Protein AF-A0A6I9YYR3-F1 (afdb_monomer_lite)

Structure (mmCIF, N/CA/C/O backbone):
data_AF-A0A6I9YYR3-F1
#
_entry.id   AF-A0A6I9YYR3-F1
#
loop_
_atom_site.group_PDB
_atom_site.id
_atom_site.type_symbol
_atom_site.label_atom_id
_atom_site.label_alt_id
_atom_site.label_comp_id
_atom_site.label_asym_id
_atom_site.label_entity_id
_atom_site.label_seq_id
_atom_site.pdbx_PDB_ins_code
_atom_site.Cartn_x
_atom_site.Cartn_y
_atom_site.Cartn_z
_atom_site.occupancy
_atom_site.B_iso_or_equiv
_atom_site.auth_seq_id
_atom_site.auth_comp_id
_atom_site.auth_asym_id
_atom_site.auth_atom_id
_atom_site.pdbx_PDB_model_num
ATOM 1 N N . THR A 1 1 ? -17.590 20.943 30.370 1.00 84.00 1 THR A N 1
ATOM 2 C CA . THR A 1 1 ? -16.438 21.307 31.222 1.00 84.00 1 THR A CA 1
ATOM 3 C C . THR A 1 1 ? -15.291 20.328 31.063 1.00 84.00 1 THR A C 1
ATOM 5 O O . THR A 1 1 ? -14.278 20.745 30.531 1.00 84.00 1 THR A O 1
ATOM 8 N N . LEU A 1 2 ? -15.435 19.035 31.402 1.00 90.25 2 LEU A N 1
ATOM 9 C CA . LEU A 1 2 ? -14.334 18.059 31.274 1.00 90.25 2 LEU A CA 1
ATOM 10 C C . LEU A 1 2 ? -13.783 17.920 29.841 1.00 90.25 2 LEU A C 1
ATOM 12 O O . LEU A 1 2 ? -12.579 18.014 29.645 1.00 90.25 2 LEU A O 1
ATOM 16 N N . ALA A 1 3 ? -14.653 17.769 28.836 1.00 91.56 3 ALA A N 1
ATOM 17 C CA . ALA A 1 3 ? -14.227 17.671 27.435 1.00 91.56 3 ALA A CA 1
ATOM 18 C C . ALA A 1 3 ? -13.436 18.902 26.958 1.00 91.56 3 ALA A C 1
ATOM 20 O O . ALA A 1 3 ? -12.522 18.775 26.153 1.00 91.56 3 ALA A O 1
ATOM 21 N N . SER A 1 4 ? -13.775 20.092 27.465 1.00 91.00 4 SER A N 1
ATOM 22 C CA . SER A 1 4 ? -13.059 21.333 27.155 1.00 91.00 4 SER A CA 1
ATOM 23 C C . SER A 1 4 ? -11.645 21.310 27.730 1.00 91.00 4 SER A C 1
ATOM 25 O O . SER A 1 4 ? -10.715 21.612 26.997 1.00 91.00 4 SER A O 1
ATOM 27 N N . ILE A 1 5 ? -11.492 20.871 28.985 1.00 91.00 5 ILE A N 1
ATOM 28 C CA . ILE A 1 5 ? -10.188 20.732 29.653 1.00 91.00 5 ILE A CA 1
ATOM 29 C C . ILE A 1 5 ? -9.305 19.727 28.902 1.00 91.00 5 ILE A C 1
ATOM 31 O O . ILE A 1 5 ? -8.146 20.011 28.632 1.00 91.00 5 ILE A O 1
ATOM 35 N N . ILE A 1 6 ? -9.862 18.575 28.507 1.00 91.25 6 ILE A N 1
ATOM 36 C CA . ILE A 1 6 ? -9.135 17.564 27.718 1.00 91.25 6 ILE A CA 1
ATOM 37 C C . ILE A 1 6 ? -8.633 18.163 26.399 1.00 91.25 6 ILE A C 1
ATOM 39 O O . ILE A 1 6 ? -7.458 18.031 26.074 1.00 91.25 6 ILE A O 1
ATOM 43 N N . LYS A 1 7 ? -9.504 18.869 25.668 1.00 89.44 7 LYS A N 1
ATOM 44 C CA . LYS A 1 7 ? -9.135 19.512 24.400 1.00 89.44 7 LYS A CA 1
ATOM 45 C C . LYS A 1 7 ? -8.113 20.632 24.556 1.00 89.44 7 LYS A C 1
ATOM 47 O O . LYS A 1 7 ? -7.362 20.885 23.624 1.00 89.44 7 LYS A O 1
ATOM 52 N N . GLU A 1 8 ? -8.127 21.342 25.676 1.00 86.38 8 GLU A N 1
ATOM 53 C CA . GLU A 1 8 ? -7.166 22.406 25.968 1.00 86.38 8 GLU A CA 1
ATOM 54 C C . GLU A 1 8 ? -5.767 21.817 26.179 1.00 86.38 8 GLU A C 1
ATOM 56 O O . GLU A 1 8 ? -4.830 22.223 25.497 1.00 86.38 8 GLU A O 1
ATOM 61 N N . VAL A 1 9 ? -5.662 20.744 26.973 1.00 84.19 9 VAL A N 1
ATOM 62 C CA . VAL A 1 9 ? -4.410 19.981 27.136 1.00 84.19 9 VAL A CA 1
ATOM 63 C C . VAL A 1 9 ? -3.924 19.388 25.807 1.00 84.19 9 VAL A C 1
ATOM 65 O O . VAL A 1 9 ? -2.731 19.406 25.519 1.00 84.19 9 VAL A O 1
ATOM 68 N N . ASP A 1 10 ? -4.839 18.894 24.969 1.00 82.50 10 ASP A N 1
ATOM 69 C CA . ASP A 1 10 ? -4.511 18.356 23.642 1.00 82.50 10 ASP A CA 1
ATOM 70 C C . ASP A 1 10 ? -4.013 19.431 22.648 1.00 82.50 10 ASP A C 1
ATOM 72 O O . ASP A 1 10 ? -3.248 19.105 21.737 1.00 82.50 10 ASP A O 1
ATOM 76 N N . LYS A 1 11 ? -4.442 20.695 22.800 1.00 75.44 11 LYS A N 1
ATOM 77 C CA . LYS A 1 11 ? -4.095 21.816 21.905 1.00 75.44 11 LYS A CA 1
ATOM 78 C C . LYS A 1 11 ? -2.745 22.440 22.208 1.00 75.44 11 LYS A C 1
ATOM 80 O O . LYS A 1 11 ? -2.024 22.783 21.276 1.00 75.44 11 LYS A O 1
ATOM 85 N N . ASP A 1 12 ? -2.441 22.655 23.483 1.00 60.47 12 ASP A N 1
ATOM 86 C CA . ASP A 1 12 ? -1.218 23.361 23.857 1.00 60.47 12 ASP A CA 1
ATOM 87 C C . ASP A 1 12 ? 0.030 22.492 23.686 1.00 60.47 12 ASP A C 1
ATOM 89 O O . ASP A 1 12 ? 1.134 23.028 23.571 1.00 60.47 12 ASP A O 1
ATOM 93 N N . GLY A 1 13 ? -0.141 21.165 23.615 1.00 56.53 13 GLY A N 1
ATOM 94 C CA . GLY A 1 13 ? 0.949 20.234 23.863 1.00 56.53 13 GLY A CA 1
ATOM 95 C C . GLY A 1 13 ? 1.438 20.397 25.303 1.00 56.53 13 GLY A C 1
ATOM 96 O O . GLY A 1 13 ? 1.207 21.411 25.956 1.00 56.53 13 GLY A O 1
ATOM 97 N N . LEU A 1 14 ? 2.123 19.400 25.846 1.00 56.12 14 LEU A N 1
ATOM 98 C CA . LEU A 1 14 ? 2.880 19.633 27.072 1.00 56.12 14 LEU A CA 1
ATOM 99 C C . LEU A 1 14 ? 3.991 20.624 26.709 1.00 56.12 14 LEU A C 1
ATOM 101 O O . LEU A 1 14 ? 4.997 20.209 26.131 1.00 56.12 14 LEU A O 1
ATOM 105 N N . LYS A 1 15 ? 3.834 21.924 26.986 1.00 51.91 15 LYS A N 1
ATOM 106 C CA . LYS A 1 15 ? 4.881 22.932 26.763 1.00 51.91 15 LYS A CA 1
ATOM 107 C C . LYS A 1 15 ? 5.927 22.822 27.868 1.00 51.91 15 LYS A C 1
ATOM 109 O O . LYS A 1 15 ? 6.321 23.817 28.454 1.00 51.91 15 LYS A O 1
ATOM 114 N N . GLY A 1 16 ? 6.394 21.603 28.141 1.00 54.94 16 GLY A N 1
ATOM 115 C CA . GLY A 1 16 ? 7.597 21.273 28.903 1.00 54.94 16 GLY A CA 1
ATOM 116 C C . GLY A 1 16 ? 7.748 21.909 30.286 1.00 54.94 16 GLY A C 1
ATOM 117 O O . GLY A 1 16 ? 8.843 21.844 30.844 1.00 54.94 16 GLY A O 1
ATOM 118 N N . THR A 1 17 ? 6.720 22.550 30.852 1.00 64.94 17 THR A N 1
ATOM 119 C CA . THR A 1 17 ? 6.769 22.994 32.241 1.00 64.94 17 THR A CA 1
ATOM 120 C C . THR A 1 17 ? 6.361 21.821 33.123 1.00 64.94 17 THR A C 1
ATOM 122 O O . THR A 1 17 ? 5.405 21.102 32.836 1.00 64.94 17 THR A O 1
ATOM 125 N N . SER A 1 18 ? 7.096 21.616 34.216 1.00 72.25 18 SER A N 1
ATOM 126 C CA . SER A 1 18 ? 6.835 20.511 35.149 1.00 72.25 18 SER A CA 1
ATOM 127 C C . SER A 1 18 ? 5.393 20.507 35.681 1.00 72.25 18 SER A C 1
ATOM 129 O O . SER A 1 18 ? 4.865 19.442 35.986 1.00 72.25 18 SER A O 1
ATOM 131 N N . GLU A 1 19 ? 4.758 21.678 35.794 1.00 76.06 19 GLU A N 1
ATOM 132 C CA . GLU A 1 19 ? 3.381 21.830 36.285 1.00 76.06 19 GLU A CA 1
ATOM 133 C C . GLU A 1 19 ? 2.336 21.364 35.254 1.00 76.06 19 GLU A C 1
ATOM 135 O O . GLU A 1 19 ? 1.339 20.740 35.617 1.00 76.06 19 GLU A O 1
ATOM 140 N N . GLU A 1 20 ? 2.565 21.614 33.961 1.00 75.56 20 GLU A N 1
ATOM 141 C CA . GLU A 1 20 ? 1.683 21.148 32.882 1.00 75.56 20 GLU A CA 1
ATOM 142 C C . GLU A 1 20 ? 1.735 19.624 32.723 1.00 75.56 20 GLU A C 1
ATOM 144 O O . GLU A 1 20 ? 0.702 18.983 32.514 1.00 75.56 20 GLU A O 1
ATOM 149 N N . GLU A 1 21 ? 2.922 19.029 32.872 1.00 74.94 21 GLU A N 1
ATOM 150 C CA . GLU A 1 21 ? 3.103 17.573 32.868 1.00 74.94 21 GLU A CA 1
ATOM 151 C C . GLU A 1 21 ? 2.396 16.911 34.057 1.00 74.94 21 GLU A C 1
ATOM 153 O O . GLU A 1 21 ? 1.706 15.896 33.890 1.00 74.94 21 GLU A O 1
ATOM 158 N N . GLU A 1 22 ? 2.501 17.515 35.245 1.00 81.06 22 GLU A N 1
ATOM 159 C CA . GLU A 1 22 ? 1.799 17.054 36.442 1.00 81.06 22 GLU A CA 1
ATOM 160 C C . GLU A 1 22 ? 0.276 17.145 36.267 1.00 81.06 22 GLU A C 1
ATOM 162 O O . GLU A 1 22 ? -0.446 16.180 36.545 1.00 81.06 22 GLU A O 1
ATOM 167 N N . PHE A 1 23 ? -0.222 18.260 35.721 1.00 85.31 23 PHE A N 1
ATOM 168 C CA . PHE A 1 23 ? -1.643 18.436 35.435 1.00 85.31 23 PHE A CA 1
ATOM 169 C C . PHE A 1 23 ? -2.163 17.424 34.409 1.00 85.31 23 PHE A C 1
ATOM 171 O O . PHE A 1 23 ? -3.203 16.800 34.634 1.00 85.31 23 PHE A O 1
ATOM 178 N N . ALA A 1 24 ? -1.452 17.214 33.299 1.00 82.44 24 ALA A N 1
ATOM 179 C CA . ALA A 1 24 ? -1.876 16.279 32.260 1.00 82.44 24 ALA A CA 1
ATOM 180 C C . ALA A 1 24 ? -1.954 14.838 32.772 1.00 82.44 24 ALA A C 1
ATOM 182 O O . ALA A 1 24 ? -2.852 14.082 32.393 1.00 82.44 24 ALA A O 1
ATOM 183 N N . ALA A 1 25 ? -1.049 14.443 33.663 1.00 82.88 25 ALA A N 1
ATOM 184 C CA . ALA A 1 25 ? -1.109 13.128 34.274 1.00 82.88 25 ALA A CA 1
ATOM 185 C C . ALA A 1 25 ? -2.162 13.025 35.383 1.00 82.88 25 ALA A C 1
ATOM 187 O O . ALA A 1 25 ? -2.834 11.996 35.477 1.00 82.88 25 ALA A O 1
ATOM 188 N N . ALA A 1 26 ? -2.393 14.076 36.173 1.00 88.00 26 ALA A N 1
ATOM 189 C CA . ALA A 1 26 ? -3.533 14.122 37.086 1.00 88.00 26 ALA A CA 1
ATOM 190 C C . ALA A 1 26 ? -4.859 13.984 36.316 1.00 88.00 26 ALA A C 1
ATOM 192 O O . ALA A 1 26 ? -5.722 13.187 36.693 1.00 88.00 26 ALA A O 1
ATOM 193 N N . LEU A 1 27 ? -4.990 14.684 35.184 1.00 88.81 27 LEU A N 1
ATOM 194 C CA . LEU A 1 27 ? -6.126 14.569 34.274 1.00 88.81 27 LEU A CA 1
ATOM 195 C C . LEU A 1 27 ? -6.242 13.156 33.689 1.00 88.81 27 LEU A C 1
ATOM 197 O O . LEU A 1 27 ? -7.336 12.594 33.662 1.00 88.81 27 LEU A O 1
ATOM 201 N N . TYR A 1 28 ? -5.128 12.545 33.283 1.00 87.62 28 TYR A N 1
ATOM 202 C CA . TYR A 1 28 ? -5.083 11.155 32.828 1.00 87.62 28 TYR A CA 1
ATOM 203 C C . TYR A 1 28 ? -5.609 10.182 33.897 1.00 87.62 28 TYR A C 1
ATOM 205 O O . TYR A 1 28 ? -6.452 9.330 33.601 1.00 87.62 28 TYR A O 1
ATOM 213 N N . HIS A 1 29 ? -5.153 10.309 35.148 1.00 88.50 29 HIS A N 1
ATOM 214 C CA . HIS A 1 29 ? -5.594 9.466 36.265 1.00 88.50 29 HIS A CA 1
ATOM 215 C C . HIS A 1 29 ? -7.064 9.693 36.619 1.00 88.50 29 HIS A C 1
ATOM 217 O O . HIS A 1 29 ? -7.791 8.728 36.881 1.00 88.50 29 HIS A O 1
ATOM 223 N N . PHE A 1 30 ? -7.516 10.948 36.584 1.00 90.88 30 PHE A N 1
ATOM 224 C CA . PHE A 1 30 ? -8.917 11.298 36.770 1.00 90.88 30 PHE A CA 1
ATOM 225 C C . PHE A 1 30 ? -9.789 10.653 35.688 1.00 90.88 30 PHE A C 1
ATOM 227 O O . PHE A 1 30 ? -10.733 9.938 36.014 1.00 90.88 30 PHE A O 1
ATOM 234 N N . ASN A 1 31 ? -9.433 10.829 34.413 1.00 89.69 31 ASN A N 1
ATOM 235 C CA . ASN A 1 31 ? -10.142 10.235 33.281 1.00 89.69 31 ASN A CA 1
ATOM 236 C C . ASN A 1 31 ? -10.151 8.707 33.360 1.00 89.69 31 ASN A C 1
ATOM 238 O O . ASN A 1 31 ? -11.190 8.090 33.147 1.00 89.69 31 ASN A O 1
ATOM 242 N N . HIS A 1 32 ? -9.022 8.086 33.710 1.00 88.62 32 HIS A N 1
ATOM 243 C CA . HIS A 1 32 ? -8.957 6.644 33.918 1.00 88.62 32 HIS A CA 1
ATOM 244 C C . HIS A 1 32 ? -9.944 6.188 34.993 1.00 88.62 32 HIS A C 1
ATOM 246 O O . HIS A 1 32 ? -10.792 5.356 34.697 1.00 88.62 32 HIS A O 1
ATOM 252 N N . SER A 1 33 ? -9.872 6.768 36.192 1.00 89.00 33 SER A N 1
ATOM 253 C CA . SER A 1 33 ? -10.732 6.396 37.323 1.00 89.00 33 SER A CA 1
ATOM 254 C C . SER A 1 33 ? -12.209 6.622 37.013 1.00 89.00 33 SER A C 1
ATOM 256 O O . SER A 1 33 ? -13.064 5.824 37.384 1.00 89.00 33 SER A O 1
ATOM 258 N N . LEU A 1 34 ? -12.512 7.708 36.306 1.00 88.50 34 LEU A N 1
ATOM 259 C CA . LEU A 1 34 ? -13.860 8.053 35.901 1.00 88.50 34 LEU A CA 1
ATOM 260 C C . LEU A 1 34 ? -14.433 7.019 34.916 1.00 88.50 34 LEU A C 1
ATOM 262 O O . LEU A 1 34 ? -15.548 6.548 35.125 1.00 88.50 34 LEU A O 1
ATOM 266 N N . VAL A 1 35 ? -13.678 6.654 33.875 1.00 86.00 35 VAL A N 1
ATOM 267 C CA . VAL A 1 35 ? -14.132 5.735 32.815 1.00 86.00 35 VAL A CA 1
ATOM 268 C C . VAL A 1 35 ? -14.181 4.280 33.288 1.00 86.00 35 VAL A C 1
ATOM 270 O O . VAL A 1 35 ? -15.065 3.535 32.873 1.00 86.00 35 VAL A O 1
ATOM 273 N N . THR A 1 36 ? -13.258 3.859 34.157 1.00 84.00 36 THR A N 1
ATOM 274 C CA . THR A 1 36 ? -13.250 2.491 34.704 1.00 84.00 36 THR A CA 1
ATOM 275 C C . THR A 1 36 ? -14.227 2.295 35.859 1.00 84.00 36 THR A C 1
ATOM 277 O O . THR A 1 36 ? -14.510 1.155 36.222 1.00 84.00 36 THR A O 1
ATOM 280 N N . SER A 1 37 ? -14.774 3.374 36.428 1.00 82.62 37 SER A N 1
ATOM 281 C CA . SER A 1 37 ? -15.832 3.279 37.433 1.00 82.62 37 SER A CA 1
ATOM 282 C C . SER A 1 37 ? -17.185 2.924 36.806 1.00 82.62 37 SER A C 1
ATOM 284 O O . SER A 1 37 ? -17.579 3.483 35.783 1.00 82.62 37 SER A O 1
ATOM 286 N N . ASP A 1 38 ? -17.976 2.081 37.475 1.00 72.06 38 ASP A N 1
ATOM 287 C CA . ASP A 1 38 ? -19.368 1.788 37.079 1.00 72.06 38 ASP A CA 1
ATOM 288 C C . ASP A 1 38 ? -20.339 2.966 37.328 1.00 72.06 38 ASP A C 1
ATOM 290 O O . ASP A 1 38 ? -21.557 2.827 37.226 1.00 72.06 38 ASP A O 1
ATOM 294 N N . LEU A 1 39 ? -19.817 4.149 37.666 1.00 64.62 39 LEU A N 1
ATOM 295 C CA . LEU A 1 39 ? -20.607 5.321 38.041 1.00 64.62 39 LEU A CA 1
ATOM 296 C C . LEU A 1 39 ? -21.156 6.089 36.827 1.00 64.62 39 LEU A C 1
ATOM 298 O O . LEU A 1 39 ? -22.083 6.889 36.971 1.00 64.62 39 LEU A O 1
ATOM 302 N N . GLN A 1 40 ? -20.599 5.885 35.629 1.00 75.00 40 GLN A N 1
ATOM 303 C CA . GLN A 1 40 ? -20.992 6.647 34.444 1.00 75.00 40 GLN A CA 1
ATOM 304 C C . GLN A 1 40 ? -22.175 6.029 33.697 1.00 75.00 40 GLN A C 1
ATOM 306 O O . GLN A 1 40 ? -22.048 4.981 33.063 1.00 75.00 40 GLN A O 1
ATOM 311 N N . SER A 1 41 ? -23.303 6.747 33.665 1.00 86.50 41 SER A N 1
ATOM 312 C CA . SER A 1 41 ? -24.428 6.390 32.790 1.00 86.50 41 SER A CA 1
ATOM 313 C C . SER A 1 41 ? -24.025 6.420 31.301 1.00 86.50 41 SER A C 1
ATOM 315 O O . SER A 1 41 ? -23.252 7.302 30.913 1.00 86.50 41 SER A O 1
ATOM 317 N N . PRO A 1 42 ? -24.587 5.545 30.441 1.00 87.12 42 PRO A N 1
ATOM 318 C CA . PRO A 1 42 ? -24.311 5.540 28.996 1.00 87.12 42 PRO A CA 1
ATOM 319 C C . PRO A 1 42 ? -24.510 6.907 28.324 1.00 87.12 42 PRO A C 1
ATOM 321 O O . PRO A 1 42 ? -23.747 7.295 27.441 1.00 87.12 42 PRO A O 1
ATOM 324 N N . THR A 1 43 ? -25.486 7.687 28.796 1.00 89.88 43 THR A N 1
ATOM 325 C CA . THR A 1 43 ? -25.748 9.052 28.323 1.00 89.88 43 THR A CA 1
ATOM 326 C C . THR A 1 43 ? -24.553 9.978 28.542 1.00 89.88 43 THR A C 1
ATOM 328 O O . THR A 1 43 ? -24.179 10.722 27.640 1.00 89.88 43 THR A O 1
ATOM 331 N N . LEU A 1 44 ? -23.923 9.931 29.721 1.00 89.88 44 LEU A N 1
ATOM 332 C CA . LEU A 1 44 ? -22.754 10.761 30.023 1.00 89.88 44 LEU A CA 1
ATOM 333 C C . LEU A 1 44 ? -21.525 10.331 29.215 1.00 89.88 44 LEU A C 1
ATOM 335 O O . LEU A 1 44 ? -20.769 11.196 28.776 1.00 89.88 44 LEU A O 1
ATOM 339 N N . GLN A 1 45 ? -21.360 9.024 28.979 1.00 90.75 45 GLN A N 1
ATOM 340 C CA . GLN A 1 45 ? -20.291 8.492 28.126 1.00 90.75 45 GLN A CA 1
ATOM 341 C C . GLN A 1 45 ? -20.421 9.043 26.700 1.00 90.75 45 GLN A C 1
ATOM 343 O O . GLN A 1 45 ? -19.470 9.615 26.167 1.00 90.75 45 GLN A O 1
ATOM 348 N N . ASN A 1 46 ? -21.622 8.960 26.114 1.00 91.50 46 ASN A N 1
ATOM 349 C CA . ASN A 1 46 ? -21.879 9.486 24.776 1.00 91.50 46 ASN A CA 1
ATOM 350 C C . ASN A 1 46 ? -21.674 11.009 24.707 1.00 91.50 46 ASN A C 1
ATOM 352 O O . ASN A 1 46 ? -20.987 11.486 23.809 1.00 91.50 46 ASN A O 1
ATOM 356 N N . ILE A 1 47 ? -22.187 11.778 25.678 1.00 93.25 47 ILE A N 1
ATOM 357 C CA . ILE A 1 47 ? -21.994 13.239 25.713 1.00 93.25 47 ILE A CA 1
ATOM 358 C C . ILE A 1 47 ? -20.504 13.596 25.749 1.00 93.25 47 ILE A C 1
ATOM 360 O O . ILE A 1 47 ? -20.077 14.487 25.014 1.00 93.25 47 ILE A O 1
ATOM 364 N N . LEU A 1 48 ? -19.705 12.911 26.575 1.00 93.81 48 LEU A N 1
ATOM 365 C CA . LEU A 1 48 ? -18.264 13.147 26.649 1.00 93.81 48 LEU A CA 1
ATOM 366 C C . LEU A 1 48 ? -17.593 12.859 25.301 1.00 93.81 48 LEU A C 1
ATOM 368 O O . LEU A 1 48 ? -16.915 13.734 24.768 1.00 93.81 48 LEU A O 1
ATOM 372 N N . LEU A 1 49 ? -17.826 11.681 24.717 1.00 94.88 49 LEU A N 1
ATOM 373 C CA . LEU A 1 49 ? -17.231 11.296 23.433 1.00 94.88 49 LEU A CA 1
ATOM 374 C C . LEU A 1 49 ? -17.677 12.212 22.282 1.00 94.88 49 LEU A C 1
ATOM 376 O O . LEU A 1 49 ? -16.873 12.564 21.420 1.00 94.88 49 LEU A O 1
ATOM 380 N N . GLN A 1 50 ? -18.937 12.654 22.284 1.00 94.62 50 GLN A N 1
ATOM 381 C CA . GLN A 1 50 ? -19.470 13.582 21.288 1.00 94.62 50 GLN A CA 1
ATOM 382 C C . GLN A 1 50 ? -18.805 14.952 21.418 1.00 94.62 50 GLN A C 1
ATOM 384 O O . GLN A 1 50 ? -18.387 15.531 20.418 1.00 94.62 50 GLN A O 1
ATOM 389 N N . GLN A 1 51 ? -18.644 15.450 22.646 1.00 94.62 51 GLN A N 1
ATOM 390 C CA . GLN A 1 51 ? -17.926 16.696 22.894 1.00 94.62 51 GLN A CA 1
ATOM 391 C C . GLN A 1 51 ? -16.447 16.588 22.529 1.00 94.62 51 GLN A C 1
ATOM 393 O O . GLN A 1 51 ? -15.890 17.586 22.084 1.00 94.62 51 GLN A O 1
ATOM 398 N N . LEU A 1 52 ? -15.822 15.414 22.664 1.00 94.31 52 LEU A N 1
ATOM 399 C CA . LEU A 1 52 ? -14.455 15.149 22.206 1.00 94.31 52 LEU A CA 1
ATOM 400 C C . LEU A 1 52 ? -14.344 15.005 20.676 1.00 94.31 52 LEU A C 1
ATOM 402 O O . LEU A 1 52 ? -13.259 15.187 20.141 1.00 94.31 52 LEU A O 1
ATOM 406 N N . GLY A 1 53 ? -15.454 14.788 19.962 1.00 94.19 53 GLY A N 1
ATOM 407 C CA . GLY A 1 53 ? -15.468 14.599 18.504 1.00 94.19 53 GLY A CA 1
ATOM 408 C C . GLY A 1 53 ? -15.177 13.162 18.059 1.00 94.19 53 GLY A C 1
ATOM 409 O O . GLY A 1 53 ? -14.959 12.922 16.879 1.00 94.19 53 GLY A O 1
ATOM 410 N N . VAL A 1 54 ? -15.204 12.208 18.990 1.00 95.69 54 VAL A N 1
ATOM 411 C CA . VAL A 1 54 ? -14.834 10.798 18.778 1.00 95.69 54 VAL A CA 1
ATOM 412 C C . VAL A 1 54 ? -15.957 9.849 19.200 1.00 95.69 54 VAL A C 1
ATOM 414 O O . VAL A 1 54 ? -15.705 8.745 19.668 1.00 95.69 54 VAL A O 1
ATOM 417 N N . SER A 1 55 ? -17.218 10.285 19.095 1.00 95.12 55 SER A N 1
ATOM 418 C CA . SER A 1 55 ? -18.367 9.446 19.453 1.00 95.12 55 SER A CA 1
ATOM 419 C C . SER A 1 55 ? -18.630 8.367 18.400 1.00 95.12 55 SER A C 1
ATOM 421 O O . SER A 1 55 ? -18.927 8.704 17.244 1.00 95.12 55 SER A O 1
ATOM 423 N N . PRO A 1 56 ? -18.609 7.078 18.794 1.00 93.81 56 PRO A N 1
ATOM 424 C CA . PRO A 1 56 ? -19.040 5.967 17.947 1.00 93.81 56 PRO A CA 1
ATOM 425 C C . PRO A 1 56 ? -20.542 5.982 17.644 1.00 93.81 56 PRO A C 1
ATOM 427 O O . PRO A 1 56 ? -20.981 5.278 16.745 1.00 93.81 56 PRO A O 1
ATOM 430 N N . PHE A 1 57 ? -21.326 6.790 18.364 1.00 91.44 57 PHE A N 1
ATOM 431 C CA . PHE A 1 57 ? -22.775 6.921 18.185 1.00 91.44 57 PHE A CA 1
ATOM 432 C C . PHE A 1 57 ? -23.162 8.007 17.172 1.00 91.44 57 PHE A C 1
ATOM 434 O O . PHE A 1 57 ? -24.330 8.122 16.808 1.00 91.44 57 PHE A O 1
ATOM 441 N N . SER A 1 58 ? -22.206 8.839 16.753 1.00 90.56 58 SER A N 1
ATOM 442 C CA . SER A 1 58 ? -22.449 9.910 15.786 1.00 90.56 58 SER A CA 1
ATOM 443 C C . SER A 1 58 ? -22.464 9.399 14.345 1.00 90.56 58 SER A C 1
ATOM 445 O O . SER A 1 58 ? -21.777 8.436 14.002 1.00 90.56 58 SER A O 1
ATOM 447 N N . GLU A 1 59 ? -23.178 10.119 13.483 1.00 89.81 59 GLU A N 1
ATOM 448 C CA . GLU A 1 59 ? -23.072 9.993 12.028 1.00 89.81 59 GLU A CA 1
ATOM 449 C C . GLU A 1 59 ? -21.938 10.875 11.469 1.00 89.81 59 GLU A C 1
ATOM 451 O O . GLU A 1 59 ? -21.451 11.790 12.138 1.00 89.81 59 GLU A O 1
ATOM 456 N N . GLY A 1 60 ? -21.532 10.618 10.221 1.00 92.19 60 GLY A N 1
ATOM 457 C CA . GLY A 1 60 ? -20.536 11.416 9.494 1.00 92.19 60 GLY A CA 1
ATOM 458 C C . GLY A 1 60 ? -19.123 10.815 9.477 1.00 92.19 60 GLY A C 1
ATOM 459 O O . GLY A 1 60 ? -18.929 9.677 9.914 1.00 92.19 60 GLY A O 1
ATOM 460 N N . PRO A 1 61 ? -18.121 11.550 8.958 1.00 93.81 61 PRO A N 1
ATOM 461 C CA . PRO A 1 61 ? -16.748 11.054 8.856 1.00 93.81 61 PRO A CA 1
ATOM 462 C C . PRO A 1 61 ? -16.146 10.768 10.239 1.00 93.81 61 PRO A C 1
ATOM 464 O O . PRO A 1 61 ? -16.554 11.352 11.247 1.00 93.81 61 PRO A O 1
ATOM 467 N N . TRP A 1 62 ? -15.198 9.837 10.297 1.00 96.75 62 TRP A N 1
ATOM 468 C CA . TRP A 1 62 ? -14.413 9.537 11.494 1.00 96.75 62 TRP A CA 1
ATOM 469 C C . TRP A 1 62 ? -13.110 10.346 11.466 1.00 96.75 62 TRP A C 1
ATOM 471 O O . TRP A 1 62 ? -12.455 10.365 10.424 1.00 96.75 62 TRP A O 1
ATOM 481 N N . PRO A 1 63 ? -12.703 11.012 12.561 1.00 95.38 63 PRO A N 1
ATOM 482 C CA . PRO A 1 63 ? -11.457 11.775 12.575 1.00 95.38 63 PRO A CA 1
ATOM 483 C C . PRO A 1 63 ? -10.251 10.854 12.351 1.00 95.38 63 PRO A C 1
ATOM 485 O O . PRO A 1 63 ? -10.138 9.809 12.991 1.00 95.38 63 PRO A O 1
ATOM 488 N N . LEU A 1 64 ? -9.346 11.227 11.441 1.00 94.31 64 LEU A N 1
ATOM 489 C CA . LEU A 1 64 ? -8.124 10.450 11.196 1.00 94.31 64 LEU A CA 1
ATOM 490 C C . LEU A 1 64 ? -7.087 10.690 12.292 1.00 94.31 64 LEU A C 1
ATOM 492 O O . LEU A 1 64 ? -6.486 9.733 12.780 1.00 94.31 64 LEU A O 1
ATOM 496 N N . TYR A 1 65 ? -6.936 11.939 12.722 1.00 93.38 65 TYR A N 1
ATOM 497 C CA . TYR A 1 65 ? -6.077 12.298 13.837 1.00 93.38 65 TYR A CA 1
ATOM 498 C C . TYR A 1 65 ? -6.897 12.439 15.114 1.00 93.38 65 TYR A C 1
ATOM 500 O O . TYR A 1 65 ? -7.908 13.141 15.158 1.00 93.38 65 TYR A O 1
ATOM 508 N N . ILE A 1 66 ? -6.463 11.756 16.170 1.00 93.69 66 ILE A N 1
ATOM 509 C CA . ILE A 1 66 ? -7.048 11.906 17.499 1.00 93.69 66 ILE A CA 1
ATOM 510 C C . ILE A 1 66 ? -5.917 12.205 18.471 1.00 93.69 66 ILE A C 1
ATOM 512 O O . ILE A 1 66 ? -4.999 11.400 18.643 1.00 93.69 66 ILE A O 1
ATOM 516 N N . HIS A 1 67 ? -6.009 13.363 19.122 1.00 88.69 67 HIS A N 1
ATOM 517 C CA . HIS A 1 67 ? -5.013 13.802 20.088 1.00 88.69 67 HIS A CA 1
ATOM 518 C C . HIS A 1 67 ? -4.883 12.832 21.280 1.00 88.69 67 HIS A C 1
ATOM 520 O O . HIS A 1 67 ? -5.865 12.172 21.640 1.00 88.69 67 HIS A O 1
ATOM 526 N N . PRO A 1 68 ? -3.703 12.754 21.925 1.00 86.50 68 PRO A N 1
ATOM 527 C CA . PRO A 1 68 ? -3.399 11.719 22.911 1.00 86.50 68 PRO A CA 1
ATOM 528 C C . PRO A 1 68 ? -4.387 11.608 24.077 1.00 86.50 68 PRO A C 1
ATOM 530 O O . PRO A 1 68 ? -4.777 10.491 24.422 1.00 86.50 68 PRO A O 1
ATOM 533 N N . GLN A 1 69 ? -4.837 12.715 24.685 1.00 86.62 69 GLN A N 1
ATOM 534 C CA . GLN A 1 69 ? -5.753 12.636 25.833 1.00 86.62 69 GLN A CA 1
ATOM 535 C C . GLN A 1 69 ? -7.155 12.213 25.393 1.00 86.62 69 GLN A C 1
ATOM 537 O O . GLN A 1 69 ? -7.764 11.337 26.013 1.00 86.62 69 GLN A O 1
ATOM 542 N N . SER A 1 70 ? -7.650 12.770 24.287 1.00 92.56 70 SER A N 1
ATOM 543 C CA . SER A 1 70 ? -8.917 12.349 23.680 1.00 92.56 70 SER A CA 1
ATOM 544 C C . SER A 1 70 ? -8.901 10.867 23.274 1.00 92.56 70 SER A C 1
ATOM 546 O O . SER A 1 70 ? -9.849 10.132 23.564 1.00 92.56 70 SER A O 1
ATOM 548 N N . LEU A 1 71 ? -7.806 10.399 22.671 1.00 93.25 71 LEU A N 1
ATOM 549 C CA . LEU A 1 71 ? -7.616 9.007 22.261 1.00 93.25 71 LEU A CA 1
ATOM 550 C C . LEU A 1 71 ? -7.491 8.064 23.464 1.00 93.25 71 LEU A C 1
ATOM 552 O O . LEU A 1 71 ? -8.031 6.962 23.443 1.00 93.25 71 LEU A O 1
ATOM 556 N N . SER A 1 72 ? -6.833 8.508 24.534 1.00 90.81 72 SER A N 1
ATOM 557 C CA . SER A 1 72 ? -6.731 7.802 25.813 1.00 90.81 72 SER A CA 1
ATOM 558 C C . SER A 1 72 ? -8.106 7.599 26.470 1.00 90.81 72 SER A C 1
ATOM 560 O O . SER A 1 72 ? -8.403 6.520 26.991 1.00 90.81 72 SER A O 1
ATOM 562 N N . VAL A 1 73 ? -8.996 8.594 26.408 1.00 92.75 73 VAL A N 1
ATOM 563 C CA . VAL A 1 73 ? -10.387 8.446 26.872 1.00 92.75 73 VAL A CA 1
ATOM 564 C C . VAL A 1 73 ? -11.156 7.463 25.988 1.00 92.75 73 VAL A C 1
ATOM 566 O O . VAL A 1 73 ? -11.791 6.545 26.511 1.00 92.75 73 VAL A O 1
ATOM 569 N N . LEU A 1 74 ? -11.071 7.617 24.662 1.00 95.25 74 LEU A N 1
ATOM 570 C CA . LEU A 1 74 ? -11.728 6.726 23.704 1.00 95.25 74 LEU A CA 1
ATOM 571 C C . LEU A 1 74 ? -11.290 5.265 23.887 1.00 95.25 74 LEU A C 1
ATOM 573 O O . LEU A 1 74 ? -12.142 4.380 23.960 1.00 95.25 74 LEU A O 1
ATOM 577 N N . SER A 1 75 ? -9.983 5.011 23.995 1.00 94.88 75 SER A N 1
ATOM 578 C CA . SER A 1 75 ? -9.422 3.659 24.089 1.00 94.88 75 SER A CA 1
ATOM 579 C C . SER A 1 75 ? -10.003 2.880 25.262 1.00 94.88 75 SER A C 1
ATOM 581 O O . SER A 1 75 ? -10.385 1.724 25.105 1.00 94.88 75 SER A O 1
ATOM 583 N N . ARG A 1 76 ? -10.162 3.527 26.420 1.00 92.00 76 ARG A N 1
ATOM 584 C CA . ARG A 1 76 ? -10.755 2.909 27.613 1.00 92.00 76 ARG A CA 1
ATOM 585 C C . ARG A 1 76 ? -12.203 2.506 27.386 1.00 92.00 76 ARG A C 1
ATOM 587 O O . ARG A 1 76 ? -12.564 1.393 27.748 1.00 92.00 76 ARG A O 1
ATOM 594 N N . PHE A 1 77 ? -13.018 3.374 26.785 1.00 93.88 77 PHE A N 1
ATOM 595 C CA . PHE A 1 77 ? -14.412 3.038 26.495 1.00 93.88 77 PHE A CA 1
ATOM 596 C C . PHE A 1 77 ? -14.515 1.850 25.543 1.00 93.88 77 PHE A C 1
ATOM 598 O O . PHE A 1 77 ? -15.185 0.876 25.879 1.00 93.88 77 PHE A O 1
ATOM 605 N N . LEU A 1 78 ? -13.798 1.891 24.414 1.00 94.50 78 LEU A N 1
ATOM 606 C CA . LEU A 1 78 ? -13.819 0.803 23.434 1.00 94.50 78 LEU A CA 1
ATOM 607 C C . LEU A 1 78 ? -13.363 -0.522 24.061 1.00 94.50 78 LEU A C 1
ATOM 609 O O . LEU A 1 78 ? -14.041 -1.535 23.913 1.00 94.50 78 LEU A O 1
ATOM 613 N N . LEU A 1 79 ? -12.268 -0.514 24.830 1.00 93.38 79 LEU A N 1
ATOM 614 C CA . LEU A 1 79 ? -11.748 -1.713 25.495 1.00 93.38 79 LEU A CA 1
ATOM 615 C C . LEU A 1 79 ? -12.696 -2.251 26.579 1.00 93.38 79 LEU A C 1
ATOM 617 O O . LEU A 1 79 ? -12.856 -3.465 26.695 1.00 93.38 79 LEU A O 1
ATOM 621 N N . ILE A 1 80 ? -13.351 -1.383 27.359 1.00 92.06 80 ILE A N 1
ATOM 622 C CA . ILE A 1 80 ? -14.332 -1.801 28.373 1.00 92.06 80 ILE A CA 1
ATOM 623 C C . ILE A 1 80 ? -15.573 -2.397 27.713 1.00 92.06 80 ILE A C 1
ATOM 625 O O . ILE A 1 80 ? -16.038 -3.449 28.151 1.00 92.06 80 ILE A O 1
ATOM 629 N N . TRP A 1 81 ? -16.124 -1.750 26.682 1.00 92.69 81 TRP A N 1
ATOM 630 C CA . TRP A 1 81 ? -17.283 -2.278 25.958 1.00 92.69 81 TRP A CA 1
ATOM 631 C C . TRP A 1 81 ? -16.965 -3.639 25.354 1.00 92.69 81 TRP A C 1
ATOM 633 O O . TRP A 1 81 ? -17.736 -4.583 25.513 1.00 92.69 81 TRP A O 1
ATOM 643 N N . GLN A 1 82 ? -15.777 -3.768 24.773 1.00 91.81 82 GLN A N 1
ATOM 644 C CA . GLN A 1 82 ? -15.305 -5.014 24.206 1.00 91.81 82 GLN A CA 1
ATOM 645 C C . GLN A 1 82 ? -15.111 -6.118 25.248 1.00 91.81 82 GLN A C 1
ATOM 647 O O . GLN A 1 82 ? -15.520 -7.256 25.034 1.00 91.81 82 GLN A O 1
ATOM 652 N N . HIS A 1 83 ? -14.530 -5.794 26.403 1.00 91.19 83 HIS A N 1
ATOM 653 C CA . HIS A 1 83 ? -14.394 -6.738 27.510 1.00 91.19 83 HIS A CA 1
ATOM 654 C C . HIS A 1 83 ? -15.764 -7.179 28.056 1.00 91.19 83 HIS A C 1
ATOM 656 O O . HIS A 1 83 ? -15.987 -8.352 28.353 1.00 91.19 83 HIS A O 1
ATOM 662 N N . LYS A 1 84 ? -16.725 -6.253 28.145 1.00 90.50 84 LYS A N 1
ATOM 663 C CA . LYS A 1 84 ? -18.105 -6.563 28.544 1.00 90.50 84 LYS A CA 1
ATOM 664 C C . LYS A 1 84 ? -18.827 -7.435 27.512 1.00 90.50 84 LYS A C 1
ATOM 666 O O . LYS A 1 84 ? -19.632 -8.268 27.914 1.00 90.50 84 LYS A O 1
ATOM 671 N N . ALA A 1 85 ? -18.548 -7.282 26.221 1.00 90.69 85 ALA A N 1
ATOM 672 C CA . ALA A 1 85 ? -19.122 -8.121 25.169 1.00 90.69 85 ALA A CA 1
ATOM 673 C C . ALA A 1 85 ? -18.463 -9.507 25.086 1.00 90.69 85 ALA A C 1
ATOM 675 O O . ALA A 1 85 ? -19.156 -10.503 24.914 1.00 90.69 85 ALA A O 1
ATOM 676 N N . SER A 1 86 ? -17.147 -9.613 25.300 1.00 86.62 86 SER A N 1
ATOM 677 C CA . SER A 1 86 ? -16.433 -10.902 25.254 1.00 86.62 86 SER A CA 1
ATOM 678 C C . SER A 1 86 ? -16.812 -11.864 26.385 1.00 86.62 86 SER A C 1
ATOM 680 O O . SER A 1 86 ? -16.610 -13.071 26.269 1.00 86.62 86 SER A O 1
ATOM 682 N N . THR A 1 87 ? -17.388 -11.341 27.471 1.00 87.50 87 THR A N 1
ATOM 683 C CA . THR A 1 87 ? -17.999 -12.140 28.549 1.00 87.50 87 THR A CA 1
ATOM 684 C C . THR A 1 87 ? -19.429 -12.598 28.229 1.00 87.50 87 THR A C 1
ATOM 686 O O . THR A 1 87 ? -20.004 -13.386 28.979 1.00 87.50 87 THR A O 1
ATOM 689 N N . GLN A 1 88 ? -20.002 -12.133 27.116 1.00 84.44 88 GLN A N 1
ATOM 690 C CA . GLN A 1 88 ? -21.314 -12.516 26.595 1.00 84.44 88 GLN A CA 1
ATOM 691 C C . GLN A 1 88 ? -21.163 -13.451 25.380 1.00 84.44 88 GLN A C 1
ATOM 693 O O . GLN A 1 88 ? -20.065 -13.858 25.013 1.00 84.44 88 GLN A O 1
ATOM 698 N N . THR A 1 89 ? -22.279 -13.844 24.760 1.00 80.56 89 THR A N 1
ATOM 699 C CA . THR A 1 89 ? -22.285 -14.761 23.603 1.00 80.56 89 THR A CA 1
ATOM 700 C C . THR A 1 89 ? -21.810 -14.138 22.290 1.00 80.56 89 THR A C 1
ATOM 702 O O . THR A 1 89 ? -21.408 -14.887 21.403 1.00 80.56 89 THR A O 1
ATOM 705 N N . ASP A 1 90 ? -21.875 -12.812 22.145 1.00 87.56 90 ASP A N 1
ATOM 706 C CA . ASP A 1 90 ? -21.470 -12.102 20.927 1.00 87.56 90 ASP A CA 1
ATOM 707 C C . ASP A 1 90 ? -20.381 -11.068 21.260 1.00 87.56 90 ASP A C 1
ATOM 709 O O . ASP A 1 90 ? -20.676 -10.085 21.944 1.00 87.56 90 ASP A O 1
ATOM 713 N N . PRO A 1 91 ? -19.124 -11.283 20.829 1.00 90.69 91 PRO A N 1
ATOM 714 C CA . PRO A 1 91 ? -18.045 -10.338 21.077 1.00 90.69 91 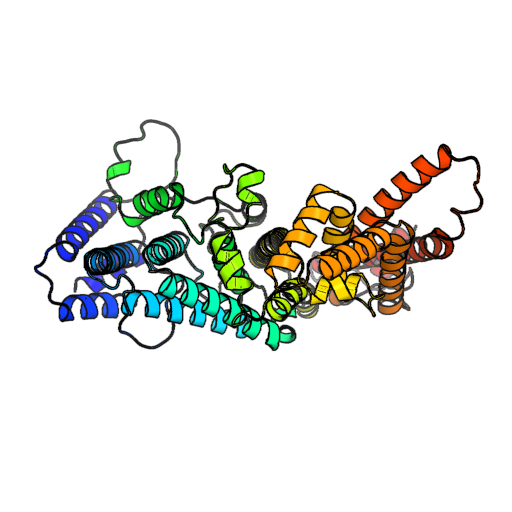PRO A CA 1
ATOM 715 C C . PRO A 1 91 ? -18.079 -9.140 20.112 1.00 90.69 91 PRO A C 1
ATOM 717 O O . PRO A 1 91 ? -17.305 -8.206 20.296 1.00 90.69 91 PRO A O 1
ATOM 720 N N . ASP A 1 92 ? -18.930 -9.126 19.083 1.00 95.12 92 ASP A N 1
ATOM 721 C CA . ASP A 1 92 ? -18.954 -8.043 18.099 1.00 95.12 92 ASP A CA 1
ATOM 722 C C . ASP A 1 92 ? -19.742 -6.831 18.619 1.00 95.12 92 ASP A C 1
ATOM 724 O O . ASP A 1 92 ? -20.959 -6.738 18.471 1.00 95.12 92 ASP A O 1
ATOM 728 N N . VAL A 1 93 ? -19.036 -5.863 19.214 1.00 95.62 93 VAL A N 1
ATOM 729 C CA . VAL A 1 93 ? -19.632 -4.598 19.675 1.00 95.62 93 VAL A CA 1
ATOM 730 C C . VAL A 1 93 ? -20.027 -3.728 18.466 1.00 95.62 93 VAL A C 1
ATOM 732 O O . VAL A 1 93 ? -19.135 -3.315 17.713 1.00 95.62 93 VAL A O 1
ATOM 735 N N . PRO A 1 94 ? -21.321 -3.389 18.274 1.00 94.38 94 PRO A N 1
ATOM 736 C CA . PRO A 1 94 ? -21.785 -2.609 17.122 1.00 94.38 94 PRO A CA 1
ATOM 737 C C . PRO A 1 94 ? -21.099 -1.248 16.987 1.00 94.38 94 PRO A C 1
ATOM 739 O O . PRO A 1 94 ? -20.756 -0.827 15.887 1.00 94.38 94 PRO A O 1
ATOM 742 N N . GLU A 1 95 ? -20.843 -0.572 18.105 1.00 94.88 95 GLU A N 1
ATOM 743 C CA . GLU A 1 95 ? -20.166 0.721 18.147 1.00 94.88 95 GLU A CA 1
ATOM 744 C C . GLU A 1 95 ? -18.725 0.620 17.635 1.00 94.88 95 GLU A C 1
ATOM 746 O O . GLU A 1 95 ? -18.282 1.476 16.871 1.00 94.88 95 GLU A O 1
ATOM 751 N N . CYS A 1 96 ? -18.001 -0.440 18.005 1.00 97.06 96 CYS A N 1
ATOM 752 C CA . CYS A 1 96 ? -16.638 -0.692 17.537 1.00 97.06 96 CYS A CA 1
ATOM 753 C C . CYS A 1 96 ? -16.609 -1.004 16.033 1.00 97.06 96 CYS A C 1
ATOM 755 O O . CYS A 1 96 ? -15.717 -0.529 15.328 1.00 97.06 96 CYS A O 1
ATOM 757 N N . LEU A 1 97 ? -17.584 -1.768 15.529 1.00 97.25 97 LEU A N 1
ATOM 758 C CA . LEU A 1 97 ? -17.739 -2.006 14.091 1.00 97.25 97 LEU A CA 1
ATOM 759 C C . LEU A 1 97 ? -18.058 -0.705 13.341 1.00 97.25 97 LEU A C 1
ATOM 761 O O . LEU A 1 97 ? -17.432 -0.429 12.321 1.00 97.25 97 LEU A O 1
ATOM 765 N N . ASN A 1 98 ? -18.940 0.141 13.881 1.00 96.81 98 ASN A N 1
ATOM 766 C CA . ASN A 1 98 ? -19.266 1.440 13.289 1.00 96.81 98 ASN A CA 1
ATOM 767 C C . ASN A 1 98 ? -18.048 2.380 13.231 1.00 96.81 98 ASN A C 1
ATOM 769 O O . ASN A 1 98 ? -17.865 3.096 12.246 1.00 96.81 98 ASN A O 1
ATOM 773 N N . VAL A 1 99 ? -17.180 2.369 14.254 1.00 98.06 99 VAL A N 1
ATOM 774 C CA . VAL A 1 99 ? -15.902 3.104 14.209 1.00 98.06 99 VAL A CA 1
ATOM 775 C C . VAL A 1 99 ? -15.064 2.653 13.014 1.00 98.06 99 VAL A C 1
ATOM 777 O O . VAL A 1 99 ? -14.600 3.492 12.244 1.00 98.06 99 VAL A O 1
ATOM 780 N N . TRP A 1 100 ? -14.906 1.342 12.823 1.00 98.44 100 TRP A N 1
ATOM 781 C CA . TRP A 1 100 ? -14.171 0.788 11.687 1.00 98.44 100 TRP A CA 1
ATOM 782 C C . TRP A 1 100 ? -14.799 1.150 10.336 1.00 98.44 100 TRP A C 1
ATOM 784 O O . TRP A 1 100 ? -14.084 1.552 9.417 1.00 98.44 100 TRP A O 1
ATOM 794 N N . GLU A 1 101 ? -16.125 1.053 10.221 1.00 98.00 101 GLU A N 1
ATOM 795 C CA . GLU A 1 101 ? -16.864 1.414 9.009 1.00 98.00 101 GLU A CA 1
ATOM 796 C C . GLU A 1 101 ? -16.639 2.877 8.625 1.00 98.00 101 GLU A C 1
ATOM 798 O O . GLU A 1 101 ? -16.237 3.177 7.496 1.00 98.00 101 GLU A O 1
ATOM 803 N N . ARG A 1 102 ? -16.814 3.794 9.581 1.00 98.06 102 ARG A N 1
ATOM 804 C CA . ARG A 1 102 ? -16.621 5.232 9.362 1.00 98.06 102 ARG A CA 1
ATOM 805 C C . ARG A 1 102 ? -15.155 5.590 9.113 1.00 98.06 102 ARG A C 1
ATOM 807 O O . ARG A 1 102 ? -14.881 6.462 8.286 1.00 98.06 102 ARG A O 1
ATOM 814 N N . PHE A 1 103 ? -14.213 4.921 9.778 1.00 98.44 103 PHE A N 1
ATOM 815 C CA . PHE A 1 103 ? -12.776 5.097 9.558 1.00 98.44 103 PHE A CA 1
ATOM 816 C C . PHE A 1 103 ? -12.379 4.748 8.119 1.00 98.44 103 PHE A C 1
ATOM 818 O O . PHE A 1 103 ? -11.818 5.590 7.412 1.00 98.44 103 PHE A O 1
ATOM 825 N N . VAL A 1 104 ? -12.736 3.551 7.641 1.00 98.50 104 VAL A N 1
ATOM 826 C CA . VAL A 1 104 ? -12.420 3.129 6.267 1.00 98.50 104 VAL A CA 1
ATOM 827 C C . VAL A 1 104 ? -13.163 3.992 5.241 1.00 98.50 104 VAL A C 1
ATOM 829 O O . VAL A 1 104 ? -12.573 4.380 4.232 1.00 98.50 104 VAL A O 1
ATOM 832 N N . ALA A 1 105 ? -14.418 4.371 5.510 1.00 97.88 105 ALA A N 1
ATOM 833 C CA . ALA A 1 105 ? -15.170 5.286 4.650 1.00 97.88 105 ALA A CA 1
ATOM 834 C C . ALA A 1 105 ? -14.510 6.672 4.538 1.00 97.88 105 ALA A C 1
ATOM 836 O O . ALA A 1 105 ? -14.498 7.259 3.456 1.00 97.88 105 ALA A O 1
ATOM 837 N N . THR A 1 106 ? -13.909 7.172 5.621 1.00 97.12 106 THR A N 1
ATOM 838 C CA . THR A 1 106 ? -13.184 8.452 5.613 1.00 97.12 106 THR A CA 1
ATOM 839 C C . THR A 1 106 ? -11.899 8.353 4.793 1.00 97.12 106 THR A C 1
ATOM 841 O O . THR A 1 106 ? -11.648 9.213 3.949 1.00 97.12 106 THR A O 1
ATOM 844 N N . LEU A 1 107 ? -11.122 7.272 4.956 1.00 96.88 107 LEU A N 1
ATOM 845 C CA . LEU A 1 107 ? -9.950 7.012 4.108 1.00 96.88 107 LEU A CA 1
ATOM 846 C C . LEU A 1 107 ? -10.336 6.942 2.627 1.00 96.88 107 LEU A C 1
ATOM 848 O O . LEU A 1 107 ? -9.686 7.571 1.794 1.00 96.88 107 LEU A O 1
ATOM 852 N N . LYS A 1 108 ? -11.424 6.230 2.306 1.00 96.25 108 LYS A N 1
ATOM 853 C CA . LYS A 1 108 ? -11.967 6.133 0.947 1.00 96.25 108 LYS A CA 1
ATOM 854 C C . LYS A 1 108 ? -12.302 7.506 0.378 1.00 96.25 108 LYS A C 1
ATOM 856 O O . LYS A 1 108 ? -11.852 7.841 -0.713 1.00 96.25 108 LYS A O 1
ATOM 861 N N . GLN A 1 109 ? -13.108 8.286 1.099 1.00 95.00 109 GLN A N 1
ATOM 862 C CA . GLN A 1 109 ? -13.568 9.592 0.640 1.00 95.00 109 GLN A CA 1
ATOM 863 C C . GLN A 1 109 ? -12.385 10.522 0.366 1.00 95.00 109 GLN A C 1
ATOM 865 O O . GLN A 1 109 ? -12.315 11.123 -0.704 1.00 95.00 109 GLN A O 1
ATOM 870 N N . ASN A 1 110 ? -11.435 10.592 1.295 1.00 93.62 110 ASN A N 1
ATOM 871 C CA . ASN A 1 110 ? -10.293 11.484 1.165 1.00 93.62 110 ASN A CA 1
ATOM 872 C C . ASN A 1 110 ? -9.325 11.029 0.058 1.00 93.62 110 ASN A C 1
ATOM 874 O O . ASN A 1 110 ? -8.798 11.868 -0.673 1.00 93.62 110 ASN A O 1
ATOM 878 N N . ALA A 1 111 ? -9.127 9.716 -0.119 1.00 92.75 111 ALA A N 1
ATOM 879 C CA . ALA A 1 111 ? -8.340 9.178 -1.230 1.00 92.75 111 ALA A CA 1
ATOM 880 C C . ALA A 1 111 ? -8.982 9.499 -2.592 1.00 92.75 111 ALA A C 1
ATOM 882 O O . ALA A 1 111 ? -8.295 9.931 -3.516 1.00 92.75 111 ALA A O 1
ATOM 883 N N . LEU A 1 112 ? -10.307 9.363 -2.714 1.00 92.38 112 LEU A N 1
ATOM 884 C CA . LEU A 1 112 ? -11.037 9.694 -3.945 1.00 92.38 112 LEU A CA 1
ATOM 885 C C . LEU A 1 112 ? -11.020 11.194 -4.268 1.00 92.38 112 LEU A C 1
ATOM 887 O O . LEU A 1 112 ? -11.016 11.559 -5.441 1.00 92.38 112 LEU A O 1
ATOM 891 N N . GLN A 1 113 ? -11.002 12.051 -3.245 1.00 90.81 113 GLN A N 1
ATOM 892 C CA . GLN A 1 113 ? -10.885 13.503 -3.400 1.00 90.81 113 GLN A CA 1
ATOM 893 C C . GLN A 1 113 ? -9.463 13.965 -3.747 1.00 90.81 113 GLN A C 1
ATOM 895 O O . GLN A 1 113 ? -9.297 15.094 -4.202 1.00 90.81 113 GLN A O 1
ATOM 900 N N . GLY A 1 114 ? -8.450 13.115 -3.552 1.00 84.88 114 GLY A N 1
ATOM 901 C CA . GLY A 1 114 ? -7.067 13.452 -3.878 1.00 84.88 114 GLY A CA 1
ATOM 902 C C . GLY A 1 114 ? -6.457 14.513 -2.964 1.00 84.88 114 GLY A C 1
ATOM 903 O O . GLY A 1 114 ? -5.651 15.314 -3.434 1.00 84.88 114 GLY A O 1
ATOM 904 N N . ILE A 1 115 ? -6.862 14.542 -1.688 1.00 84.19 115 ILE A N 1
ATOM 905 C CA . ILE A 1 115 ? -6.392 15.537 -0.714 1.00 84.19 115 ILE A CA 1
ATOM 906 C C . ILE A 1 115 ? -4.862 15.486 -0.613 1.00 84.19 115 ILE A C 1
ATOM 908 O O . ILE A 1 115 ? -4.283 14.410 -0.438 1.00 84.19 115 ILE A O 1
ATOM 912 N N . LEU A 1 116 ? -4.206 16.646 -0.723 1.00 81.12 116 LEU A N 1
ATOM 913 C CA . LEU A 1 116 ? -2.753 16.729 -0.621 1.00 81.12 116 LEU A CA 1
ATOM 914 C C . LEU A 1 116 ? -2.294 16.498 0.829 1.00 81.12 116 LEU A C 1
ATOM 916 O O . LEU A 1 116 ? -2.966 16.926 1.773 1.00 81.12 116 LEU A O 1
ATOM 920 N N . PRO A 1 117 ? -1.131 15.854 1.038 1.00 79.19 117 PRO A N 1
ATOM 921 C CA . PRO A 1 117 ? -0.516 15.785 2.356 1.00 79.19 117 PRO A CA 1
ATOM 922 C C . PRO A 1 117 ? -0.317 17.192 2.940 1.00 79.19 117 PRO A C 1
ATOM 924 O O . PRO A 1 117 ? 0.308 18.037 2.304 1.00 79.19 117 PRO A O 1
ATOM 927 N N . GLY A 1 118 ? -0.843 17.432 4.143 1.00 76.06 118 GLY A N 1
ATOM 928 C CA . GLY A 1 118 ? -0.793 18.733 4.825 1.00 76.06 118 GLY A CA 1
ATOM 929 C C . GLY A 1 118 ? -2.096 19.542 4.771 1.00 76.06 118 GLY A C 1
ATOM 930 O O . GLY A 1 118 ? -2.321 20.352 5.665 1.00 76.06 118 GLY A O 1
ATOM 931 N N . ASP A 1 119 ? -2.987 19.277 3.807 1.00 80.25 119 ASP A N 1
ATOM 932 C CA . ASP A 1 119 ? -4.302 19.945 3.719 1.00 80.25 119 ASP A CA 1
ATOM 933 C C . ASP A 1 119 ? -5.344 19.336 4.678 1.00 80.25 119 ASP A C 1
ATOM 935 O O . ASP A 1 119 ? -6.372 19.945 4.976 1.00 80.25 119 ASP A O 1
ATOM 939 N N . THR A 1 120 ? -5.086 18.122 5.166 1.00 81.19 120 THR A N 1
ATOM 940 C CA . THR A 1 120 ? -5.893 17.424 6.171 1.00 81.19 120 THR A CA 1
ATOM 941 C C . THR A 1 120 ? -4.990 16.786 7.213 1.00 81.19 120 THR A C 1
ATOM 943 O O . THR A 1 120 ? -3.840 16.442 6.931 1.00 81.19 120 THR A O 1
ATOM 946 N N . GLU A 1 121 ? -5.540 16.564 8.403 1.00 85.81 121 GLU A N 1
ATOM 947 C CA . GLU A 1 121 ? -4.880 15.761 9.424 1.00 85.81 121 GLU A CA 1
ATOM 948 C C . GLU A 1 121 ? -4.684 14.315 8.935 1.00 85.81 121 GLU A C 1
ATOM 950 O O . GLU A 1 121 ? -5.582 13.715 8.332 1.00 85.81 121 GLU A O 1
ATOM 955 N N . ASP A 1 122 ? -3.499 13.762 9.195 1.00 91.38 122 ASP A N 1
ATOM 956 C CA . ASP A 1 122 ? -3.137 12.380 8.874 1.00 91.38 122 ASP A CA 1
ATOM 957 C C . ASP A 1 122 ? -3.389 11.435 10.062 1.00 91.38 122 ASP A C 1
ATOM 959 O O . ASP A 1 122 ? -3.476 11.848 11.216 1.00 91.38 122 ASP A O 1
ATOM 963 N N . LEU A 1 123 ? -3.494 10.137 9.777 1.00 94.50 123 LEU A N 1
ATOM 964 C CA . LEU A 1 123 ? -3.716 9.098 10.775 1.00 94.50 123 LEU A CA 1
ATOM 965 C C . LEU A 1 123 ? -2.505 8.919 11.701 1.00 94.50 123 LEU A C 1
ATOM 967 O O . LEU A 1 123 ? -1.470 8.388 11.282 1.00 94.50 123 LEU A O 1
ATOM 971 N N . ASN A 1 124 ? -2.658 9.266 12.981 1.00 92.69 124 ASN A N 1
ATOM 972 C CA . ASN A 1 124 ? -1.627 9.017 13.984 1.00 92.69 124 ASN A CA 1
ATOM 973 C C . ASN A 1 124 ? -1.500 7.523 14.335 1.00 92.69 124 ASN A C 1
ATOM 975 O O . ASN A 1 124 ? -2.457 6.748 14.254 1.00 92.69 124 ASN A O 1
ATOM 979 N N . VAL A 1 125 ? -0.286 7.107 14.703 1.00 93.88 125 VAL A N 1
ATOM 980 C CA . VAL A 1 125 ? 0.074 5.686 14.833 1.00 93.88 125 VAL A CA 1
ATOM 981 C C . VAL A 1 125 ? -0.660 5.001 15.983 1.00 93.88 125 VAL A C 1
ATOM 983 O O . VAL A 1 125 ? -1.117 3.868 15.843 1.00 93.88 125 VAL A O 1
ATOM 986 N N . GLU A 1 126 ? -0.839 5.708 17.094 1.00 94.19 126 GLU A N 1
ATOM 987 C CA . GLU A 1 126 ? -1.499 5.222 18.302 1.00 94.19 126 GLU A CA 1
ATOM 988 C C . GLU A 1 126 ? -2.981 4.944 18.035 1.00 94.19 126 GLU A C 1
ATOM 990 O O . GLU A 1 126 ? -3.539 3.961 18.527 1.00 94.19 126 GLU A O 1
ATOM 995 N N . HIS A 1 127 ? -3.614 5.784 17.210 1.00 96.25 127 HIS A N 1
ATOM 996 C CA . HIS A 1 127 ? -5.001 5.597 16.802 1.00 96.25 127 HIS A CA 1
ATOM 997 C C . HIS A 1 127 ? -5.151 4.312 15.986 1.00 96.25 127 HIS A C 1
ATOM 999 O O . HIS A 1 127 ? -6.006 3.483 16.297 1.00 96.25 127 HIS A O 1
ATOM 1005 N N . LEU A 1 128 ? -4.281 4.086 15.000 1.00 97.50 128 LEU A N 1
ATOM 1006 C CA . LEU A 1 128 ? -4.341 2.860 14.212 1.00 97.50 128 LEU A CA 1
ATOM 1007 C C . LEU A 1 128 ? -4.023 1.606 15.043 1.00 97.50 128 LEU A C 1
ATOM 1009 O O . LEU A 1 128 ? -4.696 0.588 14.894 1.00 97.50 128 LEU A O 1
ATOM 1013 N N . GLN A 1 129 ? -3.048 1.677 15.952 1.00 96.69 129 GLN A N 1
ATOM 1014 C CA . GLN A 1 129 ? -2.733 0.584 16.878 1.00 96.69 129 GLN A CA 1
ATOM 1015 C C . GLN A 1 129 ? -3.941 0.207 17.750 1.00 96.69 129 GLN A C 1
ATOM 1017 O O . GLN A 1 129 ? -4.232 -0.980 17.913 1.00 96.69 129 GLN A O 1
ATOM 1022 N N . LEU A 1 130 ? -4.684 1.196 18.262 1.00 97.62 130 LEU A N 1
ATOM 1023 C CA . LEU A 1 130 ? -5.926 0.955 18.999 1.00 97.62 130 LEU A CA 1
ATOM 1024 C C . LEU A 1 130 ? -6.961 0.236 18.134 1.00 97.62 130 LEU A C 1
ATOM 1026 O O . LEU A 1 130 ? -7.513 -0.773 18.570 1.00 97.62 130 LEU A O 1
ATOM 1030 N N . LEU A 1 131 ? -7.220 0.735 16.921 1.00 98.25 131 LEU A N 1
ATOM 1031 C CA . LEU A 1 131 ? -8.196 0.116 16.025 1.00 98.25 131 LEU A CA 1
ATOM 1032 C C . LEU A 1 131 ? -7.833 -1.345 15.762 1.00 98.25 131 LEU A C 1
ATOM 1034 O O . LEU A 1 131 ? -8.691 -2.215 15.894 1.00 98.25 131 LEU A O 1
ATOM 1038 N N . LEU A 1 132 ? -6.563 -1.639 15.478 1.00 98.06 132 LEU A N 1
ATOM 1039 C CA . LEU A 1 132 ? -6.091 -3.005 15.252 1.00 98.06 132 LEU A CA 1
ATOM 1040 C C . LEU A 1 132 ? -6.221 -3.904 16.482 1.00 98.06 132 LEU A C 1
ATOM 1042 O O . LEU A 1 132 ? -6.578 -5.073 16.342 1.00 98.06 132 LEU A O 1
ATOM 1046 N N . LEU A 1 133 ? -5.993 -3.378 17.687 1.00 97.19 133 LEU A N 1
ATOM 1047 C CA . LEU A 1 133 ? -6.251 -4.133 18.912 1.00 97.19 133 LEU A CA 1
ATOM 1048 C C . LEU A 1 133 ? -7.745 -4.472 19.047 1.00 97.19 133 LEU A C 1
ATOM 1050 O O . LEU A 1 133 ? -8.085 -5.602 19.392 1.00 97.19 133 LEU A O 1
ATOM 1054 N N . ILE A 1 134 ? -8.631 -3.526 18.718 1.00 97.50 134 ILE A N 1
ATOM 1055 C CA . ILE A 1 134 ? -10.081 -3.761 18.675 1.00 97.50 134 ILE A CA 1
ATOM 1056 C C . ILE A 1 134 ? -10.447 -4.765 17.571 1.00 97.50 134 ILE A C 1
ATOM 1058 O O . ILE A 1 134 ? -11.259 -5.652 17.809 1.00 97.50 134 ILE A O 1
ATOM 1062 N N . PHE A 1 135 ? -9.817 -4.729 16.396 1.00 98.12 135 PHE A N 1
ATOM 1063 C CA . PHE A 1 135 ? -10.055 -5.729 15.346 1.00 98.12 135 PHE A CA 1
ATOM 1064 C C . PHE A 1 135 ? -9.862 -7.166 15.855 1.00 98.12 135 PHE A C 1
ATOM 1066 O O . PHE A 1 135 ? -10.684 -8.041 15.587 1.00 98.12 135 PHE A O 1
ATOM 1073 N N . HIS A 1 136 ? -8.815 -7.401 16.645 1.00 96.81 136 HIS A N 1
ATOM 1074 C CA . HIS A 1 136 ? -8.512 -8.720 17.208 1.00 96.81 136 HIS A CA 1
ATOM 1075 C C . HIS A 1 136 ? -9.494 -9.212 18.263 1.00 96.81 136 HIS A C 1
ATOM 1077 O O . HIS A 1 136 ? -9.494 -10.391 18.611 1.00 96.81 136 HIS A O 1
ATOM 1083 N N . SER A 1 137 ? -10.311 -8.313 18.791 1.00 95.12 137 SER A N 1
ATOM 1084 C CA . SER A 1 137 ? -11.307 -8.643 19.800 1.00 95.12 137 SER A CA 1
ATOM 1085 C C . SER A 1 137 ? -12.651 -9.079 19.213 1.00 95.12 137 SER A C 1
ATOM 1087 O O . SER A 1 137 ? -13.483 -9.620 19.943 1.00 95.12 137 SER A O 1
ATOM 1089 N N . PHE A 1 138 ? -12.846 -8.874 17.908 1.00 96.56 138 PHE A N 1
ATOM 1090 C CA . PHE A 1 138 ? -14.033 -9.310 17.189 1.00 96.56 138 PHE A CA 1
ATOM 1091 C C . PHE A 1 138 ? -14.065 -10.824 16.975 1.00 96.56 138 PHE A C 1
ATOM 1093 O O . PHE A 1 138 ? -13.045 -11.519 16.937 1.00 96.56 138 PHE A O 1
ATOM 1100 N N . SER A 1 139 ? -15.273 -11.330 16.748 1.00 95.31 139 SER A N 1
ATOM 1101 C CA . SER A 1 139 ? -15.503 -12.676 16.246 1.00 95.31 139 SER A CA 1
ATOM 1102 C C . SER A 1 139 ? -14.877 -12.862 14.856 1.00 95.31 139 SER A C 1
ATOM 1104 O O . SER A 1 139 ? -14.468 -11.919 14.173 1.00 95.31 139 SER A O 1
ATOM 1106 N N . GLU A 1 140 ? -14.838 -14.105 14.371 1.00 94.62 140 GLU A N 1
ATOM 1107 C CA . GLU A 1 140 ? -14.475 -14.377 12.974 1.00 94.62 140 GLU A CA 1
ATOM 1108 C C . GLU A 1 140 ? -15.390 -13.631 11.985 1.00 94.62 140 GLU A C 1
ATOM 1110 O O . GLU A 1 140 ? -14.928 -13.135 10.957 1.00 94.62 140 GLU A O 1
ATOM 1115 N N . LYS A 1 141 ? -16.681 -13.493 12.313 1.00 95.44 141 LYS A N 1
ATOM 1116 C CA . LYS A 1 141 ? -17.647 -12.765 11.488 1.00 95.44 141 LYS A CA 1
ATOM 1117 C C . LYS A 1 141 ? -17.311 -11.274 11.448 1.00 95.44 141 LYS A C 1
ATOM 1119 O O . LYS A 1 141 ? -17.231 -10.724 10.352 1.00 95.44 141 LYS A O 1
ATOM 1124 N N . GLY A 1 142 ? -17.069 -10.642 12.596 1.00 97.00 142 GLY A N 1
ATOM 1125 C CA . GLY A 1 142 ? -16.680 -9.232 12.672 1.00 97.00 142 GLY A CA 1
ATOM 1126 C C . GLY A 1 142 ? -15.381 -8.955 11.914 1.00 97.00 142 GLY A C 1
ATOM 1127 O O . GLY A 1 142 ? -15.344 -8.086 11.041 1.00 97.00 142 GLY A O 1
ATOM 1128 N N . ARG A 1 143 ? -14.342 -9.774 12.127 1.00 97.94 143 ARG A N 1
ATOM 1129 C CA . ARG A 1 143 ? -13.073 -9.669 11.380 1.00 97.94 143 ARG A CA 1
ATOM 1130 C C . ARG A 1 143 ? -13.260 -9.839 9.873 1.00 97.94 143 ARG A C 1
ATOM 1132 O O . ARG A 1 143 ? -12.618 -9.146 9.083 1.00 97.94 143 ARG A O 1
ATOM 1139 N N . ARG A 1 144 ? -14.141 -10.749 9.444 1.00 97.69 144 ARG A N 1
ATOM 1140 C CA . ARG A 1 144 ? -14.491 -10.942 8.029 1.00 97.69 144 ARG A CA 1
ATOM 1141 C C . ARG A 1 144 ? -15.183 -9.715 7.446 1.00 97.69 144 ARG A C 1
ATOM 1143 O O . ARG A 1 144 ? -14.851 -9.336 6.323 1.00 97.69 144 ARG A O 1
ATOM 1150 N N . SER A 1 145 ? -16.087 -9.078 8.189 1.00 97.69 145 SER A N 1
ATOM 1151 C CA . SER A 1 145 ? -16.733 -7.830 7.767 1.00 97.69 145 SER A CA 1
ATOM 1152 C C . SER A 1 145 ? -15.706 -6.724 7.522 1.00 97.69 145 SER A C 1
ATOM 1154 O O . SER A 1 145 ? -15.734 -6.111 6.458 1.00 97.69 145 SER A O 1
ATOM 1156 N N . ILE A 1 146 ? -14.742 -6.533 8.434 1.00 98.50 146 ILE A N 1
ATOM 1157 C CA . ILE A 1 146 ? -13.688 -5.515 8.274 1.00 98.50 146 ILE A CA 1
ATOM 1158 C C . ILE A 1 146 ? -12.796 -5.808 7.062 1.00 98.50 146 ILE A C 1
ATOM 1160 O O . ILE A 1 146 ? -12.555 -4.921 6.247 1.00 98.50 146 ILE A O 1
ATOM 1164 N N . LEU A 1 147 ? -12.355 -7.058 6.879 1.00 98.50 147 LEU A N 1
ATOM 1165 C CA . LEU A 1 147 ? -11.554 -7.427 5.706 1.00 98.50 147 LEU A CA 1
ATOM 1166 C C . LEU A 1 147 ? -12.317 -7.194 4.395 1.00 98.50 147 LEU A C 1
ATOM 1168 O O . LEU A 1 147 ? -11.760 -6.650 3.443 1.00 98.50 147 LEU A O 1
ATOM 1172 N N . THR A 1 148 ? -13.594 -7.580 4.350 1.00 98.00 148 THR A N 1
ATOM 1173 C CA . THR A 1 148 ? -14.461 -7.372 3.178 1.00 98.00 148 THR A CA 1
ATOM 1174 C C . THR A 1 148 ? -14.620 -5.881 2.888 1.00 98.00 148 THR A C 1
ATOM 1176 O O . THR A 1 148 ? -14.521 -5.470 1.734 1.00 98.00 148 THR A O 1
ATOM 1179 N N . LEU A 1 149 ? -14.797 -5.059 3.927 1.00 98.38 149 LEU A N 1
ATOM 1180 C CA . LEU A 1 149 ? -14.882 -3.608 3.809 1.00 98.38 149 LEU A CA 1
ATOM 1181 C C . LEU A 1 149 ? -13.596 -3.004 3.223 1.00 98.38 149 LEU A C 1
ATOM 1183 O O . LEU A 1 149 ? -13.673 -2.182 2.307 1.00 98.38 149 LEU A O 1
ATOM 1187 N N . CYS A 1 150 ? -12.420 -3.429 3.696 1.00 98.56 150 CYS A N 1
ATOM 1188 C CA . CYS A 1 150 ? -11.137 -2.994 3.138 1.00 98.56 150 CYS A CA 1
ATOM 1189 C C . CYS A 1 150 ? -11.003 -3.391 1.662 1.00 98.56 150 CYS A C 1
ATOM 1191 O O . CYS A 1 150 ? -10.661 -2.550 0.833 1.00 98.56 150 CYS A O 1
ATOM 1193 N N . VAL A 1 151 ? -11.325 -4.642 1.318 1.00 98.50 151 VAL A N 1
ATOM 1194 C CA . VAL A 1 151 ? -11.271 -5.144 -0.065 1.00 98.50 151 VAL A CA 1
ATOM 1195 C C . VAL A 1 151 ? -12.212 -4.365 -0.979 1.00 98.50 151 VAL A C 1
ATOM 1197 O O . VAL A 1 151 ? -11.779 -3.892 -2.027 1.00 98.50 151 VAL A O 1
ATOM 1200 N N . GLN A 1 152 ? -13.470 -4.169 -0.579 1.00 98.06 152 GLN A N 1
ATOM 1201 C CA . GLN A 1 152 ? -14.427 -3.392 -1.366 1.00 98.06 152 GLN A CA 1
ATOM 1202 C C . GLN A 1 152 ? -13.953 -1.948 -1.552 1.00 98.06 152 GLN A C 1
ATOM 1204 O O . GLN A 1 152 ? -14.051 -1.397 -2.643 1.00 98.06 152 GLN A O 1
ATOM 1209 N N . THR A 1 153 ? -13.371 -1.352 -0.513 1.00 98.44 153 THR A N 1
ATOM 1210 C CA . THR A 1 153 ? -12.829 0.007 -0.590 1.00 98.44 153 THR A CA 1
ATOM 1211 C C . THR A 1 153 ? -11.663 0.106 -1.576 1.00 98.44 153 THR A C 1
ATOM 1213 O O . THR A 1 153 ? -11.619 1.049 -2.364 1.00 98.44 153 THR A O 1
ATOM 1216 N N . ILE A 1 154 ? -10.750 -0.871 -1.587 1.00 98.56 154 ILE A N 1
ATOM 1217 C CA . ILE A 1 154 ? -9.651 -0.944 -2.565 1.00 98.56 154 ILE A CA 1
ATOM 1218 C C . ILE A 1 154 ? -10.206 -1.042 -3.992 1.00 98.56 154 ILE A C 1
ATOM 1220 O O . ILE A 1 154 ? -9.741 -0.325 -4.883 1.00 98.56 154 ILE A O 1
ATOM 1224 N N . LEU A 1 155 ? -11.221 -1.886 -4.213 1.00 98.12 155 LEU A N 1
ATOM 1225 C CA . LEU A 1 155 ? -11.887 -2.012 -5.513 1.00 98.12 155 LEU A CA 1
ATOM 1226 C C . LEU A 1 155 ? -12.529 -0.687 -5.947 1.00 98.12 155 LEU A C 1
ATOM 1228 O O . LEU A 1 155 ? -12.333 -0.257 -7.081 1.00 98.12 155 LEU A O 1
ATOM 1232 N N . ASP A 1 156 ? -13.229 -0.004 -5.041 1.00 97.06 156 ASP A N 1
ATOM 1233 C CA . ASP A 1 156 ? -13.903 1.265 -5.331 1.00 97.06 156 ASP A CA 1
ATOM 1234 C C . ASP A 1 156 ? -12.916 2.400 -5.653 1.00 97.06 156 ASP A C 1
ATOM 1236 O O . ASP A 1 156 ? -13.170 3.210 -6.549 1.00 97.06 156 ASP A O 1
ATOM 1240 N N . VAL A 1 157 ? -11.780 2.471 -4.947 1.00 96.25 157 VAL A N 1
ATOM 1241 C CA . VAL A 1 157 ? -10.710 3.436 -5.261 1.00 96.25 157 VAL A CA 1
ATOM 1242 C C . VAL A 1 157 ? -10.099 3.123 -6.625 1.00 96.25 157 VAL A C 1
ATOM 1244 O O . VAL A 1 157 ? -9.909 4.027 -7.436 1.00 96.25 157 VAL A O 1
ATOM 1247 N N . THR A 1 158 ? -9.862 1.845 -6.921 1.00 96.81 158 THR A N 1
ATOM 1248 C CA . THR A 1 158 ? -9.284 1.429 -8.206 1.00 96.81 158 THR A CA 1
ATOM 1249 C C . THR A 1 158 ? -10.236 1.654 -9.379 1.00 96.81 158 THR A C 1
ATOM 1251 O O . THR A 1 158 ? -9.791 1.977 -10.476 1.00 96.81 158 THR A O 1
ATOM 1254 N N . ALA A 1 159 ? -11.550 1.569 -9.166 1.00 96.19 159 ALA A N 1
ATOM 1255 C CA . ALA A 1 159 ? -12.537 1.941 -10.180 1.00 96.19 159 ALA A CA 1
ATOM 1256 C C . ALA A 1 159 ? -12.429 3.422 -10.605 1.00 96.19 159 ALA A C 1
ATOM 1258 O O . ALA A 1 159 ? -12.903 3.786 -11.676 1.00 96.19 159 ALA A O 1
ATOM 1259 N N . ASN A 1 160 ? -11.774 4.260 -9.792 1.00 93.38 160 ASN A N 1
ATOM 1260 C CA . ASN A 1 160 ? -11.476 5.664 -10.068 1.00 93.38 160 ASN A CA 1
ATOM 1261 C C . ASN A 1 160 ? -9.966 5.895 -10.280 1.00 93.38 160 ASN A C 1
ATOM 1263 O O . ASN A 1 160 ? -9.448 6.956 -9.933 1.00 93.38 160 ASN A O 1
ATOM 1267 N N . LEU A 1 161 ? -9.243 4.911 -10.833 1.00 92.38 161 LEU A N 1
ATOM 1268 C CA . LEU A 1 161 ? -7.781 4.950 -10.980 1.00 92.38 161 LEU A CA 1
ATOM 1269 C C . LEU A 1 161 ? -7.273 6.223 -11.667 1.00 92.38 161 LEU A C 1
ATOM 1271 O O . LEU A 1 161 ? -6.258 6.761 -11.236 1.00 92.38 161 LEU A O 1
ATOM 1275 N N . ASP A 1 162 ? -7.985 6.736 -12.673 1.00 92.25 162 ASP A N 1
ATOM 1276 C CA . ASP A 1 162 ? -7.596 7.954 -13.396 1.00 92.25 162 ASP A CA 1
ATOM 1277 C C . ASP A 1 162 ? -7.421 9.165 -12.470 1.00 92.25 162 ASP A C 1
ATOM 1279 O O . ASP A 1 162 ? -6.517 9.977 -12.683 1.00 92.25 162 ASP A O 1
ATOM 1283 N N . SER A 1 163 ? -8.241 9.282 -11.415 1.00 89.31 163 SER A N 1
ATOM 1284 C CA . SER A 1 163 ? -8.068 10.346 -10.422 1.00 89.31 163 SER A CA 1
ATOM 1285 C C . SER A 1 163 ? -6.821 10.107 -9.572 1.00 89.31 163 SER A C 1
ATOM 1287 O O . SER A 1 163 ? -6.094 11.047 -9.267 1.00 89.31 163 SER A O 1
ATOM 1289 N N . GLN A 1 164 ? -6.510 8.844 -9.276 1.00 93.62 164 GLN A N 1
ATOM 1290 C CA . GLN A 1 164 ? -5.358 8.451 -8.467 1.00 93.62 164 GLN A CA 1
ATOM 1291 C C . GLN A 1 164 ? -4.015 8.644 -9.185 1.00 93.62 164 GLN A C 1
ATOM 1293 O O . GLN A 1 164 ? -3.001 8.817 -8.514 1.00 93.62 164 GLN A O 1
ATOM 1298 N N . LEU A 1 165 ? -3.970 8.657 -10.525 1.00 94.75 165 LEU A N 1
ATOM 1299 C CA . LEU A 1 165 ? -2.719 8.831 -11.286 1.00 94.75 165 LEU A CA 1
ATOM 1300 C C . LEU A 1 165 ? -2.007 10.153 -10.960 1.00 94.75 165 LEU A C 1
ATOM 1302 O O . LEU A 1 165 ? -0.782 10.229 -11.022 1.00 94.75 165 LEU A O 1
ATOM 1306 N N . ARG A 1 166 ? -2.773 11.194 -10.615 1.00 92.62 166 ARG A N 1
ATOM 1307 C CA . ARG A 1 166 ? -2.284 12.565 -10.391 1.00 92.62 166 ARG A CA 1
ATOM 1308 C C . ARG A 1 166 ? -2.260 12.975 -8.922 1.00 92.62 166 ARG A C 1
ATOM 1310 O O . ARG A 1 166 ? -1.925 14.118 -8.629 1.00 92.62 166 ARG A O 1
ATOM 1317 N N . CYS A 1 167 ? -2.634 12.084 -8.011 1.00 91.62 167 CYS A N 1
ATOM 1318 C CA . CYS A 1 167 ? -2.685 12.364 -6.580 1.00 91.62 167 CYS A CA 1
ATOM 1319 C C . CYS A 1 167 ? -1.435 11.850 -5.867 1.00 91.62 167 CYS A C 1
ATOM 1321 O O . CYS A 1 167 ? -0.750 10.953 -6.355 1.00 91.62 167 CYS A O 1
ATOM 1323 N N . VAL A 1 168 ? -1.180 12.379 -4.670 1.00 93.38 168 VAL A N 1
ATOM 1324 C CA . VAL A 1 168 ? -0.202 11.801 -3.744 1.00 93.38 168 VAL A CA 1
ATOM 1325 C C . VAL A 1 168 ? -0.925 10.774 -2.865 1.00 93.38 168 VAL A C 1
ATOM 1327 O O . VAL A 1 168 ? -1.768 11.158 -2.053 1.00 93.38 168 VAL A O 1
ATOM 1330 N N . PRO A 1 169 ? -0.637 9.469 -2.996 1.00 94.38 169 PRO A N 1
ATOM 1331 C CA . PRO A 1 169 ? -1.480 8.399 -2.462 1.00 94.38 169 PRO A CA 1
ATOM 1332 C C . PRO A 1 169 ? -1.241 8.100 -0.966 1.00 94.38 169 PRO A C 1
ATOM 1334 O O . PRO A 1 169 ? -1.228 6.941 -0.559 1.00 94.38 169 PRO A O 1
ATOM 1337 N N . LEU A 1 170 ? -1.078 9.117 -0.108 1.00 94.75 170 LEU A N 1
ATOM 1338 C CA . LEU A 1 170 ? -0.799 8.915 1.325 1.00 94.75 170 LEU A CA 1
ATOM 1339 C C . LEU A 1 170 ? -1.945 8.194 2.053 1.00 94.75 170 LEU A C 1
ATOM 1341 O O . LEU A 1 170 ? -1.722 7.231 2.782 1.00 94.75 170 LEU A O 1
ATOM 1345 N N . LEU A 1 171 ? -3.189 8.628 1.847 1.00 94.38 171 LEU A N 1
ATOM 1346 C CA . LEU A 1 171 ? -4.350 8.026 2.517 1.00 94.38 171 LEU A CA 1
ATOM 1347 C C . LEU A 1 171 ? -4.703 6.653 1.942 1.00 94.38 171 LEU A C 1
ATOM 1349 O O . LEU A 1 171 ? -5.156 5.769 2.669 1.00 94.38 171 LEU A O 1
ATOM 1353 N N . LEU A 1 172 ? -4.404 6.438 0.660 1.00 96.00 172 LEU A N 1
ATOM 1354 C CA . LEU A 1 172 ? -4.433 5.106 0.073 1.00 96.00 172 LEU A CA 1
ATOM 1355 C C . LEU A 1 172 ? -3.356 4.207 0.703 1.00 96.00 172 LEU A C 1
ATOM 1357 O O . LEU A 1 172 ? -3.635 3.047 0.998 1.00 96.00 172 LEU A O 1
ATOM 1361 N N . ALA A 1 173 ? -2.168 4.739 1.009 1.00 96.94 173 ALA A N 1
ATOM 1362 C CA . ALA A 1 173 ? -1.147 4.010 1.758 1.00 96.94 173 ALA A CA 1
ATOM 1363 C C . ALA A 1 173 ? -1.641 3.613 3.157 1.00 96.94 173 ALA A C 1
ATOM 1365 O O . ALA A 1 173 ? -1.393 2.489 3.577 1.00 96.94 173 ALA A O 1
ATOM 1366 N N . ARG A 1 174 ? -2.400 4.473 3.858 1.00 96.88 174 ARG A N 1
ATOM 1367 C CA . ARG A 1 174 ? -3.025 4.130 5.154 1.00 96.88 174 ARG A CA 1
ATOM 1368 C C . ARG A 1 174 ? -4.013 2.968 5.032 1.00 96.88 174 ARG A C 1
ATOM 1370 O O . ARG A 1 174 ? -3.972 2.053 5.851 1.00 96.88 174 ARG A O 1
ATOM 1377 N N . LEU A 1 175 ? -4.852 2.964 3.994 1.00 97.94 175 LEU A N 1
ATOM 1378 C CA . LEU A 1 175 ? -5.760 1.847 3.709 1.00 97.94 175 LEU A CA 1
ATOM 1379 C C . LEU A 1 175 ? -4.991 0.551 3.413 1.00 97.94 175 LEU A C 1
ATOM 1381 O O . LEU A 1 175 ? -5.320 -0.505 3.954 1.00 97.94 175 LEU A O 1
ATOM 1385 N N . LEU A 1 176 ? -3.956 0.625 2.574 1.00 98.06 176 LEU A N 1
ATOM 1386 C CA . LEU A 1 176 ? -3.136 -0.536 2.235 1.00 98.06 176 LEU A CA 1
ATOM 1387 C C . LEU A 1 176 ? -2.303 -1.030 3.416 1.00 98.06 176 LEU A C 1
ATOM 1389 O O . LEU A 1 176 ? -2.067 -2.225 3.509 1.00 98.06 176 LEU A O 1
ATOM 13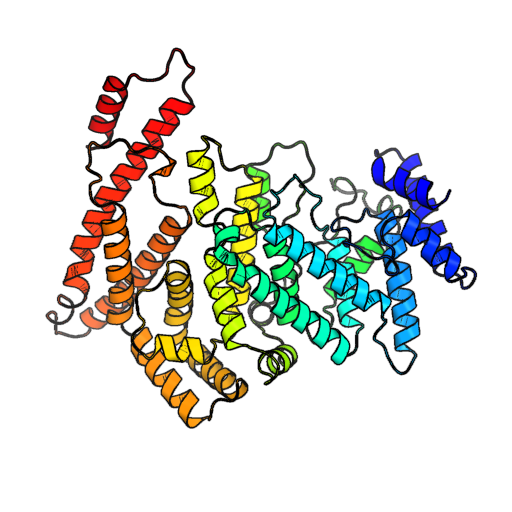93 N N . LEU A 1 177 ? -1.907 -0.156 4.339 1.00 97.38 177 LEU A N 1
ATOM 1394 C CA . LEU A 1 177 ? -1.205 -0.531 5.562 1.00 97.38 177 LEU A CA 1
ATOM 1395 C C . LEU A 1 177 ? -2.103 -1.350 6.501 1.00 97.38 177 LEU A C 1
ATOM 1397 O O . LEU A 1 177 ? -1.649 -2.331 7.087 1.00 97.38 177 LEU A O 1
ATOM 1401 N N . VAL A 1 178 ? -3.386 -0.980 6.611 1.00 98.31 178 VAL A N 1
ATOM 1402 C CA . VAL A 1 178 ? -4.394 -1.799 7.304 1.00 98.31 178 VAL A CA 1
ATOM 1403 C C . VAL A 1 178 ? -4.507 -3.151 6.614 1.00 98.31 178 VAL A C 1
ATOM 1405 O O . VAL A 1 178 ? -4.403 -4.183 7.269 1.00 98.31 178 VAL A O 1
ATOM 1408 N N . PHE A 1 179 ? -4.690 -3.157 5.292 1.00 98.31 179 PHE A N 1
ATOM 1409 C CA . PHE A 1 179 ? -4.846 -4.393 4.533 1.00 98.31 179 PHE A CA 1
ATOM 1410 C C . PHE A 1 179 ? -3.624 -5.311 4.671 1.00 98.31 179 PHE A C 1
ATOM 1412 O O . PHE A 1 179 ? -3.781 -6.487 4.976 1.00 98.31 179 PHE A O 1
ATOM 1419 N N . ASP A 1 180 ? -2.418 -4.766 4.547 1.00 96.81 180 ASP A N 1
ATOM 1420 C CA . ASP A 1 180 ? -1.151 -5.464 4.753 1.00 96.81 180 ASP A CA 1
ATOM 1421 C C . ASP A 1 180 ? -1.064 -6.100 6.146 1.00 96.81 180 ASP A C 1
ATOM 1423 O O . ASP A 1 180 ? -0.742 -7.281 6.269 1.00 96.81 180 ASP A O 1
ATOM 1427 N N . TYR A 1 181 ? -1.438 -5.369 7.201 1.00 96.75 181 TYR A N 1
ATOM 1428 C CA . TYR A 1 181 ? -1.513 -5.940 8.544 1.00 96.75 181 TYR A CA 1
ATOM 1429 C C . TYR A 1 181 ? -2.495 -7.114 8.616 1.00 96.75 181 TYR A C 1
ATOM 1431 O O . TYR A 1 181 ? -2.156 -8.169 9.157 1.00 96.75 181 TYR A O 1
ATOM 1439 N N . LEU A 1 182 ? -3.693 -6.953 8.043 1.00 97.62 182 LEU A N 1
ATOM 1440 C CA . LEU A 1 182 ? -4.706 -8.007 8.015 1.00 97.62 182 LEU A CA 1
ATOM 1441 C C . LEU A 1 182 ? -4.213 -9.249 7.270 1.00 97.62 182 LEU A C 1
ATOM 1443 O O . LEU A 1 182 ? -4.587 -10.347 7.651 1.00 97.62 182 LEU A O 1
ATOM 1447 N N . LEU A 1 183 ? -3.359 -9.119 6.253 1.00 97.00 183 LEU A N 1
ATOM 1448 C CA . LEU A 1 183 ? -2.804 -10.286 5.564 1.00 97.00 183 LEU A CA 1
ATOM 1449 C C . LEU A 1 183 ? -1.855 -11.115 6.448 1.00 97.00 183 LEU A C 1
ATOM 1451 O O . LEU A 1 183 ? -1.789 -12.333 6.296 1.00 97.00 183 LEU A O 1
ATOM 1455 N N . HIS A 1 184 ? -1.149 -10.484 7.385 1.00 94.69 184 HIS A N 1
ATOM 1456 C CA . HIS A 1 184 ? -0.165 -11.160 8.240 1.00 94.69 184 HIS A CA 1
ATOM 1457 C C . HIS A 1 184 ? -0.732 -11.612 9.586 1.00 94.69 184 HIS A C 1
ATOM 1459 O O . HIS A 1 184 ? -0.343 -12.649 10.118 1.00 94.69 184 HIS A O 1
ATOM 1465 N N . GLN A 1 185 ? -1.611 -10.798 10.167 1.00 94.62 185 GLN A N 1
ATOM 1466 C CA . GLN A 1 185 ? -2.066 -10.913 11.550 1.00 94.62 185 GLN A CA 1
ATOM 1467 C C . GLN A 1 185 ? -3.596 -10.953 11.594 1.00 94.62 185 GLN A C 1
ATOM 1469 O O . GLN A 1 185 ? -4.215 -10.290 12.417 1.00 94.62 185 GLN A O 1
ATOM 1474 N N . TYR A 1 186 ? -4.242 -11.690 10.686 1.00 96.75 186 TYR A N 1
ATOM 1475 C CA . TYR A 1 186 ? -5.704 -11.807 10.687 1.00 96.75 186 TYR A CA 1
ATOM 1476 C C . TYR A 1 186 ? -6.205 -12.581 11.908 1.00 96.75 186 TYR A C 1
ATOM 1478 O O . TYR A 1 186 ? -7.156 -12.179 12.583 1.00 96.75 186 TYR A O 1
ATOM 1486 N N . SER A 1 187 ? -5.572 -13.725 12.177 1.00 94.06 187 SER A N 1
ATOM 1487 C CA . SER A 1 187 ? -6.086 -14.725 13.110 1.00 94.06 187 SER A CA 1
ATOM 1488 C C . SER A 1 187 ? -5.687 -14.467 14.554 1.00 94.06 187 SER A C 1
ATOM 1490 O O . SER A 1 187 ? -6.459 -14.793 15.459 1.00 94.06 187 SER A O 1
ATOM 1492 N N . LYS A 1 188 ? -4.486 -13.923 14.775 1.00 91.69 188 LYS A N 1
ATOM 1493 C CA . LYS A 1 188 ? -3.860 -13.829 16.095 1.00 91.69 188 LYS A CA 1
ATOM 1494 C C . LYS A 1 188 ? -3.254 -12.451 16.321 1.00 91.69 188 LYS A C 1
ATOM 1496 O O . LYS A 1 188 ? -2.507 -11.959 15.482 1.00 91.69 188 LYS A O 1
ATOM 1501 N N . THR A 1 189 ? -3.507 -11.885 17.496 1.00 92.50 189 THR A N 1
ATOM 1502 C CA . THR A 1 189 ? -2.872 -10.643 17.936 1.00 92.50 189 THR A CA 1
ATOM 1503 C C . THR A 1 189 ? -1.378 -10.863 18.173 1.00 92.50 189 THR A C 1
ATOM 1505 O O . THR A 1 189 ? -1.011 -11.731 18.976 1.00 92.50 189 THR A O 1
ATOM 1508 N N . PRO A 1 190 ? -0.494 -10.084 17.536 1.00 91.75 190 PRO A N 1
ATOM 1509 C CA . PRO A 1 190 ? 0.920 -10.108 17.862 1.00 91.75 190 PRO A CA 1
ATOM 1510 C C . PRO A 1 190 ? 1.185 -9.400 19.198 1.00 91.75 190 PRO A C 1
ATOM 1512 O O . PRO A 1 190 ? 0.555 -8.393 19.517 1.00 91.75 190 PRO A O 1
ATOM 1515 N N . VAL A 1 191 ? 2.154 -9.906 19.968 1.00 90.81 191 VAL A N 1
ATOM 1516 C CA . VAL A 1 191 ? 2.477 -9.397 21.318 1.00 90.81 191 VAL A CA 1
ATOM 1517 C C . VAL A 1 191 ? 2.913 -7.931 21.283 1.00 90.81 191 VAL A C 1
ATOM 1519 O O . VAL A 1 191 ? 2.421 -7.132 22.077 1.00 90.81 191 VAL A O 1
ATOM 1522 N N . TYR A 1 192 ? 3.739 -7.556 20.302 1.00 90.88 192 TYR A N 1
ATOM 1523 C CA . TYR A 1 192 ? 4.235 -6.185 20.162 1.00 90.88 192 TYR A CA 1
ATOM 1524 C C . TYR A 1 192 ? 3.102 -5.155 20.010 1.00 90.88 192 TYR A C 1
ATOM 1526 O O . TYR A 1 192 ? 3.261 -4.012 20.422 1.00 90.88 192 TYR A O 1
ATOM 1534 N N . LEU A 1 193 ? 1.947 -5.527 19.435 1.00 94.12 193 LEU A N 1
ATOM 1535 C CA . LEU A 1 193 ? 0.825 -4.595 19.278 1.00 94.12 193 LEU A CA 1
ATOM 1536 C C . LEU A 1 193 ? 0.227 -4.246 20.642 1.00 94.12 193 LEU A C 1
ATOM 1538 O O . LEU A 1 193 ? -0.100 -3.090 20.900 1.00 94.12 193 LEU A O 1
ATOM 1542 N N . PHE A 1 194 ? 0.100 -5.240 21.523 1.00 91.81 194 PHE A N 1
ATOM 1543 C CA . PHE A 1 194 ? -0.373 -5.010 22.882 1.00 91.81 194 PHE A CA 1
ATOM 1544 C C . PHE A 1 194 ? 0.609 -4.132 23.664 1.00 91.81 194 PHE A C 1
ATOM 1546 O O . PHE A 1 194 ? 0.181 -3.176 24.303 1.00 91.81 194 PHE A O 1
ATOM 1553 N N . GLU A 1 195 ? 1.912 -4.400 23.557 1.00 91.88 195 GLU A N 1
ATOM 1554 C CA . GLU A 1 195 ? 2.962 -3.590 24.191 1.00 91.88 195 GLU A CA 1
ATOM 1555 C C . GLU A 1 195 ? 2.939 -2.138 23.700 1.00 91.88 195 GLU A C 1
ATOM 1557 O O . GLU A 1 195 ? 3.000 -1.210 24.504 1.00 91.88 195 GLU A O 1
ATOM 1562 N N . GLN A 1 196 ? 2.776 -1.933 22.391 1.00 92.88 196 GLN A N 1
ATOM 1563 C CA . GLN A 1 196 ? 2.649 -0.608 21.788 1.00 92.88 196 GLN A CA 1
ATOM 1564 C C . GLN A 1 196 ? 1.410 0.134 22.286 1.00 92.88 196 GLN A C 1
ATOM 1566 O O . GLN A 1 196 ? 1.524 1.278 22.718 1.00 92.88 196 GLN A O 1
ATOM 1571 N N . VAL A 1 197 ? 0.238 -0.507 22.290 1.00 93.31 197 VAL A N 1
ATOM 1572 C CA . VAL A 1 197 ? -0.987 0.114 22.818 1.00 93.31 197 VAL A CA 1
ATOM 1573 C C . VAL A 1 197 ? -0.851 0.408 24.311 1.00 93.31 197 VAL A C 1
ATOM 1575 O O . VAL A 1 197 ? -1.252 1.479 24.770 1.00 93.31 197 VAL A O 1
ATOM 1578 N N . GLN A 1 198 ? -0.254 -0.504 25.078 1.00 91.12 198 GLN A N 1
ATOM 1579 C CA . GLN A 1 198 ? -0.021 -0.307 26.502 1.00 91.12 198 GLN A CA 1
ATOM 1580 C C . GLN A 1 198 ? 0.896 0.895 26.758 1.00 91.12 198 GLN A C 1
ATOM 1582 O O . GLN A 1 198 ? 0.567 1.748 27.584 1.00 91.12 198 GLN A O 1
ATOM 1587 N N . TYR A 1 199 ? 2.016 0.986 26.039 1.00 89.75 199 TYR A N 1
ATOM 1588 C CA . TYR A 1 199 ? 2.972 2.084 26.151 1.00 89.75 199 TYR A CA 1
ATOM 1589 C C . TYR A 1 199 ? 2.349 3.418 25.717 1.00 89.75 199 TYR A C 1
ATOM 1591 O O . TYR A 1 199 ? 2.402 4.388 26.465 1.00 89.75 199 TYR A O 1
ATOM 1599 N N . ASN A 1 200 ? 1.704 3.453 24.548 1.00 89.94 200 ASN A N 1
ATOM 1600 C CA . ASN A 1 200 ? 1.220 4.688 23.929 1.00 89.94 200 ASN A CA 1
ATOM 1601 C C . ASN A 1 200 ? -0.071 5.239 24.548 1.00 89.94 200 ASN A C 1
ATOM 1603 O O . ASN A 1 200 ? -0.263 6.451 24.565 1.00 89.94 200 ASN A O 1
ATOM 1607 N N . LEU A 1 201 ? -0.981 4.375 25.018 1.00 89.44 201 LEU A N 1
ATOM 1608 C CA . LEU A 1 201 ? -2.344 4.784 25.399 1.00 89.44 201 LEU A CA 1
ATOM 1609 C C . LEU A 1 201 ? -2.724 4.468 26.848 1.00 89.44 201 LEU A C 1
ATOM 1611 O O . LEU A 1 201 ? -3.628 5.111 27.397 1.00 89.44 201 LEU A O 1
ATOM 1615 N N . LEU A 1 202 ? -2.089 3.460 27.455 1.00 86.56 202 LEU A N 1
ATOM 1616 C CA . LEU A 1 202 ? -2.470 2.940 28.774 1.00 86.56 202 LEU A CA 1
ATOM 1617 C C . LEU A 1 202 ? -1.432 3.227 29.871 1.00 86.56 202 LEU A C 1
ATOM 1619 O O . LEU A 1 202 ? -1.704 2.955 31.045 1.00 86.56 202 LEU A O 1
ATOM 1623 N N . THR A 1 203 ? -0.302 3.853 29.537 1.00 83.94 203 THR A N 1
ATOM 1624 C CA . THR A 1 203 ? 0.720 4.278 30.505 1.00 83.94 203 THR A CA 1
ATOM 1625 C C . THR A 1 203 ? 0.558 5.768 30.852 1.00 83.94 203 THR A C 1
ATOM 1627 O O . THR A 1 203 ? 0.411 6.585 29.944 1.00 83.94 203 THR A O 1
ATOM 1630 N N . PRO A 1 204 ? 0.546 6.160 32.146 1.00 73.62 204 PRO A N 1
ATOM 1631 C CA . PRO A 1 204 ? 0.449 7.566 32.539 1.00 73.62 204 PRO A CA 1
ATOM 1632 C C . PRO A 1 204 ? 1.679 8.386 32.102 1.00 73.62 204 PRO A C 1
ATOM 1634 O O . PRO A 1 204 ? 2.798 7.885 32.235 1.00 73.62 204 PRO A O 1
ATOM 1637 N N . PRO A 1 205 ? 1.514 9.668 31.720 1.00 67.56 205 PRO A N 1
ATOM 1638 C CA . PRO A 1 205 ? 2.620 10.523 31.270 1.00 67.56 205 PRO A CA 1
ATOM 1639 C C . PRO A 1 205 ? 3.779 10.703 32.279 1.00 67.56 205 PRO A C 1
ATOM 1641 O O . PRO A 1 205 ? 4.926 10.826 31.865 1.00 67.56 205 PRO A O 1
ATOM 1644 N N . ILE A 1 206 ? 3.519 10.678 33.599 1.00 56.34 206 ILE A N 1
ATOM 1645 C CA . ILE A 1 206 ? 4.533 10.938 34.654 1.00 56.34 206 ILE A CA 1
ATOM 1646 C C . ILE A 1 206 ? 5.543 9.790 34.843 1.00 56.34 206 ILE A C 1
ATOM 1648 O O . ILE A 1 206 ? 6.651 10.025 35.327 1.00 56.34 206 ILE A O 1
ATOM 1652 N N . VAL A 1 207 ? 5.205 8.545 34.485 1.00 49.31 207 VAL A N 1
ATOM 1653 C CA . VAL A 1 207 ? 6.008 7.354 34.855 1.00 49.31 207 VAL A CA 1
ATOM 1654 C C . VAL A 1 207 ? 7.427 7.365 34.249 1.00 49.31 207 VAL A C 1
ATOM 1656 O O . VAL A 1 207 ? 8.285 6.600 34.683 1.00 49.31 207 VAL A O 1
ATOM 1659 N N . TRP A 1 208 ? 7.724 8.261 33.304 1.00 48.06 208 TRP A N 1
ATOM 1660 C CA . TRP A 1 208 ? 9.035 8.349 32.650 1.00 48.06 208 TRP A CA 1
ATOM 1661 C C . TRP A 1 208 ? 9.939 9.491 33.120 1.00 48.06 208 TRP A C 1
ATOM 1663 O O . TRP A 1 208 ? 11.125 9.462 32.802 1.00 48.06 208 TRP A O 1
ATOM 1673 N N . ALA A 1 209 ? 9.456 10.425 33.946 1.00 40.88 209 ALA A N 1
ATOM 1674 C CA . ALA A 1 209 ? 10.316 11.458 34.538 1.00 40.88 209 ALA A CA 1
ATOM 1675 C C . ALA A 1 209 ? 11.297 10.885 35.586 1.00 40.88 209 ALA A C 1
ATOM 1677 O O . ALA A 1 209 ? 12.337 11.475 35.869 1.00 40.88 209 ALA A O 1
ATOM 1678 N N . SER A 1 210 ? 10.996 9.714 36.154 1.00 37.88 210 SER A N 1
ATOM 1679 C CA . SER A 1 210 ? 11.786 9.083 37.219 1.00 37.88 210 SER A CA 1
ATOM 1680 C C . SER A 1 210 ? 12.814 8.049 36.734 1.00 37.88 210 SER A C 1
ATOM 1682 O O . SER A 1 210 ? 13.534 7.498 37.567 1.00 37.88 210 SER A O 1
ATOM 1684 N N . ALA A 1 211 ? 12.916 7.782 35.422 1.00 37.16 211 ALA A N 1
ATOM 1685 C CA . ALA A 1 211 ? 13.674 6.640 34.891 1.00 37.16 211 ALA A CA 1
ATOM 1686 C C . ALA A 1 211 ? 14.939 6.969 34.069 1.00 37.16 211 ALA A C 1
ATOM 1688 O O . ALA A 1 211 ? 15.612 6.037 33.637 1.00 37.16 211 ALA A O 1
ATOM 1689 N N . SER A 1 212 ? 15.319 8.234 33.857 1.00 36.19 212 SER A N 1
ATOM 1690 C CA . SER A 1 212 ? 16.502 8.552 33.034 1.00 36.19 212 SER A CA 1
ATOM 1691 C C . SER A 1 212 ? 17.412 9.623 33.644 1.00 36.19 212 SER A C 1
ATOM 1693 O O . SER A 1 212 ? 17.390 10.783 33.240 1.00 36.19 212 SER A O 1
ATOM 1695 N N . GLN A 1 213 ? 18.298 9.203 34.554 1.00 39.34 213 GLN A N 1
ATOM 1696 C CA . GLN A 1 213 ? 19.672 9.719 34.562 1.00 39.34 213 GLN A CA 1
ATOM 1697 C C . GLN A 1 213 ? 20.486 8.913 33.544 1.00 39.34 213 GLN A C 1
ATOM 1699 O O . GLN A 1 213 ? 21.266 8.059 33.930 1.00 39.34 213 GLN A O 1
ATOM 1704 N N . GLU A 1 214 ? 20.261 9.136 32.251 1.00 31.81 214 GLU A N 1
ATOM 1705 C CA . GLU A 1 214 ? 21.234 8.845 31.190 1.00 31.81 214 GLU A CA 1
ATOM 1706 C C . GLU A 1 214 ? 20.682 9.349 29.849 1.00 31.81 214 GLU A C 1
ATOM 1708 O O . GLU A 1 214 ? 19.630 8.918 29.390 1.00 31.81 214 GLU A O 1
ATOM 1713 N N . GLY A 1 215 ? 21.394 10.313 29.260 1.00 34.41 215 GLY A N 1
ATOM 1714 C CA . GLY A 1 215 ? 21.434 10.606 27.825 1.00 34.41 215 GLY A CA 1
ATOM 1715 C C . GLY A 1 215 ? 20.118 10.751 27.051 1.00 34.41 215 GLY A C 1
ATOM 1716 O O . GLY A 1 2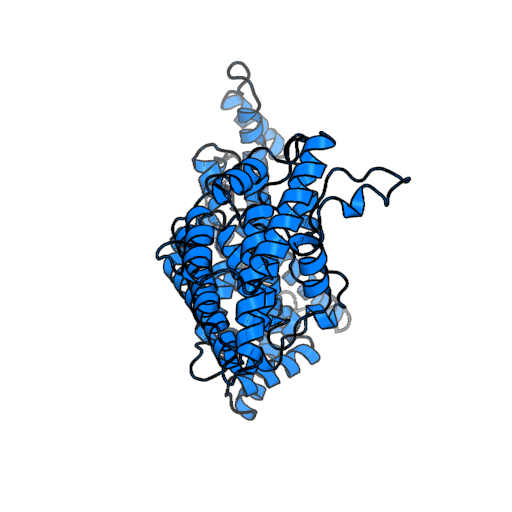15 ? 19.618 9.793 26.472 1.00 34.41 215 GLY A O 1
ATOM 1717 N N . SER A 1 216 ? 19.676 12.001 26.876 1.00 34.84 216 SER A N 1
ATOM 1718 C CA . SER A 1 216 ? 19.131 12.509 25.601 1.00 34.84 216 SER A CA 1
ATOM 1719 C C . SER A 1 216 ? 18.065 11.655 24.887 1.00 34.84 216 SER A C 1
ATOM 1721 O O . SER A 1 216 ? 18.279 11.211 23.758 1.00 34.84 216 SER A O 1
ATOM 1723 N N . ARG A 1 217 ? 16.876 11.497 25.478 1.00 36.41 217 ARG A N 1
ATOM 1724 C CA . ARG A 1 217 ? 15.648 11.319 24.683 1.00 36.41 217 ARG A CA 1
ATOM 1725 C C . ARG A 1 217 ? 14.836 12.618 24.737 1.00 36.41 217 ARG A C 1
ATOM 1727 O O . ARG A 1 217 ? 14.521 13.056 25.841 1.00 36.41 217 ARG A O 1
ATOM 1734 N N . PRO A 1 218 ? 14.529 13.267 23.597 1.00 39.28 218 PRO A N 1
ATOM 1735 C CA . PRO A 1 218 ? 13.589 14.379 23.591 1.00 39.28 218 PRO A CA 1
ATOM 1736 C C . PRO A 1 218 ? 12.183 13.860 23.933 1.00 39.28 218 PRO A C 1
ATOM 1738 O O . PRO A 1 218 ? 11.911 12.665 23.813 1.00 39.28 218 PRO A O 1
ATOM 1741 N N . ALA A 1 219 ? 11.323 14.767 24.392 1.00 44.50 219 ALA A N 1
ATOM 1742 C CA . ALA A 1 219 ? 9.945 14.553 24.831 1.00 44.50 219 ALA A CA 1
ATOM 1743 C C . ALA A 1 219 ? 9.197 13.358 24.186 1.00 44.50 219 ALA A C 1
ATOM 1745 O O . ALA A 1 219 ? 9.159 13.206 22.965 1.00 44.50 219 ALA A O 1
ATOM 1746 N N . CYS A 1 220 ? 8.587 12.539 25.053 1.00 57.31 220 CYS A N 1
ATOM 1747 C CA . CYS A 1 220 ? 7.463 11.612 24.842 1.00 57.31 220 CYS A CA 1
ATOM 1748 C C . CYS A 1 220 ? 7.109 11.279 23.372 1.00 57.31 220 CYS A C 1
ATOM 1750 O O . CYS A 1 220 ? 6.105 11.744 22.833 1.00 57.31 220 CYS A O 1
ATOM 1752 N N . SER A 1 221 ? 7.936 10.471 22.703 1.00 70.00 221 SER A N 1
ATOM 1753 C CA . SER A 1 221 ? 7.622 9.955 21.364 1.00 70.00 221 SER A CA 1
ATOM 1754 C C . SER A 1 221 ? 6.888 8.615 21.470 1.00 70.00 221 SER A C 1
ATOM 1756 O O . SER A 1 221 ? 7.310 7.777 22.269 1.00 70.00 221 SER A O 1
ATOM 1758 N N . PRO A 1 222 ? 5.824 8.377 20.680 1.00 82.75 222 PRO A N 1
ATOM 1759 C CA . PRO A 1 222 ? 5.132 7.097 20.693 1.00 82.75 222 PRO A CA 1
ATOM 1760 C C . PRO A 1 222 ? 6.072 5.948 20.320 1.00 82.75 222 PRO A C 1
ATOM 1762 O O . PRO A 1 222 ? 6.987 6.109 19.511 1.00 82.75 222 PRO A O 1
ATOM 1765 N N . LEU A 1 223 ? 5.815 4.774 20.888 1.00 88.56 223 LEU A N 1
ATOM 1766 C CA . LEU A 1 223 ? 6.447 3.516 20.522 1.00 88.56 223 LEU A CA 1
ATOM 1767 C C . LEU A 1 223 ? 5.822 2.993 19.227 1.00 88.56 223 LEU A C 1
ATOM 1769 O O . LEU A 1 223 ? 4.665 2.561 19.193 1.00 88.56 223 LEU A O 1
ATOM 1773 N N . TYR A 1 224 ? 6.598 3.033 18.151 1.00 90.31 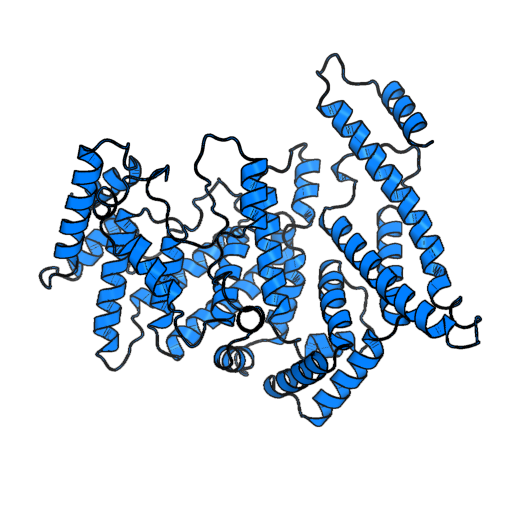224 TYR A N 1
ATOM 1774 C CA . TYR A 1 224 ? 6.225 2.492 16.851 1.00 90.31 224 TYR A CA 1
ATOM 1775 C C . TYR A 1 224 ? 7.473 2.071 16.070 1.00 90.31 224 TYR A C 1
ATOM 1777 O O . TYR A 1 224 ? 8.597 2.402 16.443 1.00 90.31 224 TYR A O 1
ATOM 1785 N N . HIS A 1 225 ? 7.266 1.348 14.973 1.00 90.12 225 HIS A N 1
ATOM 1786 C CA . HIS A 1 225 ? 8.330 1.013 14.032 1.00 90.12 225 HIS A CA 1
ATOM 1787 C C . HIS A 1 225 ? 8.241 1.942 12.825 1.00 90.12 225 HIS A C 1
ATOM 1789 O O . HIS A 1 225 ? 7.172 2.052 12.239 1.00 90.12 225 HIS A O 1
ATOM 1795 N N . GLY A 1 226 ? 9.325 2.606 12.435 1.00 88.19 226 GLY A N 1
ATOM 1796 C CA . GLY A 1 226 ? 9.367 3.425 11.220 1.00 88.19 226 GLY A CA 1
ATOM 1797 C C . GLY A 1 226 ? 9.562 2.592 9.950 1.00 88.19 226 GLY A C 1
ATOM 1798 O O . GLY A 1 226 ? 10.185 1.529 9.988 1.00 88.19 226 GLY A O 1
ATOM 1799 N N . PHE A 1 227 ? 9.082 3.087 8.808 1.00 89.88 227 PHE A N 1
ATOM 1800 C CA . PHE A 1 227 ? 9.642 2.705 7.510 1.00 89.88 227 PHE A CA 1
ATOM 1801 C C . PHE A 1 227 ? 10.989 3.401 7.376 1.00 89.88 227 PHE A C 1
ATOM 1803 O O . PHE A 1 227 ? 11.062 4.559 6.960 1.00 89.88 227 PHE A O 1
ATOM 1810 N N . LYS A 1 228 ? 12.043 2.693 7.783 1.00 88.50 228 LYS A N 1
ATOM 1811 C CA . LYS A 1 228 ? 13.390 3.239 7.937 1.00 88.50 228 LYS A CA 1
ATOM 1812 C C . LYS A 1 228 ? 13.853 4.001 6.696 1.00 88.50 228 LYS A C 1
ATOM 1814 O O . LYS A 1 228 ? 14.299 5.134 6.822 1.00 88.50 228 LYS A O 1
ATOM 1819 N N . GLU A 1 229 ? 13.681 3.433 5.504 1.00 89.75 229 GLU A N 1
ATOM 1820 C CA . GLU A 1 229 ? 14.121 4.062 4.255 1.00 89.75 229 GLU A CA 1
ATOM 1821 C C . GLU A 1 229 ? 13.393 5.385 3.979 1.00 89.75 229 GLU A C 1
ATOM 1823 O O . GLU A 1 229 ? 13.989 6.327 3.457 1.00 89.75 229 GLU A O 1
ATOM 1828 N N . VAL A 1 230 ? 12.109 5.474 4.334 1.00 93.50 230 VAL A N 1
ATOM 1829 C CA . VAL A 1 230 ? 11.293 6.674 4.111 1.00 93.50 230 VAL A CA 1
ATOM 1830 C C . VAL A 1 230 ? 11.578 7.728 5.177 1.00 93.50 230 VAL A C 1
ATOM 1832 O O . VAL A 1 230 ? 11.759 8.896 4.844 1.00 93.50 230 VAL A O 1
ATOM 1835 N N . GLU A 1 231 ? 11.657 7.339 6.451 1.00 89.75 231 GLU A N 1
ATOM 1836 C CA . GLU A 1 231 ? 11.960 8.271 7.543 1.00 89.75 231 GLU A CA 1
ATOM 1837 C C . GLU A 1 231 ? 13.381 8.843 7.430 1.00 89.75 231 GLU A C 1
ATOM 1839 O O . GLU A 1 231 ? 13.581 10.033 7.672 1.00 89.75 231 GLU A O 1
ATOM 1844 N N . GLU A 1 232 ? 14.359 8.047 6.987 1.00 90.31 232 GLU A N 1
ATOM 1845 C CA . GLU A 1 232 ? 15.709 8.536 6.688 1.00 90.31 232 GLU A CA 1
ATOM 1846 C C . GLU A 1 232 ? 15.713 9.541 5.530 1.00 90.31 232 GLU A C 1
ATOM 1848 O O . GLU A 1 232 ? 16.412 10.555 5.595 1.00 90.31 232 GLU A O 1
ATOM 1853 N N . ASN A 1 233 ? 14.937 9.290 4.471 1.00 90.38 233 ASN A N 1
ATOM 1854 C CA . ASN A 1 233 ? 14.795 10.231 3.360 1.00 90.38 233 ASN A CA 1
ATOM 1855 C C . ASN A 1 233 ? 14.097 11.519 3.798 1.00 90.38 233 ASN A C 1
ATOM 1857 O O . ASN A 1 233 ? 14.542 12.606 3.430 1.00 90.38 233 ASN A O 1
ATOM 1861 N N . TRP A 1 234 ? 13.064 11.414 4.628 1.00 88.31 234 TRP A N 1
ATOM 1862 C CA . TRP A 1 234 ? 12.387 12.562 5.211 1.00 88.31 234 TRP A CA 1
ATOM 1863 C C . TRP A 1 234 ? 13.343 13.414 6.055 1.00 88.31 234 TRP A C 1
ATOM 1865 O O . TRP A 1 234 ? 13.458 14.617 5.827 1.00 88.31 234 TRP A O 1
ATOM 1875 N N . ALA A 1 235 ? 14.093 12.793 6.970 1.00 87.06 235 ALA A N 1
ATOM 1876 C CA . ALA A 1 235 ? 15.030 13.488 7.853 1.00 87.06 235 ALA A CA 1
ATOM 1877 C C . ALA A 1 235 ? 16.144 14.229 7.092 1.00 87.06 235 ALA A C 1
ATOM 1879 O O . ALA A 1 235 ? 16.603 15.276 7.541 1.00 87.06 235 ALA A O 1
ATOM 1880 N N . LYS A 1 236 ? 16.569 13.712 5.931 1.00 88.38 236 LYS A N 1
ATOM 1881 C CA . LYS A 1 236 ? 17.590 14.350 5.080 1.00 88.38 236 LYS A CA 1
ATOM 1882 C C . LYS A 1 236 ? 17.088 15.595 4.346 1.00 88.38 236 LYS A C 1
ATOM 1884 O O . LYS A 1 236 ? 17.895 16.469 4.045 1.00 88.38 236 LYS A O 1
ATOM 1889 N N . HIS A 1 237 ? 15.795 15.663 4.025 1.00 84.38 237 HIS A N 1
ATOM 1890 C CA . HIS A 1 237 ? 15.248 16.667 3.100 1.00 84.38 237 HIS A CA 1
ATOM 1891 C C . HIS A 1 237 ? 14.201 17.600 3.735 1.00 84.38 237 HIS A C 1
ATOM 1893 O O . HIS A 1 237 ? 13.748 18.536 3.076 1.00 84.38 237 HIS A O 1
ATOM 1899 N N . CYS A 1 238 ? 13.812 17.376 4.994 1.00 79.19 238 CYS A N 1
ATOM 1900 C CA . CYS A 1 238 ? 12.872 18.224 5.727 1.00 79.19 238 CYS A CA 1
ATOM 1901 C C . CYS A 1 238 ? 13.603 19.240 6.632 1.00 79.19 238 CYS A C 1
ATOM 1903 O O . CYS A 1 238 ? 14.580 18.876 7.289 1.00 79.19 238 CYS A O 1
ATOM 1905 N N . PRO A 1 239 ? 13.142 20.506 6.723 1.00 67.25 239 PRO A N 1
ATOM 1906 C CA . PRO A 1 239 ? 13.684 21.480 7.671 1.00 67.25 239 PRO A CA 1
ATOM 1907 C C . PRO A 1 239 ? 13.542 21.017 9.134 1.00 67.25 239 PRO A C 1
ATOM 1909 O O . PRO A 1 239 ? 12.523 20.452 9.526 1.00 67.25 239 PRO A O 1
ATOM 1912 N N . SER A 1 240 ? 14.575 21.293 9.937 1.00 59.06 240 SER A N 1
ATOM 1913 C CA . SER A 1 240 ? 14.838 20.723 11.274 1.00 59.06 240 SER A CA 1
ATOM 1914 C C . SER A 1 240 ? 13.834 21.072 12.392 1.00 59.06 240 SER A C 1
ATOM 1916 O O . SER A 1 240 ? 14.006 20.576 13.503 1.00 59.06 240 SER A O 1
ATOM 1918 N N . ASP A 1 241 ? 12.830 21.920 12.150 1.00 54.66 241 ASP A N 1
ATOM 1919 C CA . ASP A 1 241 ? 12.093 22.620 13.224 1.00 54.66 241 ASP A CA 1
ATOM 1920 C C . ASP A 1 241 ? 10.636 22.160 13.437 1.00 54.66 241 ASP A C 1
ATOM 1922 O O . ASP A 1 241 ? 9.905 22.743 14.234 1.00 54.66 241 ASP A O 1
ATOM 1926 N N . ALA A 1 242 ? 10.187 21.099 12.759 1.00 52.81 242 ALA A N 1
ATOM 1927 C CA . ALA A 1 242 ? 8.851 20.534 12.956 1.00 52.81 242 ALA A CA 1
ATOM 1928 C C . ALA A 1 242 ? 8.916 19.018 13.172 1.00 52.81 242 ALA A C 1
ATOM 1930 O O . ALA A 1 242 ? 9.533 18.290 12.393 1.00 52.81 242 ALA A O 1
ATOM 1931 N N . ALA A 1 243 ? 8.244 18.528 14.219 1.00 53.50 243 ALA A N 1
ATOM 1932 C CA . ALA A 1 243 ? 8.007 17.097 14.367 1.00 53.50 243 ALA A CA 1
ATOM 1933 C C . ALA A 1 243 ? 7.230 16.595 13.131 1.00 53.50 243 ALA A C 1
ATOM 1935 O O . ALA A 1 243 ? 6.234 17.224 12.767 1.00 53.50 243 ALA A O 1
ATOM 1936 N N . PRO A 1 244 ? 7.655 15.495 12.479 1.00 54.97 244 PRO A N 1
ATOM 1937 C CA . PRO A 1 244 ? 7.041 15.037 11.242 1.00 54.97 244 PRO A CA 1
ATOM 1938 C C . PRO A 1 244 ? 5.551 14.775 11.426 1.00 54.97 244 PRO A C 1
ATOM 1940 O O . PRO A 1 244 ? 5.152 13.858 12.149 1.00 54.97 244 PRO A O 1
ATOM 1943 N N . GLN A 1 245 ? 4.732 15.558 10.736 1.00 67.88 245 GLN A N 1
ATOM 1944 C CA . GLN A 1 245 ? 3.383 15.162 10.380 1.00 67.88 245 GLN A CA 1
ATOM 1945 C C . GLN A 1 245 ? 3.264 15.266 8.863 1.00 67.88 245 GLN A C 1
ATOM 1947 O O . GLN A 1 245 ? 3.526 16.340 8.315 1.00 67.88 245 GLN A O 1
ATOM 1952 N N . PRO A 1 246 ? 2.891 14.178 8.171 1.00 81.94 246 PRO A N 1
ATOM 1953 C CA . PRO A 1 246 ? 2.634 12.808 8.643 1.00 81.94 246 PRO A CA 1
ATOM 1954 C C . PRO A 1 246 ? 3.886 12.030 9.099 1.00 81.94 246 PRO A C 1
ATOM 1956 O O . PRO A 1 246 ? 5.013 12.368 8.746 1.00 81.94 246 PRO A O 1
ATOM 1959 N N . ARG A 1 247 ? 3.677 10.935 9.849 1.00 88.31 247 ARG A N 1
ATOM 1960 C CA . ARG A 1 247 ? 4.728 9.961 10.220 1.00 88.31 247 ARG A CA 1
ATOM 1961 C C . ARG A 1 247 ? 4.697 8.729 9.317 1.00 88.31 247 ARG A C 1
ATOM 1963 O O . ARG A 1 247 ? 3.628 8.164 9.082 1.00 88.31 247 ARG A O 1
ATOM 1970 N N . PHE A 1 248 ? 5.851 8.235 8.884 1.00 92.38 248 PHE A N 1
ATOM 1971 C CA . PHE A 1 248 ? 5.949 7.073 7.991 1.00 92.38 248 PHE A CA 1
ATOM 1972 C C . PHE A 1 248 ? 6.193 5.779 8.776 1.00 92.38 248 PHE A C 1
ATOM 1974 O O . PHE A 1 248 ? 7.283 5.223 8.763 1.00 92.38 248 PHE A O 1
ATOM 1981 N N . TYR A 1 249 ? 5.169 5.286 9.477 1.00 92.56 249 TYR A N 1
ATOM 1982 C CA . TYR A 1 249 ? 5.272 4.108 10.348 1.00 92.56 249 TYR A CA 1
ATOM 1983 C C . TYR A 1 249 ? 4.925 2.774 9.659 1.00 92.56 249 TYR A C 1
ATOM 1985 O O . TYR A 1 249 ? 4.069 2.696 8.780 1.00 92.56 249 TYR A O 1
ATOM 1993 N N . CYS A 1 250 ? 5.569 1.702 10.104 1.00 89.50 250 CYS A N 1
ATOM 1994 C CA . CYS A 1 250 ? 5.199 0.300 9.941 1.00 89.50 250 CYS A CA 1
ATOM 1995 C C . CYS A 1 250 ? 4.282 -0.143 11.092 1.00 89.50 250 CYS A C 1
ATOM 1997 O O . CYS A 1 250 ? 4.431 0.297 12.231 1.00 89.50 250 CYS A O 1
ATOM 1999 N N . ILE A 1 251 ? 3.377 -1.084 10.817 1.00 87.12 251 ILE A N 1
ATOM 2000 C CA . ILE A 1 251 ? 2.590 -1.772 11.861 1.00 87.12 251 ILE A CA 1
ATOM 2001 C C . ILE A 1 251 ? 3.170 -3.154 12.169 1.00 87.12 251 ILE A C 1
ATOM 2003 O O . ILE A 1 251 ? 3.060 -3.659 13.282 1.00 87.12 251 ILE A O 1
ATOM 2007 N N . LEU A 1 252 ? 3.786 -3.792 11.178 1.00 87.44 252 LEU A N 1
ATOM 2008 C CA . LEU A 1 252 ? 4.479 -5.060 11.365 1.00 87.44 252 LEU A CA 1
ATOM 2009 C C . LEU A 1 252 ? 5.817 -4.812 12.071 1.00 87.44 252 LEU A C 1
ATOM 2011 O O . LEU A 1 252 ? 6.431 -3.759 11.884 1.00 87.44 252 LEU A O 1
ATOM 2015 N N . SER A 1 253 ? 6.243 -5.758 12.911 1.00 80.00 253 SER A N 1
ATOM 2016 C CA . SER A 1 253 ? 7.554 -5.667 13.557 1.00 80.00 253 SER A CA 1
ATOM 2017 C C . SER A 1 253 ? 8.665 -5.884 12.523 1.00 80.00 253 SER A C 1
ATOM 2019 O O . SER A 1 253 ? 8.635 -6.907 11.840 1.00 80.00 253 SER A O 1
ATOM 2021 N N . PRO A 1 254 ? 9.651 -4.976 12.409 1.00 70.62 254 PRO A N 1
ATOM 2022 C CA . PRO A 1 254 ? 10.810 -5.153 11.537 1.00 70.62 254 PRO A CA 1
ATOM 2023 C C . PRO A 1 254 ? 11.789 -6.207 12.075 1.00 70.62 254 PRO A C 1
ATOM 2025 O O . PRO A 1 254 ? 12.650 -6.671 11.339 1.00 70.62 254 PRO A O 1
ATOM 2028 N N . GLU A 1 255 ? 11.660 -6.589 13.348 1.00 69.75 255 GLU A N 1
ATOM 2029 C CA . GLU A 1 255 ? 12.453 -7.647 13.988 1.00 69.75 255 GLU A CA 1
ATOM 2030 C C . GLU A 1 255 ? 11.878 -9.047 13.726 1.00 69.75 255 GLU A C 1
ATOM 2032 O O . GLU A 1 255 ? 12.446 -10.051 14.161 1.00 69.75 255 GLU A O 1
ATOM 2037 N N . ALA A 1 256 ? 10.734 -9.133 13.038 1.00 73.50 256 ALA A N 1
ATOM 2038 C CA . ALA A 1 256 ? 10.200 -10.405 12.585 1.00 73.50 256 ALA A CA 1
ATOM 2039 C C . ALA A 1 256 ? 11.168 -11.057 11.587 1.00 73.50 256 ALA A C 1
ATOM 2041 O O . ALA A 1 256 ? 11.830 -10.380 10.800 1.00 73.50 256 ALA A O 1
ATOM 2042 N N . SER A 1 257 ? 11.249 -12.388 11.619 1.00 73.94 257 SER A N 1
ATOM 2043 C CA . SER A 1 257 ? 12.050 -13.123 10.641 1.00 73.94 257 SER A CA 1
ATOM 2044 C C . SER A 1 257 ? 11.539 -12.861 9.218 1.00 73.94 257 SER A C 1
ATOM 2046 O O . SER A 1 257 ? 10.348 -12.617 9.024 1.00 73.94 257 SER A O 1
ATOM 2048 N N . GLU A 1 258 ? 12.411 -12.956 8.211 1.00 69.19 258 GLU A N 1
ATOM 2049 C CA . GLU A 1 258 ? 12.005 -12.882 6.795 1.00 69.19 258 GLU A CA 1
ATOM 2050 C C . GLU A 1 258 ? 10.875 -13.874 6.477 1.00 69.19 258 GLU A C 1
ATOM 2052 O O . GLU A 1 258 ? 9.941 -13.551 5.746 1.00 69.19 258 GLU A O 1
ATOM 2057 N N . ASP A 1 259 ? 10.903 -15.065 7.081 1.00 69.50 259 ASP A N 1
ATOM 2058 C CA . ASP A 1 259 ? 9.840 -16.057 6.924 1.00 69.50 259 ASP A CA 1
ATOM 2059 C C . ASP A 1 259 ? 8.508 -15.576 7.520 1.00 69.50 259 ASP A C 1
ATOM 2061 O O . ASP A 1 259 ? 7.459 -15.792 6.917 1.00 69.50 259 ASP A O 1
ATOM 2065 N N . ASP A 1 260 ? 8.520 -14.895 8.671 1.00 70.62 260 ASP A N 1
ATOM 2066 C CA . ASP A 1 260 ? 7.313 -14.330 9.285 1.00 70.62 260 ASP A CA 1
ATOM 2067 C C . ASP A 1 260 ? 6.788 -13.101 8.525 1.00 70.62 260 ASP A C 1
ATOM 2069 O O . ASP A 1 260 ? 5.573 -12.940 8.405 1.00 70.62 260 ASP A O 1
ATOM 2073 N N . LEU A 1 261 ? 7.679 -12.262 7.985 1.00 67.62 261 LEU A N 1
ATOM 2074 C CA . LEU A 1 261 ? 7.333 -11.097 7.157 1.00 67.62 261 LEU A CA 1
ATOM 2075 C C . LEU A 1 261 ? 6.766 -11.483 5.789 1.00 67.62 261 LEU A C 1
ATOM 2077 O O . LEU A 1 261 ? 6.075 -10.687 5.166 1.00 67.62 261 LEU A O 1
ATOM 2081 N N . ASN A 1 262 ? 7.062 -12.688 5.310 1.00 75.75 262 ASN A N 1
ATOM 2082 C CA . ASN A 1 262 ? 6.523 -13.215 4.061 1.00 75.75 262 ASN A CA 1
ATOM 2083 C C . ASN A 1 262 ? 5.403 -14.247 4.299 1.00 75.75 262 ASN A C 1
ATOM 2085 O O . ASN A 1 262 ? 4.903 -14.853 3.345 1.00 75.75 262 ASN A O 1
ATOM 2089 N N . ARG A 1 263 ? 4.988 -14.469 5.557 1.00 85.88 263 ARG A N 1
ATOM 2090 C CA . ARG A 1 263 ? 3.938 -15.436 5.893 1.00 85.88 263 ARG A CA 1
ATOM 2091 C C . ARG A 1 263 ? 2.556 -14.809 5.779 1.00 85.88 263 ARG A C 1
ATOM 2093 O O . ARG A 1 263 ? 2.144 -13.999 6.605 1.00 85.88 263 ARG A O 1
ATOM 2100 N N . LEU A 1 264 ? 1.799 -15.297 4.806 1.00 92.19 264 LEU A N 1
ATOM 2101 C CA . LEU A 1 264 ? 0.373 -15.028 4.678 1.00 92.19 264 LEU A CA 1
ATOM 2102 C C . LEU A 1 264 ? -0.420 -15.856 5.706 1.00 92.19 264 LEU A C 1
ATOM 2104 O O . LEU A 1 264 ? -0.224 -17.069 5.819 1.00 92.19 264 LEU A O 1
ATOM 2108 N N . ASP A 1 265 ? -1.322 -15.214 6.449 1.00 94.25 265 ASP A N 1
ATOM 2109 C CA . ASP A 1 265 ? -2.183 -15.882 7.429 1.00 94.25 265 ASP A CA 1
ATOM 2110 C C . ASP A 1 265 ? -3.096 -16.914 6.732 1.00 94.25 265 ASP A C 1
ATOM 2112 O O . ASP A 1 265 ? -3.754 -16.635 5.729 1.00 94.25 265 ASP A O 1
ATOM 2116 N N . SER A 1 266 ? -3.148 -18.151 7.230 1.00 91.94 266 SER A N 1
ATOM 2117 C CA . SER A 1 266 ? -3.917 -19.206 6.558 1.00 91.94 266 SER A CA 1
ATOM 2118 C C . SER A 1 266 ? -5.423 -18.938 6.558 1.00 91.94 266 SER A C 1
ATOM 2120 O O . SER A 1 266 ? -6.094 -19.255 5.579 1.00 91.94 266 SER A O 1
ATOM 2122 N N . THR A 1 267 ? -5.954 -18.324 7.615 1.00 95.12 267 THR A N 1
ATOM 2123 C CA . THR A 1 267 ? -7.385 -18.020 7.735 1.00 95.12 267 THR A CA 1
ATOM 2124 C C . THR A 1 267 ? -7.762 -16.860 6.821 1.00 95.12 267 THR A C 1
ATOM 2126 O O . THR A 1 267 ? -8.820 -16.888 6.193 1.00 95.12 267 THR A O 1
ATOM 2129 N N . VAL A 1 268 ? -6.882 -15.857 6.664 1.00 96.19 268 VAL A N 1
ATOM 2130 C CA . VAL A 1 268 ? -7.137 -14.758 5.716 1.00 96.19 268 VAL A CA 1
ATOM 2131 C C . VAL A 1 268 ? -7.228 -15.277 4.282 1.00 96.19 268 VAL A C 1
ATOM 2133 O O . VAL A 1 268 ? -8.083 -14.822 3.524 1.00 96.19 268 VAL A O 1
ATOM 2136 N N . CYS A 1 269 ? -6.420 -16.284 3.924 1.00 94.25 269 CYS A N 1
ATOM 2137 C CA . CYS A 1 269 ? -6.492 -16.937 2.617 1.00 94.25 269 CYS A CA 1
ATOM 2138 C C . CYS A 1 269 ? -7.866 -17.558 2.367 1.00 94.25 269 CYS A C 1
ATOM 2140 O O . CYS A 1 269 ? -8.435 -17.385 1.293 1.00 94.25 269 CYS A O 1
ATOM 2142 N N . GLU A 1 270 ? -8.401 -18.284 3.349 1.00 94.31 270 GLU A N 1
ATOM 2143 C CA . GLU A 1 270 ? -9.711 -18.931 3.236 1.00 94.31 270 GLU A CA 1
ATOM 2144 C C . GLU A 1 270 ? -10.824 -17.907 3.012 1.00 94.31 270 GLU A C 1
ATOM 2146 O O . GLU A 1 270 ? -11.712 -18.123 2.184 1.00 94.31 270 GLU A O 1
ATOM 2151 N N . VAL A 1 271 ? -10.748 -16.759 3.693 1.00 96.62 271 VAL A N 1
ATOM 2152 C CA . VAL A 1 271 ? -11.697 -15.663 3.488 1.00 96.62 271 VAL A CA 1
ATOM 2153 C C . VAL A 1 271 ? -11.533 -15.059 2.092 1.00 96.62 271 VAL A C 1
ATOM 2155 O O . VAL A 1 271 ? -12.519 -14.978 1.358 1.00 96.62 271 VAL A O 1
ATOM 2158 N N . LEU A 1 272 ? -10.312 -14.687 1.693 1.00 97.44 272 LEU A N 1
ATOM 2159 C CA . LEU A 1 272 ? -10.021 -14.057 0.398 1.00 97.44 272 LEU A CA 1
ATOM 2160 C C . LEU A 1 272 ? -10.379 -14.943 -0.800 1.00 97.44 272 LEU A C 1
ATOM 2162 O O . LEU A 1 272 ? -10.821 -14.425 -1.822 1.00 97.44 272 LEU A O 1
ATOM 2166 N N . PHE A 1 273 ? -10.213 -16.262 -0.685 1.00 96.00 273 PHE A N 1
ATOM 2167 C CA . PHE A 1 273 ? -10.525 -17.225 -1.749 1.00 96.00 273 PHE A CA 1
ATOM 2168 C C . PHE A 1 273 ? -11.947 -17.778 -1.675 1.00 96.00 273 PHE A C 1
ATOM 2170 O O . PHE A 1 273 ? -12.340 -18.606 -2.503 1.00 96.00 273 PHE A O 1
ATOM 2177 N N . SER A 1 274 ? -12.735 -17.335 -0.695 1.00 94.25 274 SER A N 1
ATOM 2178 C CA . SER A 1 274 ? -14.138 -17.713 -0.601 1.00 94.25 274 SER A CA 1
ATOM 2179 C C . SER A 1 274 ? -14.908 -17.254 -1.841 1.00 94.25 274 SER A C 1
ATOM 2181 O O . SER A 1 274 ? -14.598 -16.238 -2.456 1.00 94.25 274 SER A O 1
ATOM 2183 N N . LYS A 1 275 ? -15.980 -17.972 -2.194 1.00 88.81 275 LYS A N 1
ATOM 2184 C CA . LYS A 1 275 ? -16.809 -17.637 -3.369 1.00 88.81 275 LYS A CA 1
ATOM 2185 C C . LYS A 1 275 ? -17.461 -16.252 -3.295 1.00 88.81 275 LYS A C 1
ATOM 2187 O O . LYS A 1 275 ? -17.858 -15.725 -4.327 1.00 88.81 275 LYS A O 1
ATOM 2192 N N . ALA A 1 276 ? -17.630 -15.712 -2.089 1.00 89.12 276 ALA A N 1
ATOM 2193 C CA . ALA A 1 276 ? -18.180 -14.377 -1.883 1.00 89.12 276 ALA A CA 1
ATOM 2194 C C . ALA A 1 276 ? -17.161 -13.279 -2.230 1.00 89.12 276 ALA A C 1
ATOM 2196 O O . ALA A 1 276 ? -17.556 -12.179 -2.607 1.00 89.12 276 ALA A O 1
ATOM 2197 N N . MET A 1 277 ? -15.866 -13.585 -2.123 1.00 93.00 277 MET A N 1
ATOM 2198 C CA . MET A 1 277 ? -14.784 -12.654 -2.402 1.00 93.00 277 MET A CA 1
ATOM 2199 C C . MET A 1 277 ? -14.353 -12.750 -3.862 1.00 93.00 277 MET A C 1
ATOM 2201 O O . MET A 1 277 ? -14.151 -13.826 -4.427 1.00 93.00 277 MET A O 1
ATOM 2205 N N . LYS A 1 278 ? -14.173 -11.589 -4.485 1.00 94.06 278 LYS A N 1
ATOM 2206 C CA . LYS A 1 278 ? -13.754 -11.484 -5.879 1.00 94.06 278 LYS A CA 1
ATOM 2207 C C . LYS A 1 278 ? -12.237 -11.370 -5.989 1.00 94.06 278 LYS A C 1
ATOM 2209 O O . LYS A 1 278 ? -11.703 -10.318 -6.329 1.00 94.06 278 LYS A O 1
ATOM 2214 N N . TYR A 1 279 ? -11.538 -12.456 -5.667 1.00 98.00 279 TYR A N 1
ATOM 2215 C CA . TYR A 1 279 ? -10.078 -12.429 -5.564 1.00 98.00 279 TYR A CA 1
ATOM 2216 C C . TYR A 1 279 ? -9.369 -12.012 -6.861 1.00 98.00 279 TYR A C 1
ATOM 2218 O O . TYR A 1 279 ? -8.419 -11.238 -6.809 1.00 98.00 279 TYR A O 1
ATOM 2226 N N . ASP A 1 280 ? -9.850 -12.471 -8.021 1.00 97.75 280 ASP A N 1
ATOM 2227 C CA . ASP A 1 280 ? -9.288 -12.075 -9.319 1.00 97.75 280 ASP A CA 1
ATOM 2228 C C . ASP A 1 280 ? -9.392 -10.552 -9.547 1.00 97.75 280 ASP A C 1
ATOM 2230 O O . ASP A 1 280 ? -8.419 -9.935 -9.985 1.00 97.75 280 ASP A O 1
ATOM 2234 N N . GLU A 1 281 ? -10.527 -9.935 -9.185 1.00 98.19 281 GLU A N 1
ATOM 2235 C CA . GLU A 1 281 ? -10.727 -8.479 -9.276 1.00 98.19 281 GLU A CA 1
ATOM 2236 C C . GLU A 1 281 ? -9.818 -7.734 -8.288 1.00 98.19 281 GLU A C 1
ATOM 2238 O O . GLU A 1 281 ? -9.151 -6.780 -8.678 1.00 98.19 281 GLU A O 1
ATOM 2243 N N . LEU A 1 282 ? -9.725 -8.197 -7.035 1.00 98.56 282 LEU A N 1
ATOM 2244 C CA . LEU A 1 282 ? -8.849 -7.596 -6.021 1.00 98.56 282 LEU A CA 1
ATOM 2245 C C . LEU A 1 282 ? -7.378 -7.637 -6.445 1.00 98.56 282 LEU A C 1
ATOM 2247 O O . LEU A 1 282 ? -6.676 -6.635 -6.345 1.00 98.56 282 LEU A O 1
ATOM 2251 N N . TYR A 1 283 ? -6.910 -8.787 -6.925 1.00 98.31 283 TYR A N 1
ATOM 2252 C CA . TYR A 1 283 ? -5.523 -8.962 -7.337 1.00 98.31 283 TYR A CA 1
ATOM 2253 C C . TYR A 1 283 ? -5.173 -8.050 -8.521 1.00 98.31 283 TYR A C 1
ATOM 2255 O O . TYR A 1 283 ? -4.161 -7.350 -8.494 1.00 98.31 283 TYR A O 1
ATOM 2263 N N . SER A 1 284 ? -6.052 -7.994 -9.528 1.00 97.50 284 SER A N 1
ATOM 2264 C CA . SER A 1 284 ? -5.903 -7.087 -10.672 1.00 97.50 284 SER A CA 1
ATOM 2265 C C . SER A 1 284 ? -5.966 -5.613 -10.261 1.00 97.50 284 SER A C 1
ATOM 2267 O O . SER A 1 284 ? -5.273 -4.776 -10.849 1.00 97.50 284 SER A O 1
ATOM 2269 N N . ALA A 1 285 ? -6.794 -5.283 -9.269 1.00 98.38 285 ALA A N 1
ATOM 2270 C CA . ALA A 1 285 ? -6.921 -3.929 -8.756 1.00 98.38 285 ALA A CA 1
ATOM 2271 C C . ALA A 1 285 ? -5.630 -3.476 -8.062 1.00 98.38 285 ALA A C 1
ATOM 2273 O O . ALA A 1 285 ? -5.087 -2.429 -8.403 1.00 98.38 285 ALA A O 1
ATOM 2274 N N . LEU A 1 286 ? -5.078 -4.308 -7.174 1.00 98.56 286 LEU A N 1
ATOM 2275 C CA . LEU A 1 286 ? -3.804 -4.041 -6.501 1.00 98.56 286 LEU A CA 1
ATOM 2276 C C . LEU A 1 286 ? -2.649 -3.876 -7.500 1.00 98.56 286 LEU A C 1
ATOM 2278 O O . LEU A 1 286 ? -1.854 -2.953 -7.351 1.00 98.56 286 LEU A O 1
ATOM 2282 N N . ALA A 1 287 ? -2.576 -4.712 -8.542 1.00 97.56 287 ALA A N 1
ATOM 2283 C CA . ALA A 1 287 ? -1.563 -4.559 -9.588 1.00 97.56 287 ALA A CA 1
ATOM 2284 C C . ALA A 1 287 ? -1.729 -3.229 -10.348 1.00 97.56 287 ALA A C 1
ATOM 2286 O O . ALA A 1 287 ? -0.760 -2.505 -10.564 1.00 97.56 287 ALA A O 1
ATOM 2287 N N . SER A 1 288 ? -2.967 -2.851 -10.683 1.00 97.69 288 SER A N 1
ATOM 2288 C CA . SER A 1 288 ? -3.256 -1.584 -11.373 1.00 97.69 288 SER A CA 1
ATOM 2289 C C . SER A 1 288 ? -2.934 -0.357 -10.519 1.00 97.69 288 SER A C 1
ATOM 2291 O O . SER A 1 288 ? -2.487 0.660 -11.047 1.00 97.69 288 SER A O 1
ATOM 2293 N N . LEU A 1 289 ? -3.111 -0.456 -9.201 1.00 98.00 289 LEU A N 1
ATOM 2294 C CA . LEU A 1 289 ? -2.795 0.602 -8.246 1.00 98.00 289 LEU A CA 1
ATOM 2295 C C . LEU A 1 289 ? -1.296 0.947 -8.190 1.00 98.00 289 LEU A C 1
ATOM 2297 O O . LEU A 1 289 ? -0.962 2.042 -7.742 1.00 98.00 289 LEU A O 1
ATOM 2301 N N . LEU A 1 290 ? -0.386 0.121 -8.725 1.00 97.25 290 LEU A N 1
ATOM 2302 C CA . LEU A 1 290 ? 1.017 0.528 -8.912 1.00 97.25 290 LEU A CA 1
ATOM 2303 C C . LEU A 1 290 ? 1.154 1.782 -9.799 1.00 97.25 290 LEU A C 1
ATOM 2305 O O . LEU A 1 290 ? 2.174 2.458 -9.738 1.00 97.25 290 LEU A O 1
ATOM 2309 N N . ALA A 1 291 ? 0.139 2.120 -10.603 1.00 96.75 291 ALA A N 1
ATOM 2310 C CA . ALA A 1 291 ? 0.090 3.353 -11.388 1.00 96.75 291 ALA A CA 1
ATOM 2311 C C . ALA A 1 291 ? -0.379 4.592 -10.597 1.00 96.75 291 ALA A C 1
ATOM 2313 O O . ALA A 1 291 ? -0.320 5.703 -11.126 1.00 96.75 291 ALA A O 1
ATOM 2314 N N . ALA A 1 292 ? -0.857 4.458 -9.356 1.00 96.69 292 ALA A N 1
ATOM 2315 C CA . ALA A 1 292 ? -1.277 5.617 -8.567 1.00 96.69 292 ALA A CA 1
ATOM 2316 C C . ALA A 1 292 ? -0.087 6.558 -8.305 1.00 96.69 292 ALA A C 1
ATOM 2318 O O . ALA A 1 292 ? 1.000 6.117 -7.935 1.00 96.69 292 ALA A O 1
ATOM 2319 N N . GLY A 1 293 ? -0.290 7.858 -8.527 1.00 95.56 293 GLY A N 1
ATOM 2320 C CA . GLY A 1 293 ? 0.756 8.880 -8.449 1.00 95.56 293 GLY A CA 1
ATOM 2321 C C . GLY A 1 293 ? 1.755 8.903 -9.615 1.00 95.56 293 GLY A C 1
ATOM 2322 O O . GLY A 1 293 ? 2.651 9.743 -9.613 1.00 95.56 293 GLY A O 1
ATOM 2323 N N . SER A 1 294 ? 1.610 8.041 -10.628 1.00 95.25 294 SER A N 1
ATOM 2324 C CA . SER A 1 294 ? 2.535 7.954 -11.777 1.00 95.25 294 SER A CA 1
ATOM 2325 C C . SER A 1 294 ? 2.637 9.223 -12.627 1.00 95.25 294 SER A C 1
ATOM 2327 O O . SER A 1 294 ? 3.648 9.437 -13.285 1.00 95.25 294 SER A O 1
ATOM 2329 N N . GLN A 1 295 ? 1.605 10.069 -12.621 1.00 94.81 295 GLN A N 1
ATOM 2330 C CA . GLN A 1 295 ? 1.562 11.330 -13.368 1.00 94.81 295 GLN A CA 1
ATOM 2331 C C . GLN A 1 295 ? 1.750 12.553 -12.463 1.00 94.81 295 GLN A C 1
ATOM 2333 O O . GLN A 1 295 ? 1.705 13.686 -12.948 1.00 94.81 295 GLN A O 1
ATOM 2338 N N . PHE A 1 296 ? 1.907 12.359 -11.151 1.00 94.12 296 PHE A N 1
ATOM 2339 C CA . PHE A 1 296 ? 1.943 13.454 -10.183 1.00 94.12 296 PHE A CA 1
ATOM 2340 C C . PHE A 1 296 ? 3.157 14.368 -10.381 1.00 94.12 296 PHE A C 1
ATOM 2342 O O . PHE A 1 296 ? 3.017 15.590 -10.430 1.00 94.12 296 PHE A O 1
ATOM 2349 N N . ASP A 1 297 ? 4.344 13.786 -10.542 1.00 92.88 297 ASP A N 1
ATOM 2350 C CA . ASP A 1 297 ? 5.590 14.515 -10.788 1.00 92.88 297 ASP A CA 1
ATOM 2351 C C . ASP A 1 297 ? 5.525 15.314 -12.101 1.00 92.88 297 ASP A C 1
ATOM 2353 O O . ASP A 1 297 ? 5.962 16.460 -12.178 1.00 92.88 297 ASP A O 1
ATOM 2357 N N . THR A 1 298 ? 4.920 14.727 -13.132 1.00 93.19 298 THR A N 1
ATOM 2358 C CA . THR A 1 298 ? 4.710 15.356 -14.440 1.00 93.19 298 THR A CA 1
ATOM 2359 C C . THR A 1 298 ? 3.739 16.533 -14.326 1.00 93.19 298 THR A C 1
ATOM 2361 O O . THR A 1 298 ? 3.983 17.605 -14.883 1.00 93.19 298 THR A O 1
ATOM 2364 N N . LEU A 1 299 ? 2.661 16.373 -13.551 1.00 92.88 299 LEU A N 1
ATOM 2365 C CA . LEU A 1 299 ? 1.703 17.441 -13.274 1.00 92.88 299 LEU A CA 1
ATOM 2366 C C . LEU A 1 299 ? 2.347 18.592 -12.489 1.00 92.88 299 LEU A C 1
ATOM 2368 O O . LEU A 1 299 ? 2.161 19.748 -12.860 1.00 92.88 299 LEU A O 1
ATOM 2372 N N . ARG A 1 300 ? 3.162 18.295 -11.470 1.00 91.88 300 ARG A N 1
ATOM 2373 C CA . ARG A 1 300 ? 3.919 19.307 -10.714 1.00 91.88 300 ARG A CA 1
ATOM 2374 C C . ARG A 1 300 ? 4.862 20.105 -11.611 1.00 91.88 300 ARG A C 1
ATOM 2376 O O . ARG A 1 300 ? 4.810 21.335 -11.594 1.00 91.88 300 ARG A O 1
ATOM 2383 N N . ARG A 1 301 ? 5.622 19.419 -12.471 1.00 91.06 301 ARG A N 1
ATOM 2384 C CA . ARG A 1 301 ? 6.487 20.052 -13.481 1.00 91.06 301 ARG A CA 1
ATOM 2385 C C . ARG A 1 301 ? 5.693 20.945 -14.438 1.00 91.06 301 ARG A C 1
ATOM 2387 O O . ARG A 1 301 ? 6.132 22.045 -14.744 1.00 91.06 301 ARG A O 1
ATOM 2394 N N . LYS A 1 302 ? 4.497 20.526 -14.868 1.00 91.62 302 LYS A N 1
ATOM 2395 C CA . LYS A 1 302 ? 3.622 21.334 -15.739 1.00 91.62 302 LYS A CA 1
ATOM 2396 C C . LYS A 1 302 ? 3.100 22.601 -15.053 1.00 91.62 302 LYS A C 1
ATOM 2398 O O . LYS A 1 302 ? 2.882 23.614 -15.712 1.00 91.62 302 LYS A O 1
ATOM 2403 N N . GLU A 1 303 ? 2.899 22.549 -13.741 1.00 91.50 303 GLU A N 1
ATOM 2404 C CA . GLU A 1 303 ? 2.524 23.704 -12.920 1.00 91.50 303 GLU A CA 1
ATOM 2405 C C . GLU A 1 303 ? 3.717 24.598 -12.539 1.00 91.50 303 GLU A C 1
ATOM 2407 O O . GLU A 1 303 ? 3.518 25.574 -11.814 1.00 91.50 303 GLU A O 1
ATOM 2412 N N . ASN A 1 304 ? 4.937 24.286 -13.001 1.00 86.50 304 ASN A N 1
ATOM 2413 C CA . ASN A 1 304 ? 6.190 24.915 -12.568 1.00 86.50 304 ASN A CA 1
ATOM 2414 C C . ASN A 1 304 ? 6.358 24.888 -11.037 1.00 86.50 304 ASN A C 1
ATOM 2416 O O . ASN A 1 304 ? 6.760 25.874 -10.417 1.00 86.50 304 ASN A O 1
ATOM 2420 N N . LYS A 1 305 ? 5.988 23.764 -10.413 1.00 89.56 305 LYS A N 1
ATOM 2421 C CA . LYS A 1 305 ? 6.147 23.517 -8.978 1.00 89.56 305 LYS A CA 1
ATOM 2422 C C . LYS A 1 305 ? 7.081 22.338 -8.754 1.00 89.56 305 LYS A C 1
ATOM 2424 O O . LYS A 1 305 ? 6.984 21.319 -9.435 1.00 89.56 305 LYS A O 1
ATOM 2429 N N . ASN A 1 306 ? 7.902 22.443 -7.718 1.00 87.00 306 ASN A N 1
ATOM 2430 C CA . ASN A 1 306 ? 8.722 21.329 -7.262 1.00 87.00 306 ASN A CA 1
ATOM 2431 C C . ASN A 1 306 ? 7.881 20.323 -6.473 1.00 87.00 306 ASN A C 1
ATOM 2433 O O . ASN A 1 306 ? 6.927 20.693 -5.784 1.00 87.00 306 ASN A O 1
ATOM 2437 N N . VAL A 1 307 ? 8.263 19.051 -6.560 1.00 90.69 307 VAL A N 1
ATOM 2438 C CA . VAL A 1 307 ? 7.768 18.012 -5.654 1.00 90.69 307 VAL A CA 1
ATOM 2439 C C . VAL A 1 307 ? 8.395 18.254 -4.284 1.00 90.69 307 VAL A C 1
ATOM 2441 O O . VAL A 1 307 ? 9.616 18.331 -4.157 1.00 90.69 307 VAL A O 1
ATOM 2444 N N . THR A 1 308 ? 7.569 18.398 -3.252 1.00 90.62 308 THR A N 1
ATOM 2445 C CA . THR A 1 308 ? 8.060 18.575 -1.881 1.00 90.62 308 THR A CA 1
ATOM 2446 C C . THR A 1 308 ? 8.602 17.257 -1.319 1.00 90.62 308 THR A C 1
ATOM 2448 O O . THR A 1 308 ? 8.197 16.169 -1.738 1.00 90.62 308 THR A O 1
ATOM 2451 N N . ALA A 1 309 ? 9.476 17.337 -0.308 1.00 90.25 309 ALA A N 1
ATOM 2452 C CA . ALA A 1 309 ? 9.983 16.153 0.394 1.00 90.25 309 ALA A CA 1
ATOM 2453 C C . ALA A 1 309 ? 8.845 15.270 0.936 1.00 90.25 309 ALA A C 1
ATOM 2455 O O . ALA A 1 309 ? 8.951 14.045 0.933 1.00 90.25 309 ALA A O 1
ATOM 2456 N N . LEU A 1 310 ? 7.737 15.893 1.353 1.00 90.50 310 LEU A N 1
ATOM 2457 C CA . LEU A 1 310 ? 6.584 15.198 1.917 1.00 90.50 310 LEU A CA 1
ATOM 2458 C C . LEU A 1 310 ? 5.880 14.354 0.861 1.00 90.50 310 LEU A C 1
ATOM 2460 O O . LEU A 1 310 ? 5.591 13.179 1.077 1.00 90.50 310 LEU A O 1
ATOM 2464 N N . GLU A 1 311 ? 5.639 14.946 -0.300 1.00 92.81 311 GLU A N 1
ATOM 2465 C CA . GLU A 1 311 ? 4.956 14.275 -1.399 1.00 92.81 311 GLU A CA 1
ATOM 2466 C C . GLU A 1 311 ? 5.797 13.121 -1.952 1.00 92.81 311 GLU A C 1
ATOM 2468 O O . GLU A 1 311 ? 5.268 12.034 -2.186 1.00 92.81 311 GLU A O 1
ATOM 2473 N N . ALA A 1 312 ? 7.115 13.317 -2.075 1.00 93.00 312 ALA A N 1
ATOM 2474 C CA . ALA A 1 312 ? 8.045 12.265 -2.478 1.00 93.00 312 ALA A CA 1
ATOM 2475 C C . ALA A 1 312 ? 8.080 11.103 -1.469 1.00 93.00 312 ALA A C 1
ATOM 2477 O O . ALA A 1 312 ? 7.962 9.941 -1.862 1.00 93.00 312 ALA A O 1
ATOM 2478 N N . CYS A 1 313 ? 8.179 11.399 -0.167 1.00 94.12 313 CYS A N 1
ATOM 2479 C CA . CYS A 1 313 ? 8.173 10.371 0.877 1.00 94.12 313 CYS A CA 1
ATOM 2480 C C . CYS A 1 313 ? 6.834 9.621 0.927 1.00 94.12 313 CYS A C 1
ATOM 2482 O O . CYS A 1 313 ? 6.822 8.404 1.084 1.00 94.12 313 CYS A O 1
ATOM 2484 N N . ALA A 1 314 ? 5.706 10.310 0.729 1.00 94.69 314 ALA A N 1
ATOM 2485 C CA . ALA A 1 314 ? 4.390 9.682 0.664 1.00 94.69 314 ALA A CA 1
ATOM 2486 C C . ALA A 1 314 ? 4.235 8.744 -0.547 1.00 94.69 314 ALA A C 1
ATOM 2488 O O . ALA A 1 314 ? 3.679 7.655 -0.399 1.00 94.69 314 ALA A O 1
ATOM 2489 N N . LEU A 1 315 ? 4.760 9.124 -1.718 1.00 95.12 315 LEU A N 1
ATOM 2490 C CA . LEU A 1 315 ? 4.808 8.256 -2.902 1.00 95.12 315 LEU A CA 1
ATOM 2491 C C . LEU A 1 315 ? 5.667 7.011 -2.656 1.00 95.12 315 LEU A C 1
ATOM 2493 O O . LEU A 1 315 ? 5.226 5.897 -2.941 1.00 95.12 315 LEU A O 1
ATOM 2497 N N . GLN A 1 316 ? 6.863 7.186 -2.085 1.00 95.38 316 GLN A N 1
ATOM 2498 C CA . GLN A 1 316 ? 7.755 6.075 -1.742 1.00 95.38 316 GLN A CA 1
ATOM 2499 C C . GLN A 1 316 ? 7.092 5.127 -0.735 1.00 95.38 316 GLN A C 1
ATOM 2501 O O . GLN A 1 316 ? 7.059 3.917 -0.946 1.00 95.38 316 GLN A O 1
ATOM 2506 N N . TYR A 1 317 ? 6.527 5.678 0.339 1.00 96.25 317 TYR A N 1
ATOM 2507 C CA . TYR A 1 317 ? 5.831 4.934 1.386 1.00 96.25 317 TYR A CA 1
ATOM 2508 C C . TYR A 1 317 ? 4.685 4.089 0.829 1.00 96.25 317 TYR A C 1
ATOM 2510 O O . TYR A 1 317 ? 4.607 2.887 1.084 1.00 96.25 317 TYR A O 1
ATOM 2518 N N . TYR A 1 318 ? 3.830 4.708 0.013 1.00 97.12 318 TYR A N 1
ATOM 2519 C CA . TYR A 1 318 ? 2.748 4.031 -0.688 1.00 97.12 318 TYR A CA 1
ATOM 2520 C C . TYR A 1 318 ? 3.252 2.864 -1.542 1.00 97.12 318 TYR A C 1
ATOM 2522 O O . TYR A 1 318 ? 2.757 1.741 -1.408 1.00 97.12 318 TYR A O 1
ATOM 2530 N N . PHE A 1 319 ? 4.244 3.126 -2.398 1.00 96.50 319 PHE A N 1
ATOM 2531 C CA . PHE A 1 319 ? 4.775 2.128 -3.317 1.00 96.50 319 PHE A CA 1
ATOM 2532 C C . PHE A 1 319 ? 5.353 0.933 -2.557 1.00 96.50 319 PHE A C 1
ATOM 2534 O O . PHE A 1 319 ? 5.038 -0.205 -2.890 1.00 96.50 319 PHE A O 1
ATOM 2541 N N . LEU A 1 320 ? 6.138 1.173 -1.501 1.00 95.38 320 LEU A N 1
ATOM 2542 C CA . LEU A 1 320 ? 6.742 0.110 -0.694 1.00 95.38 320 LEU A CA 1
ATOM 2543 C C . LEU A 1 320 ? 5.690 -0.785 -0.023 1.00 95.38 320 LEU A C 1
ATOM 2545 O O . LEU A 1 320 ? 5.837 -2.009 -0.034 1.00 95.38 320 LEU A O 1
ATOM 2549 N N . ILE A 1 321 ? 4.611 -0.204 0.514 1.00 96.75 321 ILE A N 1
ATOM 2550 C CA . ILE A 1 321 ? 3.515 -0.976 1.119 1.00 96.75 321 ILE A CA 1
ATOM 2551 C C . ILE A 1 321 ? 2.811 -1.826 0.061 1.00 96.75 321 ILE A C 1
ATOM 2553 O O . ILE A 1 321 ? 2.661 -3.034 0.247 1.00 96.75 321 ILE A O 1
ATOM 2557 N N . LEU A 1 322 ? 2.405 -1.228 -1.064 1.00 97.69 322 LEU A N 1
ATOM 2558 C CA . LEU A 1 322 ? 1.719 -1.963 -2.127 1.00 97.69 322 LEU A CA 1
ATOM 2559 C C . LEU A 1 322 ? 2.612 -3.061 -2.721 1.00 97.69 322 LEU A C 1
ATOM 2561 O O . LEU A 1 322 ? 2.155 -4.179 -2.963 1.00 97.69 322 LEU A O 1
ATOM 2565 N N . TRP A 1 323 ? 3.899 -2.768 -2.905 1.00 95.50 323 TRP A N 1
ATOM 2566 C CA . TRP A 1 323 ? 4.887 -3.724 -3.391 1.00 95.50 323 TRP A CA 1
ATOM 2567 C C . TRP A 1 323 ? 5.058 -4.906 -2.434 1.00 95.50 323 TRP A C 1
ATOM 2569 O O . TRP A 1 323 ? 5.175 -6.048 -2.885 1.00 95.50 323 TRP A O 1
ATOM 2579 N N . ARG A 1 324 ? 5.031 -4.674 -1.115 1.00 93.50 324 ARG A N 1
ATOM 2580 C CA . ARG A 1 324 ? 5.021 -5.751 -0.114 1.00 93.50 324 ARG A CA 1
ATOM 2581 C C . ARG A 1 324 ? 3.745 -6.588 -0.211 1.00 93.50 324 ARG A C 1
ATOM 2583 O O . ARG A 1 324 ? 3.844 -7.807 -0.337 1.00 93.50 324 ARG A O 1
ATOM 2590 N N . VAL A 1 325 ? 2.574 -5.950 -0.265 1.00 96.50 325 VAL A N 1
ATOM 2591 C CA . VAL A 1 325 ? 1.267 -6.624 -0.392 1.00 96.50 325 VAL A CA 1
ATOM 2592 C C . VAL A 1 325 ? 1.210 -7.527 -1.630 1.00 96.50 325 VAL A C 1
ATOM 2594 O O . VAL A 1 325 ? 0.884 -8.710 -1.524 1.00 96.50 325 VAL A O 1
ATOM 2597 N N . LEU A 1 326 ? 1.577 -7.008 -2.807 1.00 96.44 326 LEU A N 1
ATOM 2598 C CA . LEU A 1 326 ? 1.629 -7.782 -4.057 1.00 96.44 326 LEU A CA 1
ATOM 2599 C C . LEU A 1 326 ? 2.669 -8.907 -4.014 1.00 96.44 326 LEU A C 1
ATOM 2601 O O . LEU A 1 326 ? 2.536 -9.917 -4.703 1.00 96.44 326 LEU A O 1
ATOM 2605 N N . GLY A 1 327 ? 3.707 -8.728 -3.202 1.00 93.38 327 GLY A N 1
ATOM 2606 C CA . GLY A 1 327 ? 4.730 -9.722 -2.942 1.00 93.38 327 GLY A CA 1
ATOM 2607 C C . GLY A 1 327 ? 4.301 -10.886 -2.068 1.00 93.38 327 GLY A C 1
ATOM 2608 O O . GLY A 1 327 ? 4.864 -11.973 -2.217 1.00 93.38 327 GLY A O 1
ATOM 2609 N N . LEU A 1 328 ? 3.343 -10.643 -1.182 1.00 94.31 328 LEU A N 1
ATOM 2610 C CA . LEU A 1 328 ? 2.808 -11.607 -0.233 1.00 94.31 328 LEU A CA 1
ATOM 2611 C C . LEU A 1 328 ? 1.657 -12.421 -0.836 1.00 94.31 328 LEU A C 1
ATOM 2613 O O . LEU A 1 328 ? 1.557 -13.629 -0.620 1.00 94.31 328 LEU A O 1
ATOM 2617 N N . LEU A 1 329 ? 0.774 -11.760 -1.588 1.00 96.31 329 LEU A N 1
ATOM 2618 C CA . LEU A 1 329 ? -0.420 -12.387 -2.144 1.00 96.31 329 LEU A CA 1
ATOM 2619 C C . LEU A 1 329 ? -0.077 -13.396 -3.252 1.00 96.31 329 LEU A C 1
ATOM 2621 O O . LEU A 1 329 ? 0.668 -13.060 -4.176 1.00 96.31 329 LEU A O 1
ATOM 2625 N N . PRO A 1 330 ? -0.652 -14.613 -3.233 1.00 95.69 330 PRO A N 1
ATOM 2626 C CA . PRO A 1 330 ? -0.470 -15.553 -4.327 1.00 95.69 330 PRO A CA 1
ATOM 2627 C C . PRO A 1 330 ? -1.110 -15.036 -5.621 1.00 95.69 330 PRO A C 1
ATOM 2629 O O . PRO A 1 330 ? -2.169 -14.417 -5.580 1.00 95.69 330 PRO A O 1
ATOM 2632 N N . PRO A 1 331 ? -0.522 -15.318 -6.791 1.00 96.44 331 PRO A N 1
ATOM 2633 C CA . PRO A 1 331 ? -1.114 -14.978 -8.075 1.00 96.44 331 PRO A CA 1
ATOM 2634 C C . PRO A 1 331 ? -2.561 -15.454 -8.215 1.00 96.44 331 PRO A C 1
ATOM 2636 O O . PRO A 1 331 ? -2.900 -16.581 -7.838 1.00 96.44 331 PRO A O 1
ATOM 2639 N N . SER A 1 332 ? -3.419 -14.602 -8.777 1.00 97.38 332 SER A N 1
ATOM 2640 C CA . SER A 1 332 ? -4.804 -14.971 -9.063 1.00 97.38 332 SER A CA 1
ATOM 2641 C C . SER A 1 332 ? -4.903 -15.931 -10.252 1.00 97.38 332 SER A C 1
ATOM 2643 O O . SER A 1 332 ? -4.009 -15.997 -11.105 1.00 97.38 332 SER A O 1
ATOM 2645 N N . LYS A 1 333 ? -6.012 -16.673 -10.344 1.00 96.62 333 LYS A N 1
ATOM 2646 C CA . LYS A 1 333 ? -6.281 -17.574 -11.477 1.00 96.62 333 LYS A CA 1
ATOM 2647 C C . LYS A 1 333 ? -6.276 -16.814 -12.800 1.00 96.62 333 LYS A C 1
ATOM 2649 O O . LYS A 1 333 ? -5.703 -17.302 -13.772 1.00 96.62 333 LYS A O 1
ATOM 2654 N N . SER A 1 334 ? -6.907 -15.641 -12.845 1.00 95.56 334 SER A N 1
ATOM 2655 C CA . SER A 1 334 ? -6.961 -14.807 -14.048 1.00 95.56 334 SER A CA 1
ATOM 2656 C C . SER A 1 334 ? -5.565 -14.357 -14.466 1.00 95.56 334 SER A C 1
ATOM 2658 O O . SER A 1 334 ? -5.199 -14.503 -15.630 1.00 95.56 334 SER A O 1
ATOM 2660 N N . TYR A 1 335 ? -4.760 -13.882 -13.515 1.00 95.38 335 TYR A N 1
ATOM 2661 C CA . TYR A 1 335 ? -3.404 -13.420 -13.793 1.00 95.38 335 TYR A CA 1
ATOM 2662 C C . TYR A 1 335 ? -2.497 -14.554 -14.295 1.00 95.38 335 TYR A C 1
ATOM 2664 O O . TYR A 1 335 ? -1.812 -14.401 -15.302 1.00 95.38 335 TYR A O 1
ATOM 2672 N N . MET A 1 336 ? -2.548 -15.736 -13.671 1.00 95.94 336 MET A N 1
ATOM 2673 C CA . MET A 1 336 ? -1.761 -16.891 -14.128 1.00 95.94 336 MET A CA 1
ATOM 2674 C C . MET A 1 336 ? -2.140 -17.337 -15.546 1.00 95.94 336 MET A C 1
ATOM 2676 O O . MET A 1 336 ? -1.261 -17.675 -16.341 1.00 95.94 336 MET A O 1
ATOM 2680 N N . ASN A 1 337 ? -3.432 -17.291 -15.888 1.00 94.31 337 ASN A N 1
ATOM 2681 C CA . ASN A 1 337 ? -3.894 -17.552 -17.252 1.00 94.31 337 ASN A CA 1
ATOM 2682 C C . ASN A 1 337 ? -3.394 -16.495 -18.246 1.00 94.31 337 ASN A C 1
ATOM 2684 O O . ASN A 1 337 ? -2.974 -16.864 -19.339 1.00 94.31 337 ASN A O 1
ATOM 2688 N N . GLN A 1 338 ? -3.391 -15.211 -17.873 1.00 91.69 338 GLN A N 1
ATOM 2689 C CA . GLN A 1 338 ? -2.843 -14.132 -18.706 1.00 91.69 338 GLN A CA 1
ATOM 2690 C C . GLN A 1 338 ? -1.337 -14.292 -18.943 1.00 91.69 338 GLN A C 1
ATOM 2692 O O . GLN A 1 338 ? -0.864 -14.085 -20.054 1.00 91.69 338 GLN A O 1
ATOM 2697 N N . LEU A 1 339 ? -0.569 -14.718 -17.937 1.00 91.12 339 LEU A N 1
ATOM 2698 C CA . LEU A 1 339 ? 0.854 -14.995 -18.138 1.00 91.12 339 LEU A CA 1
ATOM 2699 C C . LEU A 1 339 ? 1.079 -16.191 -19.075 1.00 91.12 339 LEU A C 1
ATOM 2701 O O . LEU A 1 339 ? 1.960 -16.147 -19.937 1.00 91.12 339 LEU A O 1
ATOM 2705 N N . ALA A 1 340 ? 0.275 -17.251 -18.944 1.00 91.12 340 ALA A N 1
ATOM 2706 C CA . ALA A 1 340 ? 0.367 -18.430 -19.807 1.00 91.12 340 ALA A CA 1
ATOM 2707 C C . ALA A 1 340 ? 0.011 -18.113 -21.270 1.00 91.12 340 ALA A C 1
ATOM 2709 O O . ALA A 1 340 ? 0.747 -18.470 -22.191 1.00 91.12 340 ALA A O 1
ATOM 2710 N N . MET A 1 341 ? -1.102 -17.414 -21.486 1.00 84.19 341 MET A N 1
ATOM 2711 C CA . MET A 1 341 ? -1.630 -17.072 -22.805 1.00 84.19 341 MET A CA 1
ATOM 2712 C C . MET A 1 341 ? -1.038 -15.730 -23.234 1.00 84.19 341 MET A C 1
ATOM 2714 O O . MET A 1 341 ? -1.499 -14.717 -22.738 1.00 84.19 341 MET A O 1
ATOM 2718 N N . ASN A 1 342 ? -0.008 -15.729 -24.099 1.00 67.81 342 ASN A N 1
ATOM 2719 C CA . ASN A 1 342 ? 0.671 -14.534 -24.656 1.00 67.81 342 ASN A CA 1
ATOM 2720 C C . ASN A 1 342 ? -0.119 -13.232 -24.470 1.00 67.81 342 ASN A C 1
ATOM 2722 O O . ASN A 1 342 ? -1.117 -13.006 -25.153 1.00 67.81 342 ASN A O 1
ATOM 2726 N N . SER A 1 343 ? 0.311 -12.448 -23.477 1.00 61.66 343 SER A N 1
ATOM 2727 C CA . SER A 1 343 ? -0.407 -11.262 -23.035 1.00 61.66 343 SER A CA 1
ATOM 2728 C C . SER A 1 343 ? -0.402 -10.194 -24.133 1.00 61.66 343 SER A C 1
ATOM 2730 O O . SER A 1 343 ? 0.627 -10.026 -24.785 1.00 61.66 343 SER A O 1
ATOM 2732 N N . PRO A 1 344 ? -1.516 -9.460 -24.318 1.00 56.72 344 PRO A N 1
ATOM 2733 C CA . PRO A 1 344 ? -1.548 -8.208 -25.076 1.00 56.72 344 PRO A CA 1
ATOM 2734 C C . PRO A 1 344 ? -0.669 -7.127 -24.420 1.00 56.72 344 PRO A C 1
ATOM 2736 O O . PRO A 1 344 ? -0.154 -7.349 -23.320 1.00 56.72 344 PRO A O 1
ATOM 2739 N N . GLU A 1 345 ? -0.554 -5.969 -25.088 1.00 73.44 345 GLU A N 1
ATOM 2740 C CA . GLU A 1 345 ? 0.222 -4.793 -24.655 1.00 73.44 345 GLU A CA 1
ATOM 2741 C C . GLU A 1 345 ? 0.117 -4.544 -23.138 1.00 73.44 345 GLU A C 1
ATOM 2743 O O . GLU A 1 345 ? -0.963 -4.240 -22.619 1.00 73.44 345 GLU A O 1
ATOM 2748 N N . MET A 1 346 ? 1.234 -4.680 -22.416 1.00 85.06 346 MET A N 1
ATOM 2749 C CA . MET A 1 346 ? 1.264 -4.534 -20.953 1.00 85.06 346 MET A CA 1
ATOM 2750 C C . MET A 1 346 ? 1.451 -3.071 -20.543 1.00 85.06 346 MET A C 1
ATOM 2752 O O . MET A 1 346 ? 2.336 -2.380 -21.054 1.00 85.06 346 MET A O 1
ATOM 2756 N N . ARG A 1 347 ? 0.697 -2.570 -19.556 1.00 89.62 347 ARG A N 1
ATOM 2757 C CA . ARG A 1 347 ? 0.964 -1.239 -18.965 1.00 89.62 347 ARG A CA 1
ATOM 2758 C C . ARG A 1 347 ? 2.236 -1.282 -18.112 1.00 89.62 347 ARG A C 1
ATOM 2760 O O . ARG A 1 347 ? 2.687 -2.351 -17.719 1.00 89.62 347 ARG A O 1
ATOM 2767 N N . GLU A 1 348 ? 2.812 -0.124 -17.785 1.00 91.31 348 GLU A N 1
ATOM 2768 C CA . GLU A 1 348 ? 4.016 -0.038 -16.931 1.00 91.31 348 GLU A CA 1
ATOM 2769 C C . GLU A 1 348 ? 3.838 -0.764 -15.583 1.00 91.31 348 GLU A C 1
ATOM 2771 O O . GLU A 1 348 ? 4.693 -1.552 -15.183 1.00 91.31 348 GLU A O 1
ATOM 2776 N N . CYS A 1 349 ? 2.682 -0.599 -14.930 1.00 93.19 349 CYS A N 1
ATOM 2777 C CA . CYS A 1 349 ? 2.341 -1.328 -13.706 1.00 93.19 349 CYS A CA 1
ATOM 2778 C C . CYS A 1 349 ? 2.288 -2.854 -13.892 1.00 93.19 349 CYS A C 1
ATOM 2780 O O . CYS A 1 349 ? 2.765 -3.596 -13.029 1.00 93.19 349 CYS A O 1
ATOM 2782 N N . ASP A 1 350 ? 1.754 -3.324 -15.022 1.00 92.88 350 ASP A N 1
ATOM 2783 C CA . ASP A 1 350 ? 1.658 -4.752 -15.335 1.00 92.88 350 ASP A CA 1
ATOM 2784 C C . ASP A 1 350 ? 3.048 -5.349 -15.607 1.00 92.88 350 ASP A C 1
ATOM 2786 O O . ASP A 1 350 ? 3.327 -6.469 -15.171 1.00 92.88 350 ASP A O 1
ATOM 2790 N N . ILE A 1 351 ? 3.941 -4.589 -16.258 1.00 93.38 351 ILE A N 1
ATOM 2791 C CA . ILE A 1 351 ? 5.342 -4.975 -16.486 1.00 93.38 351 ILE A CA 1
ATOM 2792 C C . ILE A 1 351 ? 6.050 -5.162 -15.145 1.00 93.38 351 ILE A C 1
ATOM 2794 O O . ILE A 1 351 ? 6.576 -6.241 -14.886 1.00 93.38 351 ILE A O 1
ATOM 2798 N N . LEU A 1 352 ? 6.017 -4.164 -14.258 1.00 93.88 352 LEU A N 1
ATOM 2799 C CA . LEU A 1 352 ? 6.660 -4.239 -12.939 1.00 93.88 352 LEU A CA 1
ATOM 2800 C C . LEU A 1 352 ? 6.195 -5.456 -12.139 1.00 93.88 352 LEU A C 1
ATOM 2802 O O . LEU A 1 352 ? 7.005 -6.209 -11.593 1.00 93.88 352 LEU A O 1
ATOM 2806 N N . HIS A 1 353 ? 4.878 -5.664 -12.093 1.00 94.31 353 HIS A N 1
ATOM 2807 C CA . HIS A 1 353 ? 4.289 -6.801 -11.397 1.00 94.31 353 HIS A CA 1
ATOM 2808 C C . HIS A 1 353 ? 4.713 -8.136 -12.026 1.00 94.31 353 HIS A C 1
ATOM 2810 O O . HIS A 1 353 ? 5.050 -9.089 -11.321 1.00 94.31 353 HIS A O 1
ATOM 2816 N N . THR A 1 354 ? 4.775 -8.191 -13.357 1.00 92.50 354 THR A N 1
ATOM 2817 C CA . THR A 1 354 ? 5.209 -9.373 -14.110 1.00 92.50 354 THR A CA 1
ATOM 2818 C C . THR A 1 354 ? 6.682 -9.693 -13.910 1.00 92.50 354 THR A C 1
ATOM 2820 O O . THR A 1 354 ? 6.996 -10.855 -13.675 1.00 92.50 354 THR A O 1
ATOM 2823 N N . LEU A 1 355 ? 7.579 -8.704 -13.909 1.00 91.31 355 LEU A N 1
ATOM 2824 C CA . LEU A 1 355 ? 9.017 -8.913 -13.683 1.00 91.31 355 LEU A CA 1
ATOM 2825 C C . LEU A 1 355 ? 9.302 -9.538 -12.306 1.00 91.31 355 LEU A C 1
ATOM 2827 O O . LEU A 1 355 ? 10.215 -10.360 -12.150 1.00 91.31 355 LEU A O 1
ATOM 2831 N N . ARG A 1 356 ? 8.483 -9.201 -11.300 1.00 91.31 356 ARG A N 1
ATOM 2832 C CA . ARG A 1 356 ? 8.551 -9.825 -9.975 1.00 91.31 356 ARG A CA 1
ATOM 2833 C C . ARG A 1 356 ? 8.183 -11.307 -10.025 1.00 91.31 356 ARG A C 1
ATOM 2835 O O . ARG A 1 356 ? 8.900 -12.140 -9.464 1.00 91.31 356 ARG A O 1
ATOM 2842 N N . TRP A 1 357 ? 7.055 -11.644 -10.648 1.00 91.25 357 TRP A N 1
ATOM 2843 C CA . TRP A 1 357 ? 6.569 -13.024 -10.683 1.00 91.25 357 TRP A CA 1
ATOM 2844 C C . TRP A 1 357 ? 7.334 -13.905 -11.658 1.00 91.25 357 TRP A C 1
ATOM 2846 O O . TRP A 1 357 ? 7.600 -15.053 -11.309 1.00 91.25 357 TRP A O 1
ATOM 2856 N N . SER A 1 358 ? 7.756 -13.383 -12.812 1.00 89.38 358 SER A N 1
ATOM 2857 C CA . SER A 1 358 ? 8.572 -14.130 -13.773 1.00 89.38 358 SER A CA 1
ATOM 2858 C C . SER A 1 358 ? 9.837 -14.653 -13.100 1.00 89.38 358 SER A C 1
ATOM 2860 O O . SER A 1 358 ? 10.105 -15.849 -13.145 1.00 89.38 358 SER A O 1
ATOM 2862 N N . SER A 1 359 ? 10.523 -13.803 -12.330 1.00 87.88 359 SER A N 1
ATOM 2863 C CA . SER A 1 359 ? 11.715 -14.169 -11.557 1.00 87.88 359 SER A CA 1
ATOM 2864 C C . SER A 1 359 ? 11.451 -15.265 -10.515 1.00 87.88 359 SER A C 1
ATOM 2866 O O . SER A 1 359 ? 12.268 -16.167 -10.340 1.00 87.88 359 SER A O 1
ATOM 2868 N N . ARG A 1 360 ? 10.288 -15.249 -9.854 1.00 91.44 360 ARG A N 1
ATOM 2869 C CA . ARG A 1 360 ? 9.897 -16.281 -8.875 1.00 91.44 360 ARG A CA 1
ATOM 2870 C C . ARG A 1 360 ? 9.468 -17.595 -9.527 1.00 91.44 360 ARG A C 1
ATOM 2872 O O . ARG A 1 360 ? 9.653 -18.651 -8.930 1.00 91.44 360 ARG A O 1
ATOM 2879 N N . LEU A 1 361 ? 8.932 -17.556 -10.744 1.00 90.81 361 LEU A N 1
ATOM 2880 C CA . LEU A 1 361 ? 8.466 -18.735 -11.482 1.00 90.81 361 LEU A CA 1
ATOM 2881 C C . LEU A 1 361 ? 9.599 -19.665 -11.949 1.00 90.81 361 LEU A C 1
ATOM 2883 O O . LEU A 1 361 ? 9.312 -20.787 -12.363 1.00 90.81 361 LEU A O 1
ATOM 2887 N N . HIS A 1 362 ? 10.864 -19.251 -11.818 1.00 85.38 362 HIS A N 1
ATOM 2888 C CA . HIS A 1 362 ? 12.033 -20.128 -11.967 1.00 85.38 362 HIS A CA 1
ATOM 2889 C C . HIS A 1 362 ? 12.346 -20.955 -10.711 1.00 85.38 362 HIS A C 1
ATOM 2891 O O . HIS A 1 362 ? 13.132 -21.899 -10.770 1.00 85.38 362 HIS A O 1
ATOM 2897 N N . ILE A 1 363 ? 11.786 -20.587 -9.556 1.00 91.00 363 ILE A N 1
ATOM 2898 C CA . ILE A 1 363 ? 12.162 -21.152 -8.260 1.00 91.00 363 ILE A CA 1
ATOM 2899 C C . ILE A 1 363 ? 11.147 -22.242 -7.873 1.00 91.00 363 ILE A C 1
ATOM 2901 O O . ILE A 1 363 ? 9.975 -21.928 -7.643 1.00 91.00 363 ILE A O 1
ATOM 2905 N N . PRO A 1 364 ? 11.559 -23.518 -7.718 1.00 92.88 364 PRO A N 1
ATOM 2906 C CA . PRO A 1 364 ? 10.629 -24.628 -7.488 1.00 92.88 364 PRO A CA 1
ATOM 2907 C C . PRO A 1 364 ? 9.728 -24.485 -6.253 1.00 92.88 364 PRO A C 1
ATOM 2909 O O . PRO A 1 364 ? 8.588 -24.954 -6.262 1.00 92.88 364 PRO A O 1
ATOM 2912 N N . SER A 1 365 ? 10.211 -23.844 -5.182 1.00 93.44 365 SER A N 1
ATOM 2913 C CA . SER A 1 365 ? 9.407 -23.589 -3.979 1.00 93.44 365 SER A CA 1
ATOM 2914 C C . SER A 1 365 ? 8.234 -22.653 -4.272 1.00 93.44 365 SER A C 1
ATOM 2916 O O . SER A 1 365 ? 7.108 -22.961 -3.888 1.00 93.44 365 SER A O 1
ATOM 2918 N N . TYR A 1 366 ? 8.463 -21.571 -5.023 1.00 93.56 366 TYR A N 1
ATOM 2919 C CA . TYR A 1 366 ? 7.410 -20.655 -5.461 1.00 93.56 366 TYR A CA 1
ATOM 2920 C C . TYR A 1 366 ? 6.454 -21.318 -6.449 1.00 93.56 366 TYR A C 1
ATOM 2922 O O . TYR A 1 366 ? 5.248 -21.171 -6.302 1.00 93.56 366 TYR A O 1
ATOM 2930 N N . VAL A 1 367 ? 6.957 -22.094 -7.410 1.00 95.00 367 VAL A N 1
ATOM 2931 C CA . VAL A 1 367 ? 6.121 -22.836 -8.371 1.00 95.00 367 VAL A CA 1
ATOM 2932 C C . VAL A 1 367 ? 5.132 -23.756 -7.642 1.00 95.00 367 VAL A C 1
ATOM 2934 O O . VAL A 1 367 ? 3.927 -23.718 -7.903 1.00 95.00 367 VAL A O 1
ATOM 2937 N N . ASN A 1 368 ? 5.613 -24.541 -6.673 1.00 95.75 368 ASN A N 1
ATOM 2938 C CA . ASN A 1 368 ? 4.744 -25.393 -5.859 1.00 95.75 368 ASN A CA 1
ATOM 2939 C C . ASN A 1 368 ? 3.780 -24.578 -4.991 1.00 95.75 368 ASN A C 1
ATOM 2941 O O . ASN A 1 368 ? 2.590 -24.885 -4.954 1.00 95.75 368 ASN A O 1
ATOM 2945 N N . TRP A 1 369 ? 4.266 -23.510 -4.358 1.00 95.19 369 TRP A N 1
ATOM 2946 C CA . TRP A 1 369 ? 3.440 -22.627 -3.543 1.00 95.19 369 TRP A CA 1
ATOM 2947 C C . TRP A 1 369 ? 2.307 -21.977 -4.356 1.00 95.19 369 TRP A C 1
ATOM 2949 O O . TRP A 1 369 ? 1.166 -21.970 -3.900 1.00 95.19 369 TRP A O 1
ATOM 2959 N N . ILE A 1 370 ? 2.569 -21.504 -5.581 1.00 96.19 370 ILE A N 1
ATOM 2960 C CA . ILE A 1 370 ? 1.548 -20.940 -6.480 1.00 96.19 370 ILE A CA 1
ATOM 2961 C C . ILE A 1 370 ? 0.506 -22.007 -6.825 1.00 96.19 370 ILE A C 1
ATOM 2963 O O . ILE A 1 370 ? -0.691 -21.758 -6.689 1.00 96.19 370 ILE A O 1
ATOM 2967 N N . LYS A 1 371 ? 0.943 -23.208 -7.224 1.00 97.62 371 LYS A N 1
ATOM 2968 C CA . LYS A 1 371 ? 0.051 -24.334 -7.545 1.00 97.62 371 LYS A CA 1
ATOM 2969 C C . LYS A 1 371 ? -0.902 -24.645 -6.388 1.00 97.62 371 LYS A C 1
ATOM 2971 O O . LYS A 1 371 ? -2.109 -24.750 -6.607 1.00 97.62 371 LYS A O 1
ATOM 2976 N N . ASP A 1 372 ? -0.385 -24.731 -5.166 1.00 96.88 372 ASP A N 1
ATOM 2977 C CA . ASP A 1 372 ? -1.192 -25.022 -3.978 1.00 96.88 372 ASP A CA 1
ATOM 2978 C C . ASP A 1 372 ? -2.221 -23.912 -3.704 1.00 96.88 372 ASP A C 1
ATOM 2980 O O . ASP A 1 372 ? -3.374 -24.194 -3.367 1.00 96.88 372 ASP A O 1
ATOM 2984 N N . HIS A 1 373 ? -1.853 -22.643 -3.904 1.00 97.00 373 HIS A N 1
ATOM 2985 C CA . HIS A 1 373 ? -2.779 -21.521 -3.729 1.00 97.00 373 HIS A CA 1
ATOM 2986 C C . HIS A 1 373 ? -3.824 -21.426 -4.844 1.00 97.00 373 HIS A C 1
ATOM 2988 O O . HIS A 1 373 ? -4.967 -21.082 -4.556 1.00 97.00 373 HIS A O 1
ATOM 2994 N N . LEU A 1 374 ? -3.504 -21.796 -6.086 1.00 97.94 374 LEU A N 1
ATOM 2995 C CA . LEU A 1 374 ? -4.505 -21.897 -7.153 1.00 97.94 374 LEU A CA 1
ATOM 2996 C C . LEU A 1 374 ? -5.559 -22.966 -6.835 1.00 97.94 374 LEU A C 1
ATOM 2998 O O . LEU A 1 374 ? -6.751 -22.748 -7.066 1.00 97.94 374 LEU A O 1
ATOM 3002 N N . ILE A 1 375 ? -5.146 -24.092 -6.246 1.00 97.50 375 ILE A N 1
ATOM 3003 C CA . ILE A 1 375 ? -6.075 -25.126 -5.769 1.00 97.50 375 ILE A CA 1
ATOM 3004 C C . ILE A 1 375 ? -6.975 -24.563 -4.663 1.00 97.50 375 ILE A C 1
ATOM 3006 O O . ILE A 1 375 ? -8.195 -24.719 -4.730 1.00 97.50 375 ILE A O 1
ATOM 3010 N N . LYS A 1 376 ? -6.409 -23.830 -3.691 1.00 96.19 376 LYS A N 1
ATOM 3011 C CA . LYS A 1 376 ? -7.188 -23.140 -2.641 1.00 96.19 376 LYS A CA 1
ATOM 3012 C C . LYS A 1 376 ? -8.143 -22.077 -3.201 1.00 96.19 376 LYS A C 1
ATOM 3014 O O . LYS A 1 376 ? -9.225 -21.894 -2.657 1.00 96.19 376 LYS A O 1
ATOM 3019 N N . GLN A 1 377 ? -7.807 -21.448 -4.328 1.00 96.62 377 GLN A N 1
ATOM 3020 C CA . GLN A 1 377 ? -8.694 -20.556 -5.092 1.00 96.62 377 GLN A CA 1
ATOM 3021 C C . GLN A 1 377 ? -9.817 -21.299 -5.854 1.00 96.62 377 GLN A C 1
ATOM 3023 O O . GLN A 1 377 ? -10.575 -20.688 -6.621 1.00 96.62 377 GLN A O 1
ATOM 3028 N N . GLY A 1 378 ? -9.938 -22.618 -5.676 1.00 95.44 378 GLY A N 1
ATOM 3029 C CA . GLY A 1 378 ? -10.976 -23.462 -6.265 1.00 95.44 378 GLY A CA 1
ATOM 3030 C C . GLY A 1 378 ? -10.624 -24.043 -7.636 1.00 95.44 378 GLY A C 1
ATOM 3031 O O . GLY A 1 378 ? -11.515 -24.538 -8.329 1.00 95.44 378 GLY A O 1
ATOM 3032 N N . MET A 1 379 ? -9.359 -23.974 -8.062 1.00 97.31 379 MET A N 1
ATOM 3033 C CA . MET A 1 379 ? -8.903 -24.614 -9.298 1.00 97.31 379 MET A CA 1
ATOM 3034 C C . MET A 1 379 ? -8.735 -26.128 -9.101 1.00 97.31 379 MET A C 1
ATOM 3036 O O . MET A 1 379 ? -8.292 -26.590 -8.052 1.00 97.31 379 MET A O 1
ATOM 3040 N N . LYS A 1 380 ? -9.061 -26.927 -10.124 1.00 97.75 380 LYS A N 1
ATOM 3041 C CA . LYS A 1 380 ? -8.792 -28.374 -10.099 1.00 97.75 380 LYS A CA 1
ATOM 3042 C C . LYS A 1 380 ? -7.282 -28.629 -10.099 1.00 97.75 380 LYS A C 1
ATOM 3044 O O . LYS A 1 380 ? -6.571 -27.999 -10.876 1.00 97.75 380 LYS A O 1
ATOM 3049 N N . THR A 1 381 ? -6.822 -29.601 -9.312 1.00 97.81 381 THR A N 1
ATOM 3050 C CA . THR A 1 381 ? -5.397 -29.943 -9.143 1.00 97.81 381 THR A CA 1
ATOM 3051 C C . THR A 1 381 ? -4.650 -30.133 -10.463 1.00 97.81 381 THR A C 1
ATOM 3053 O O . THR A 1 381 ? -3.596 -29.535 -10.656 1.00 97.81 381 THR A O 1
ATOM 3056 N N . GLU A 1 382 ? -5.207 -30.912 -11.394 1.00 97.12 382 GLU A N 1
ATOM 3057 C CA . GLU A 1 382 ? -4.589 -31.167 -12.706 1.00 97.12 382 GLU A CA 1
ATOM 3058 C C . GLU A 1 382 ? -4.462 -29.888 -13.543 1.00 97.12 382 GLU A C 1
ATOM 3060 O O . GLU A 1 382 ? -3.435 -29.648 -14.174 1.00 97.12 382 GLU A O 1
ATOM 3065 N N . HIS A 1 383 ? -5.487 -29.033 -13.506 1.00 97.62 383 HIS A N 1
ATOM 3066 C CA . HIS A 1 383 ? -5.475 -27.772 -14.237 1.00 97.62 383 HIS A CA 1
ATOM 3067 C C . HIS A 1 383 ? -4.487 -26.773 -13.626 1.00 97.62 383 HIS A C 1
ATOM 3069 O O . HIS A 1 383 ? -3.759 -26.123 -14.366 1.00 97.62 383 HIS A O 1
ATOM 3075 N N . ALA A 1 384 ? -4.407 -26.699 -12.294 1.00 98.00 384 ALA A N 1
ATOM 3076 C CA . ALA A 1 384 ? -3.426 -25.868 -11.601 1.00 98.00 384 ALA A CA 1
ATOM 3077 C C . ALA A 1 384 ? -1.991 -26.302 -11.921 1.00 98.00 384 ALA A C 1
ATOM 3079 O O . ALA A 1 384 ? -1.152 -25.453 -12.208 1.00 98.00 384 ALA A O 1
ATOM 3080 N N . ALA A 1 385 ? -1.718 -27.612 -11.925 1.00 97.31 385 ALA A N 1
ATOM 3081 C CA . ALA A 1 385 ? -0.411 -28.146 -12.295 1.00 97.31 385 ALA A CA 1
ATOM 3082 C C . ALA A 1 385 ? -0.044 -27.787 -13.743 1.00 97.31 385 ALA A C 1
ATOM 3084 O O . ALA A 1 385 ? 1.014 -27.210 -13.972 1.00 97.31 385 ALA A O 1
ATOM 3085 N N . SER A 1 386 ? -0.949 -28.050 -14.692 1.00 97.38 386 SER A N 1
ATOM 3086 C CA . SER A 1 386 ? -0.727 -27.752 -16.112 1.00 97.38 386 SER A CA 1
ATOM 3087 C C . SER A 1 386 ? -0.543 -26.256 -16.379 1.00 97.38 386 SER A C 1
ATOM 3089 O O . SER A 1 386 ? 0.343 -25.879 -17.143 1.00 97.38 386 SER A O 1
ATOM 3091 N N . LEU A 1 387 ? -1.346 -25.398 -15.739 1.00 97.19 387 LEU A N 1
ATOM 3092 C CA . LEU A 1 387 ? -1.237 -23.950 -15.891 1.00 97.19 387 LEU A CA 1
ATOM 3093 C C . LEU A 1 387 ? 0.105 -23.443 -15.362 1.00 97.19 387 LEU A C 1
ATOM 3095 O O . LEU A 1 387 ? 0.801 -22.721 -16.064 1.00 97.19 387 LEU A O 1
ATOM 3099 N N . VAL A 1 388 ? 0.488 -23.846 -14.149 1.00 96.62 388 VAL A N 1
ATOM 3100 C CA . VAL A 1 388 ? 1.744 -23.413 -13.527 1.00 96.62 388 VAL A CA 1
ATOM 3101 C C . VAL A 1 388 ? 2.961 -23.904 -14.307 1.00 96.62 388 VAL A C 1
ATOM 3103 O O . VAL A 1 388 ? 3.904 -23.137 -14.474 1.00 96.62 388 VAL A O 1
ATOM 3106 N N . GLU A 1 389 ? 2.945 -25.140 -14.809 1.00 95.38 389 GLU A N 1
ATOM 3107 C CA . GLU A 1 389 ? 4.019 -25.680 -15.649 1.00 95.38 389 GLU A CA 1
ATOM 3108 C C . GLU A 1 389 ? 4.171 -24.878 -16.946 1.00 95.38 389 GLU A C 1
ATOM 3110 O O . GLU A 1 389 ? 5.276 -24.452 -17.280 1.00 95.38 389 GLU A O 1
ATOM 3115 N N . LEU A 1 390 ? 3.057 -24.595 -17.631 1.00 95.12 390 LEU A N 1
ATOM 3116 C CA . LEU A 1 390 ? 3.051 -23.784 -18.847 1.00 95.12 390 LEU A CA 1
ATOM 3117 C C . LEU A 1 390 ? 3.562 -22.360 -18.584 1.00 95.12 390 LEU A C 1
ATOM 3119 O O . LEU A 1 390 ? 4.424 -21.867 -19.315 1.00 95.12 390 LEU A O 1
ATOM 3123 N N . THR A 1 391 ? 3.056 -21.702 -17.538 1.00 94.69 391 THR A N 1
ATOM 3124 C CA . THR A 1 391 ? 3.480 -20.347 -17.169 1.00 94.69 391 THR A CA 1
ATOM 3125 C C . THR A 1 391 ? 4.954 -20.316 -16.768 1.00 94.69 391 THR A C 1
ATOM 3127 O O . THR A 1 391 ? 5.683 -19.439 -17.219 1.00 94.69 391 THR A O 1
ATOM 3130 N N . SER A 1 392 ? 5.411 -21.277 -15.960 1.00 94.50 392 SER A N 1
ATOM 3131 C CA . SER A 1 392 ? 6.809 -21.383 -15.529 1.00 94.50 392 SER A CA 1
ATOM 3132 C C . SER A 1 392 ? 7.735 -21.593 -16.725 1.00 94.50 392 SER A C 1
ATOM 3134 O O . SER A 1 392 ? 8.648 -20.799 -16.915 1.00 94.50 392 SER A O 1
ATOM 3136 N N . ALA A 1 393 ? 7.452 -22.557 -17.608 1.00 92.25 393 ALA A N 1
ATOM 3137 C CA . ALA A 1 393 ? 8.273 -22.814 -18.793 1.00 92.25 393 ALA A CA 1
ATOM 3138 C C . ALA A 1 393 ? 8.426 -21.574 -19.691 1.00 92.25 393 ALA A C 1
ATOM 3140 O O . ALA A 1 393 ? 9.506 -21.314 -20.223 1.00 92.25 393 ALA A O 1
ATOM 3141 N N . LYS A 1 394 ? 7.352 -20.791 -19.832 1.00 90.19 394 LYS A N 1
ATOM 3142 C CA . LYS A 1 394 ? 7.352 -19.557 -20.616 1.00 90.19 394 LYS A CA 1
ATOM 3143 C C . LYS A 1 394 ? 8.133 -18.436 -19.932 1.00 90.19 394 LYS A C 1
ATOM 3145 O O . LYS A 1 394 ? 9.083 -17.916 -20.518 1.00 90.19 394 LYS A O 1
ATOM 3150 N N . CYS A 1 395 ? 7.751 -18.089 -18.701 1.00 89.62 395 CYS A N 1
ATOM 3151 C CA . CYS A 1 395 ? 8.383 -17.018 -17.933 1.00 89.62 395 CYS A CA 1
ATOM 3152 C C . CYS A 1 395 ? 9.845 -17.312 -17.609 1.00 89.62 395 CYS A C 1
ATOM 3154 O O . CYS A 1 395 ? 10.588 -16.381 -17.334 1.00 89.62 395 CYS A O 1
ATOM 3156 N N . SER A 1 396 ? 10.254 -18.584 -17.657 1.00 85.94 396 SER A N 1
ATOM 3157 C CA . SER A 1 396 ? 11.632 -18.975 -17.414 1.00 85.94 396 SER A CA 1
ATOM 3158 C C . SER A 1 396 ? 12.570 -18.861 -18.616 1.00 85.94 396 SER A C 1
ATOM 3160 O O . SER A 1 396 ? 13.758 -19.176 -18.504 1.00 85.94 396 SER A O 1
ATOM 3162 N N . SER A 1 397 ? 12.060 -18.446 -19.774 1.00 87.69 397 SER A N 1
ATOM 3163 C CA . SER A 1 397 ? 12.856 -18.323 -20.990 1.00 87.69 397 SER A CA 1
ATOM 3164 C C . SER A 1 397 ? 13.450 -16.921 -21.138 1.00 87.69 397 SER A C 1
ATOM 3166 O O . SER A 1 397 ? 12.738 -15.926 -21.045 1.00 87.69 397 SER A O 1
ATOM 3168 N N . VAL A 1 398 ? 14.740 -16.844 -21.492 1.00 88.94 398 VAL A N 1
ATOM 3169 C CA . VAL A 1 398 ? 15.403 -15.571 -21.847 1.00 88.94 398 VAL A CA 1
ATOM 3170 C C . VAL A 1 398 ? 14.662 -14.838 -22.970 1.00 88.94 398 VAL A C 1
ATOM 3172 O O . VAL A 1 398 ? 14.618 -13.615 -22.997 1.00 88.94 398 VAL A O 1
ATOM 3175 N N . LYS A 1 399 ? 14.024 -15.594 -23.873 1.00 89.00 399 LYS A N 1
ATOM 3176 C CA . LYS A 1 399 ? 13.198 -15.053 -24.950 1.00 89.00 399 LYS A CA 1
ATOM 3177 C C . LYS A 1 399 ? 12.033 -14.224 -24.405 1.00 89.00 399 LYS A C 1
ATOM 3179 O O . LYS A 1 399 ? 11.811 -13.133 -24.902 1.00 89.00 399 LYS A O 1
ATOM 3184 N N . TYR A 1 400 ? 11.328 -14.718 -23.389 1.00 89.19 400 TYR A N 1
ATOM 3185 C CA . TYR A 1 400 ? 10.203 -14.002 -22.791 1.00 89.19 400 TYR A CA 1
ATOM 3186 C C . TYR A 1 400 ? 10.640 -12.694 -22.121 1.00 89.19 400 TYR A C 1
ATOM 3188 O O . TYR A 1 400 ? 9.999 -11.664 -22.312 1.00 89.19 400 TYR A O 1
ATOM 3196 N N . ASP A 1 401 ? 11.751 -12.716 -21.380 1.00 90.31 401 ASP A N 1
ATOM 3197 C CA . ASP A 1 401 ? 12.281 -11.509 -20.739 1.00 90.31 401 ASP A CA 1
ATOM 3198 C C . ASP A 1 401 ? 12.729 -10.466 -21.779 1.00 90.31 401 ASP A C 1
ATOM 3200 O O . ASP A 1 401 ? 12.440 -9.278 -21.627 1.00 90.31 401 ASP A O 1
ATOM 3204 N N . VAL A 1 402 ? 13.380 -10.905 -22.865 1.00 91.31 402 VAL A N 1
ATOM 3205 C CA . VAL A 1 402 ? 13.768 -10.020 -23.974 1.00 91.31 402 VAL A CA 1
ATOM 3206 C C . VAL A 1 402 ? 12.544 -9.471 -24.708 1.00 91.31 402 VAL A C 1
ATOM 3208 O O . VAL A 1 402 ? 12.520 -8.279 -24.983 1.00 91.31 402 VAL A O 1
ATOM 3211 N N . GLU A 1 403 ? 11.513 -10.278 -24.973 1.00 89.75 403 GLU A N 1
ATOM 3212 C CA . GLU A 1 403 ? 10.271 -9.821 -25.619 1.00 89.75 403 GLU A CA 1
ATOM 3213 C C . GLU A 1 403 ? 9.577 -8.712 -24.811 1.00 89.75 403 GLU A C 1
ATOM 3215 O O . GLU A 1 403 ? 9.205 -7.690 -25.386 1.00 89.75 403 GLU A O 1
ATOM 3220 N N . ILE A 1 404 ? 9.472 -8.859 -23.481 1.00 90.06 404 ILE A N 1
ATOM 3221 C CA . ILE A 1 404 ? 8.904 -7.816 -22.606 1.00 90.06 404 ILE A CA 1
ATOM 3222 C C . ILE A 1 404 ? 9.721 -6.523 -22.686 1.00 90.06 404 ILE A C 1
ATOM 3224 O O . ILE A 1 404 ? 9.155 -5.431 -22.781 1.00 90.06 404 ILE A O 1
ATOM 3228 N N . ALA A 1 405 ? 11.052 -6.618 -22.621 1.00 92.50 405 ALA A N 1
ATOM 3229 C CA . ALA A 1 405 ? 11.898 -5.432 -22.677 1.00 92.50 405 ALA A CA 1
ATOM 3230 C C . ALA A 1 405 ? 11.884 -4.773 -24.058 1.00 92.50 405 ALA A C 1
ATOM 3232 O O . ALA A 1 405 ? 11.800 -3.553 -24.128 1.00 92.50 405 ALA A O 1
ATOM 3233 N N . GLU A 1 406 ? 11.925 -5.548 -25.145 1.00 90.94 406 GLU A N 1
ATOM 3234 C CA . GLU A 1 406 ? 11.835 -5.025 -26.511 1.00 90.94 406 GLU A CA 1
ATOM 3235 C C . GLU A 1 406 ? 10.504 -4.297 -26.736 1.00 90.94 406 GLU A C 1
ATOM 3237 O O . GLU A 1 406 ? 10.508 -3.182 -27.261 1.00 90.94 406 GLU A O 1
ATOM 3242 N N . GLU A 1 407 ? 9.383 -4.868 -26.284 1.00 90.06 407 GLU A N 1
ATOM 3243 C CA . GLU A 1 407 ? 8.069 -4.215 -26.331 1.00 90.06 407 GLU A CA 1
ATOM 3244 C C . GLU A 1 407 ? 8.083 -2.892 -25.553 1.00 90.06 407 GLU A C 1
ATOM 3246 O O . GLU A 1 407 ? 7.654 -1.848 -26.058 1.00 90.06 407 GLU A O 1
ATOM 3251 N N . TYR A 1 408 ? 8.631 -2.905 -24.334 1.00 92.31 408 TYR A N 1
ATOM 3252 C CA . TYR A 1 408 ? 8.699 -1.704 -23.515 1.00 92.31 408 TYR A CA 1
ATOM 3253 C C . TYR A 1 408 ? 9.610 -0.629 -24.115 1.00 92.31 408 TYR A C 1
ATOM 3255 O O . TYR A 1 408 ? 9.242 0.548 -24.137 1.00 92.31 408 TYR A O 1
ATOM 3263 N N . PHE A 1 409 ? 10.771 -1.018 -24.644 1.00 93.38 409 PHE A N 1
ATOM 3264 C CA . PHE A 1 409 ? 11.713 -0.107 -25.288 1.00 93.38 409 PHE A CA 1
ATOM 3265 C C . PHE A 1 409 ? 11.089 0.514 -26.532 1.00 93.38 409 PHE A C 1
ATOM 3267 O O . PHE A 1 409 ? 11.149 1.730 -26.698 1.00 93.38 409 PHE A O 1
ATOM 3274 N N . ALA A 1 410 ? 10.424 -0.290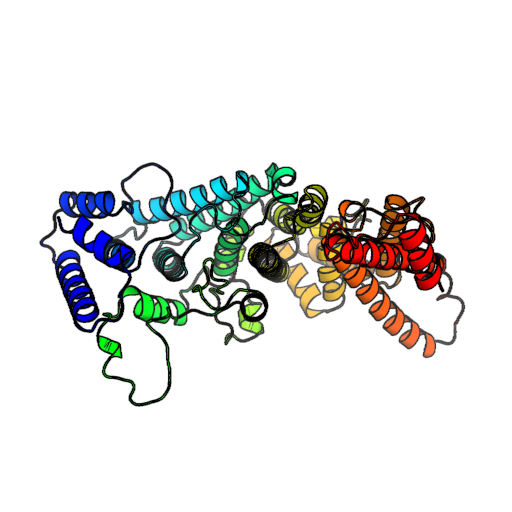 -27.366 1.00 91.06 410 ALA A N 1
ATOM 3275 C CA . ALA A 1 410 ? 9.710 0.196 -28.540 1.00 91.06 410 ALA A CA 1
ATOM 3276 C C . ALA A 1 410 ? 8.631 1.224 -28.162 1.00 91.06 410 ALA A C 1
ATOM 3278 O O . ALA A 1 410 ? 8.511 2.262 -28.817 1.00 91.06 410 ALA A O 1
ATOM 3279 N N . ARG A 1 411 ? 7.891 0.996 -27.069 1.00 91.38 411 ARG A N 1
ATOM 3280 C CA . ARG A 1 411 ? 6.899 1.955 -26.563 1.00 91.38 411 ARG A CA 1
ATOM 3281 C C . ARG A 1 411 ? 7.525 3.256 -26.060 1.00 91.38 411 ARG A C 1
ATOM 3283 O O . ARG A 1 411 ? 6.977 4.327 -26.329 1.00 91.38 411 ARG A O 1
ATOM 3290 N N . GLN A 1 412 ? 8.651 3.184 -25.351 1.00 91.12 412 GLN A N 1
ATOM 3291 C CA . GLN A 1 412 ? 9.382 4.374 -24.904 1.00 91.12 412 GLN A CA 1
ATOM 3292 C C . GLN A 1 412 ? 9.897 5.169 -26.114 1.00 91.12 412 GLN A C 1
ATOM 3294 O O . GLN A 1 412 ? 9.598 6.354 -26.236 1.00 91.12 412 GLN A O 1
ATOM 3299 N N . ILE A 1 413 ? 10.552 4.508 -27.074 1.00 91.25 413 ILE A N 1
ATOM 3300 C CA . ILE A 1 413 ? 11.027 5.133 -28.322 1.00 91.25 413 ILE A CA 1
ATOM 3301 C C . ILE A 1 413 ? 9.866 5.794 -29.077 1.00 91.25 413 ILE A C 1
ATOM 3303 O O . ILE A 1 413 ? 9.981 6.934 -29.520 1.00 91.25 413 ILE A O 1
ATOM 3307 N N . SER A 1 414 ? 8.721 5.114 -29.188 1.00 91.06 414 SER A N 1
ATOM 3308 C CA . SER A 1 414 ? 7.541 5.662 -29.862 1.00 91.06 414 SER A CA 1
ATOM 3309 C C . SER A 1 414 ? 6.957 6.877 -29.138 1.00 91.06 414 SER A C 1
ATOM 3311 O O . SER A 1 414 ? 6.522 7.816 -29.802 1.00 91.06 414 SER A O 1
ATOM 3313 N N . SER A 1 415 ? 6.929 6.870 -27.802 1.00 88.62 415 SER A N 1
ATOM 3314 C CA . SER A 1 415 ? 6.395 7.979 -26.993 1.00 88.62 415 SER A CA 1
ATOM 3315 C C . SER A 1 415 ? 7.213 9.262 -27.143 1.00 88.62 415 SER A C 1
ATOM 3317 O O . SER A 1 415 ? 6.663 10.354 -27.031 1.00 88.62 415 SER A O 1
ATOM 3319 N N . PHE A 1 416 ? 8.507 9.129 -27.438 1.00 84.94 416 PHE A N 1
ATOM 3320 C CA . PHE A 1 416 ? 9.448 10.242 -27.590 1.00 84.94 416 PHE A CA 1
ATOM 3321 C C . PHE A 1 416 ? 9.981 10.375 -29.023 1.00 84.94 416 PHE A C 1
ATOM 3323 O O . PHE A 1 416 ? 11.040 10.958 -29.263 1.00 84.94 416 PHE A O 1
ATOM 3330 N N . CYS A 1 417 ? 9.236 9.845 -29.996 1.00 80.19 417 CYS A N 1
ATOM 3331 C CA . CYS A 1 417 ? 9.594 9.934 -31.402 1.00 80.19 417 CYS A CA 1
ATOM 3332 C C . CYS A 1 417 ? 9.679 11.409 -31.832 1.00 80.19 417 CYS A C 1
ATOM 3334 O O . CYS A 1 417 ? 8.694 12.142 -31.763 1.00 80.19 417 CYS A O 1
ATOM 3336 N N . GLY A 1 418 ? 10.854 11.831 -32.310 1.00 73.75 418 GLY A N 1
ATOM 3337 C CA . GLY A 1 418 ? 11.112 13.206 -32.755 1.00 73.75 418 GLY A CA 1
ATOM 3338 C C . GLY A 1 418 ? 11.941 14.059 -31.790 1.00 73.75 418 GLY A C 1
ATOM 3339 O O . GLY A 1 418 ? 12.247 15.197 -32.130 1.00 73.75 418 GLY A O 1
ATOM 3340 N N . VAL A 1 419 ? 12.344 13.525 -30.633 1.00 80.69 419 VAL A N 1
ATOM 3341 C CA . VAL A 1 419 ? 13.340 14.166 -29.762 1.00 80.69 419 VAL A CA 1
ATOM 3342 C C . VAL A 1 419 ? 14.731 13.990 -30.380 1.00 80.69 419 VAL A C 1
ATOM 3344 O O . VAL A 1 419 ? 15.256 12.879 -30.420 1.00 80.69 419 VAL A O 1
ATOM 3347 N N . ASP A 1 420 ? 15.330 15.075 -30.873 1.00 76.38 420 ASP A N 1
ATOM 3348 C CA . ASP A 1 420 ? 16.701 15.060 -31.398 1.00 76.38 420 ASP A CA 1
ATOM 3349 C C . ASP A 1 420 ? 17.741 15.475 -30.338 1.00 76.38 420 ASP A C 1
ATOM 3351 O O . ASP A 1 420 ? 17.417 16.003 -29.272 1.00 76.38 420 ASP A O 1
ATOM 3355 N N . CYS A 1 421 ? 19.026 15.248 -30.623 1.00 71.19 421 CYS A N 1
ATOM 3356 C CA . CYS A 1 421 ? 20.124 15.590 -29.713 1.00 71.19 421 CYS A CA 1
ATOM 3357 C C . CYS A 1 421 ? 20.350 17.103 -29.528 1.00 71.19 421 CYS A C 1
ATOM 3359 O O . CYS A 1 421 ? 21.177 17.496 -28.709 1.00 71.19 421 CYS A O 1
ATOM 3361 N N . THR A 1 422 ? 19.620 17.954 -30.246 1.00 72.75 422 THR A N 1
ATOM 3362 C CA . THR A 1 422 ? 19.698 19.419 -30.150 1.00 72.75 422 THR A CA 1
ATOM 3363 C C . THR A 1 422 ? 18.481 20.043 -29.468 1.00 72.75 422 THR A C 1
ATOM 3365 O O . THR A 1 422 ? 18.524 21.207 -29.072 1.00 72.75 422 THR A O 1
ATOM 3368 N N . THR A 1 423 ? 17.418 19.265 -29.277 1.00 82.75 423 THR A N 1
ATOM 3369 C CA . THR A 1 423 ? 16.163 19.699 -28.680 1.00 82.75 423 THR A CA 1
ATOM 3370 C C . THR A 1 423 ? 16.355 19.915 -27.183 1.00 82.75 423 THR A C 1
ATOM 3372 O O . THR A 1 423 ? 16.911 19.067 -26.480 1.00 82.75 423 THR A O 1
ATOM 3375 N N . ILE A 1 424 ? 15.880 21.059 -26.689 1.00 85.94 424 ILE A N 1
ATOM 3376 C CA . ILE A 1 424 ? 15.790 21.356 -25.259 1.00 85.94 424 ILE A CA 1
ATOM 3377 C C . ILE A 1 424 ? 14.324 21.216 -24.866 1.00 85.94 424 ILE A C 1
ATOM 3379 O O . ILE A 1 424 ? 13.498 22.059 -25.213 1.00 85.94 424 ILE A O 1
ATOM 3383 N N . LEU A 1 425 ? 14.009 20.140 -24.155 1.00 88.75 425 LEU A N 1
ATOM 3384 C CA . LEU A 1 425 ? 12.650 19.855 -23.707 1.00 88.75 425 LEU A CA 1
ATOM 3385 C C . LEU A 1 425 ? 12.292 20.658 -22.454 1.00 88.75 425 LEU A C 1
ATOM 3387 O O . LEU A 1 425 ? 13.156 21.042 -21.656 1.00 88.75 425 LEU A O 1
ATOM 3391 N N . GLN A 1 426 ? 10.998 20.895 -22.267 1.00 88.75 426 GLN A N 1
ATOM 3392 C CA . GLN A 1 426 ? 10.450 21.368 -21.005 1.00 88.75 426 GLN A CA 1
ATOM 3393 C C . GLN A 1 426 ? 10.459 20.239 -19.974 1.00 88.75 426 GLN A C 1
ATOM 3395 O O . GLN A 1 426 ? 10.348 19.058 -20.307 1.00 88.75 426 GLN A O 1
ATOM 3400 N N . LEU A 1 427 ? 10.524 20.594 -18.688 1.00 87.69 427 LEU A N 1
ATOM 3401 C CA . LEU A 1 427 ? 10.598 19.601 -17.615 1.00 87.69 427 LEU A CA 1
ATOM 3402 C C . LEU A 1 427 ? 9.425 18.613 -17.637 1.00 87.69 427 LEU A C 1
ATOM 3404 O O . LEU A 1 427 ? 9.629 17.440 -17.353 1.00 87.69 427 LEU A O 1
ATOM 3408 N N . HIS A 1 428 ? 8.217 19.040 -18.004 1.00 88.62 428 HIS A N 1
ATOM 3409 C CA . HIS A 1 428 ? 7.039 18.166 -18.063 1.00 88.62 428 HIS A CA 1
ATOM 3410 C C . HIS A 1 428 ? 6.979 17.252 -19.302 1.00 88.62 428 HIS A C 1
ATOM 3412 O O . HIS A 1 428 ? 6.091 16.408 -19.375 1.00 88.62 428 HIS A O 1
ATOM 3418 N N . GLU A 1 429 ? 7.885 17.421 -20.270 1.00 90.19 429 GLU A N 1
ATOM 3419 C CA . GLU A 1 429 ? 7.996 16.578 -21.474 1.00 90.19 429 GLU A CA 1
ATOM 3420 C C . GLU A 1 429 ? 8.997 15.421 -21.280 1.00 90.19 429 GLU A C 1
ATOM 3422 O O . GLU A 1 429 ? 9.055 14.498 -22.087 1.00 90.19 429 GLU A O 1
ATOM 3427 N N . ILE A 1 430 ? 9.777 15.458 -20.197 1.00 90.94 430 ILE A N 1
ATOM 3428 C CA . ILE A 1 430 ? 10.708 14.399 -19.783 1.00 90.94 430 ILE A CA 1
ATOM 3429 C C . ILE A 1 430 ? 9.920 13.251 -19.115 1.00 90.94 430 ILE A C 1
ATOM 3431 O O . ILE A 1 430 ? 8.943 13.542 -18.416 1.00 90.94 430 ILE A O 1
ATOM 3435 N N . PRO A 1 431 ? 10.356 11.976 -19.232 1.00 92.50 431 PRO A N 1
ATOM 3436 C CA . PRO A 1 431 ? 9.705 10.822 -18.611 1.00 92.50 431 PRO A CA 1
ATOM 3437 C C . PRO A 1 431 ? 9.294 11.018 -17.149 1.00 92.50 431 PRO A C 1
ATOM 3439 O O . PRO A 1 431 ? 9.935 11.748 -16.384 1.00 92.50 431 PRO A O 1
ATOM 3442 N N . SER A 1 432 ? 8.220 10.333 -16.756 1.00 92.50 432 SER A N 1
ATOM 3443 C CA . SER A 1 432 ? 7.791 10.258 -15.359 1.00 92.50 432 SER A CA 1
ATOM 3444 C C . SER A 1 432 ? 8.768 9.428 -14.524 1.00 92.50 432 SER A C 1
ATOM 3446 O O . SER A 1 432 ? 9.499 8.582 -15.053 1.00 92.50 432 SER A O 1
ATOM 3448 N N . LEU A 1 433 ? 8.727 9.600 -13.201 1.00 91.50 433 LEU A N 1
ATOM 3449 C CA . LEU A 1 433 ? 9.457 8.721 -12.284 1.00 91.50 433 LEU A CA 1
ATOM 3450 C C . LEU A 1 433 ? 9.102 7.235 -12.500 1.00 91.50 433 LEU A C 1
ATOM 3452 O O . LEU A 1 433 ? 9.997 6.392 -12.455 1.00 91.50 433 LEU A O 1
ATOM 3456 N N . GLN A 1 434 ? 7.830 6.918 -12.792 1.00 93.25 434 GLN A N 1
ATOM 3457 C CA . GLN A 1 434 ? 7.394 5.547 -13.084 1.00 93.25 434 GLN A CA 1
ATOM 3458 C C . GLN A 1 434 ? 8.051 4.960 -14.320 1.00 93.25 434 GLN A C 1
ATOM 3460 O O . GLN A 1 434 ? 8.562 3.837 -14.265 1.00 93.25 434 GLN A O 1
ATOM 3465 N N . SER A 1 435 ? 8.100 5.723 -15.403 1.00 93.50 435 SER A N 1
ATOM 3466 C CA . SER A 1 435 ? 8.735 5.272 -16.635 1.00 93.50 435 SER A CA 1
ATOM 3467 C C . SER A 1 435 ? 10.226 4.988 -16.420 1.00 93.50 435 SER A C 1
ATOM 3469 O O . SER A 1 435 ? 10.737 4.002 -16.953 1.00 93.50 435 SER A O 1
ATOM 3471 N N . ILE A 1 436 ? 10.907 5.789 -15.585 1.00 93.44 436 ILE A N 1
ATOM 3472 C CA . ILE A 1 436 ? 12.327 5.609 -15.239 1.00 93.44 436 ILE A CA 1
ATOM 3473 C C . ILE A 1 436 ? 12.553 4.309 -14.462 1.00 93.44 436 ILE A C 1
ATOM 3475 O O . ILE A 1 436 ? 13.335 3.473 -14.911 1.00 93.44 436 ILE A O 1
ATOM 3479 N N . TYR A 1 437 ? 11.875 4.095 -13.328 1.00 94.00 437 TYR A N 1
ATOM 3480 C CA . TYR A 1 437 ? 12.131 2.885 -12.533 1.00 94.00 437 TYR A CA 1
ATOM 3481 C C . TYR A 1 437 ? 11.586 1.611 -13.202 1.00 94.00 437 TYR A C 1
ATOM 3483 O O . TYR A 1 437 ? 12.108 0.523 -12.970 1.00 94.00 437 TYR A O 1
ATOM 3491 N N . THR A 1 438 ? 10.572 1.721 -14.070 1.00 95.19 438 THR A N 1
ATOM 3492 C CA . THR A 1 438 ? 10.109 0.595 -14.904 1.00 95.19 438 THR A CA 1
ATOM 3493 C C . THR A 1 438 ? 11.149 0.226 -15.956 1.00 95.19 438 THR A C 1
ATOM 3495 O O . THR A 1 438 ? 11.394 -0.960 -16.180 1.00 95.19 438 THR A O 1
ATOM 3498 N N . LEU A 1 439 ? 11.799 1.224 -16.566 1.00 94.62 439 LEU A N 1
ATOM 3499 C CA . LEU A 1 439 ? 12.901 0.995 -17.497 1.00 94.62 439 LEU A CA 1
ATOM 3500 C C . LEU A 1 439 ? 14.091 0.337 -16.808 1.00 94.62 439 LEU A C 1
ATOM 3502 O O . LEU A 1 439 ? 14.599 -0.662 -17.311 1.00 94.62 439 LEU A O 1
ATOM 3506 N N . ASP A 1 440 ? 14.482 0.848 -15.643 1.00 94.81 440 ASP A N 1
ATOM 3507 C CA . ASP A 1 440 ? 15.561 0.281 -14.836 1.00 94.81 440 ASP A CA 1
ATOM 3508 C C . ASP A 1 440 ? 15.288 -1.185 -14.456 1.00 94.81 440 ASP A C 1
ATOM 3510 O O . ASP A 1 440 ? 16.144 -2.053 -14.642 1.00 94.81 440 ASP A O 1
ATOM 3514 N N . ALA A 1 441 ? 14.060 -1.499 -14.027 1.00 94.62 441 ALA A N 1
ATOM 3515 C CA . ALA A 1 441 ? 13.655 -2.866 -13.708 1.00 94.62 441 ALA A CA 1
ATOM 3516 C C . ALA A 1 441 ? 13.692 -3.799 -14.934 1.00 94.62 441 ALA A C 1
ATOM 3518 O O . ALA A 1 441 ? 14.161 -4.936 -14.828 1.00 94.62 441 ALA A O 1
ATOM 3519 N N . ALA A 1 442 ? 13.221 -3.332 -16.096 1.00 93.75 442 ALA A N 1
ATOM 3520 C CA . ALA A 1 442 ? 13.239 -4.107 -17.337 1.00 93.75 442 ALA A CA 1
ATOM 3521 C C . ALA A 1 442 ? 14.675 -4.377 -17.819 1.00 93.75 442 ALA A C 1
ATOM 3523 O O . ALA A 1 442 ? 15.011 -5.522 -18.132 1.00 93.75 442 ALA A O 1
ATOM 3524 N N . ILE A 1 443 ? 15.538 -3.352 -17.808 1.00 93.81 443 ILE A N 1
ATOM 3525 C CA . ILE A 1 443 ? 16.966 -3.475 -18.138 1.00 93.81 443 ILE A CA 1
ATOM 3526 C C . ILE A 1 443 ? 17.639 -4.464 -17.188 1.00 93.81 443 ILE A C 1
ATOM 3528 O O . ILE A 1 443 ? 18.277 -5.411 -17.645 1.00 93.81 443 ILE A O 1
ATOM 3532 N N . SER A 1 444 ? 17.449 -4.290 -15.879 1.00 93.75 444 SER A N 1
ATOM 3533 C CA . SER A 1 444 ? 18.052 -5.143 -14.853 1.00 93.75 444 SER A CA 1
ATOM 3534 C C . SER A 1 444 ? 17.657 -6.610 -15.025 1.00 93.75 444 SER A C 1
ATOM 3536 O O . SER A 1 444 ? 18.507 -7.501 -14.965 1.00 93.75 444 SER A O 1
ATOM 3538 N N . LYS A 1 445 ? 16.372 -6.887 -15.290 1.00 92.38 445 LYS A N 1
ATOM 3539 C CA . LYS A 1 445 ? 15.895 -8.257 -15.506 1.00 92.38 445 LYS A CA 1
ATOM 3540 C C . LYS A 1 445 ? 16.507 -8.884 -16.756 1.00 92.38 445 LYS A C 1
ATOM 3542 O O . LYS A 1 445 ? 16.959 -10.031 -16.697 1.00 92.38 445 LYS A O 1
ATOM 3547 N N . VAL A 1 446 ? 16.527 -8.162 -17.876 1.00 92.38 446 VAL A N 1
ATOM 3548 C CA . VAL A 1 446 ? 17.098 -8.683 -19.124 1.00 92.38 446 VAL A CA 1
ATOM 3549 C C . VAL A 1 446 ? 18.600 -8.877 -19.012 1.00 92.38 446 VAL A C 1
ATOM 3551 O O . VAL A 1 446 ? 19.093 -9.903 -19.471 1.00 92.38 446 VAL A O 1
ATOM 3554 N N . GLN A 1 447 ? 19.315 -7.969 -18.345 1.00 92.12 447 GLN A N 1
ATOM 3555 C CA . GLN A 1 447 ? 20.744 -8.116 -18.089 1.00 92.12 447 GLN A CA 1
ATOM 3556 C C . GLN A 1 447 ? 21.041 -9.433 -17.362 1.00 92.12 447 GLN A C 1
ATOM 3558 O O . GLN A 1 447 ? 21.787 -10.257 -17.883 1.00 92.12 447 GLN A O 1
ATOM 3563 N N . VAL A 1 448 ? 20.394 -9.679 -16.215 1.00 91.56 448 VAL A N 1
ATOM 3564 C CA . VAL A 1 448 ? 20.585 -10.923 -15.445 1.00 91.56 448 VAL A CA 1
ATOM 3565 C C . VAL A 1 448 ? 20.258 -12.158 -16.291 1.00 91.56 448 VAL A C 1
ATOM 3567 O O . VAL A 1 448 ? 20.998 -13.141 -16.286 1.00 91.56 448 VAL A O 1
ATOM 3570 N N . SER A 1 449 ? 19.170 -12.105 -17.059 1.00 89.94 449 SER A N 1
ATOM 3571 C CA . SER A 1 449 ? 18.707 -13.240 -17.868 1.00 89.94 449 SER A CA 1
ATOM 3572 C C . SER A 1 449 ? 19.651 -13.547 -19.036 1.00 89.94 449 SER A C 1
ATOM 3574 O O . SER A 1 449 ? 19.893 -14.714 -19.353 1.00 89.94 449 SER A O 1
ATOM 3576 N N . LEU A 1 450 ? 20.221 -12.513 -19.661 1.00 90.19 450 LEU A N 1
ATOM 3577 C CA . LEU A 1 450 ? 21.231 -12.649 -20.707 1.00 90.19 450 LEU A CA 1
ATOM 3578 C C . LEU A 1 450 ? 22.560 -13.151 -20.148 1.00 90.19 450 LEU A C 1
ATOM 3580 O O . LEU A 1 450 ? 23.140 -14.057 -20.742 1.00 90.19 450 LEU A O 1
ATOM 3584 N N . ASP A 1 451 ? 23.011 -12.634 -19.005 1.00 89.19 451 ASP A N 1
ATOM 3585 C CA . ASP A 1 451 ? 24.245 -13.081 -18.352 1.00 89.19 451 ASP A CA 1
ATOM 3586 C C . ASP A 1 451 ? 24.178 -14.580 -18.016 1.00 89.19 451 ASP A C 1
ATOM 3588 O O . ASP A 1 451 ? 25.100 -15.341 -18.330 1.00 89.19 451 ASP A O 1
ATOM 3592 N N . GLU A 1 452 ? 23.054 -15.045 -17.459 1.00 87.00 452 GLU A N 1
ATOM 3593 C CA . GLU A 1 452 ? 22.815 -16.472 -17.221 1.00 87.00 452 GLU A CA 1
ATOM 3594 C C . GLU A 1 452 ? 22.776 -17.287 -18.520 1.00 87.00 452 GLU A C 1
ATOM 3596 O O . GLU A 1 452 ? 23.325 -18.393 -18.584 1.00 87.00 452 GLU A O 1
ATOM 3601 N N . HIS A 1 453 ? 22.119 -16.770 -19.561 1.00 86.25 453 HIS A N 1
ATOM 3602 C CA . HIS A 1 453 ? 21.995 -17.453 -20.845 1.00 86.25 453 HIS A CA 1
ATOM 3603 C C . HIS A 1 453 ? 23.345 -17.594 -21.556 1.00 86.25 453 HIS A C 1
ATOM 3605 O O . HIS A 1 453 ? 23.704 -18.696 -21.975 1.00 86.25 453 HIS A O 1
ATOM 3611 N N . PHE A 1 454 ? 24.121 -16.514 -21.643 1.00 85.12 454 PHE A N 1
ATOM 3612 C CA . PHE A 1 454 ? 25.454 -16.521 -22.238 1.00 85.12 454 PHE A CA 1
ATOM 3613 C C . PHE A 1 454 ? 26.433 -17.370 -21.432 1.00 85.12 454 PHE A C 1
ATOM 3615 O O . PHE A 1 454 ? 27.247 -18.068 -22.031 1.00 85.12 454 PHE A O 1
ATOM 3622 N N . SER A 1 455 ? 26.322 -17.393 -20.102 1.00 85.38 455 SER A N 1
ATOM 3623 C CA . SER A 1 455 ? 27.134 -18.282 -19.262 1.00 85.38 455 SER A CA 1
ATOM 3624 C C . SER A 1 455 ? 26.861 -19.762 -19.558 1.00 85.38 455 SER A C 1
ATOM 3626 O O . SER A 1 455 ? 27.798 -20.555 -19.642 1.00 85.38 455 SER A O 1
ATOM 3628 N N . LYS A 1 456 ? 25.592 -20.143 -19.768 1.00 83.12 456 LYS A N 1
ATOM 3629 C CA . LYS A 1 456 ? 25.208 -21.513 -20.160 1.00 83.12 456 LYS A CA 1
ATOM 3630 C C . LYS A 1 456 ? 25.661 -21.847 -21.581 1.00 83.12 456 LYS A C 1
ATOM 3632 O O . LYS A 1 456 ? 26.227 -22.910 -21.803 1.00 83.12 456 LYS A O 1
ATOM 3637 N N . LEU A 1 457 ? 25.479 -20.927 -22.528 1.00 77.88 457 LEU A N 1
ATOM 3638 C CA . LEU A 1 457 ? 25.923 -21.111 -23.910 1.00 77.88 457 LEU A CA 1
ATOM 3639 C C . LEU A 1 457 ? 27.444 -21.137 -24.053 1.00 77.88 457 LEU A C 1
ATOM 3641 O O . LEU A 1 457 ? 27.950 -21.862 -24.889 1.00 77.88 457 LEU A O 1
ATOM 3645 N N . ALA A 1 458 ? 28.211 -20.417 -23.236 1.00 72.44 458 ALA A N 1
ATOM 3646 C CA . ALA A 1 458 ? 29.669 -20.544 -23.247 1.00 72.44 458 ALA A CA 1
ATOM 3647 C C . ALA A 1 458 ? 30.130 -21.976 -22.898 1.00 72.44 458 ALA A C 1
ATOM 3649 O O . ALA A 1 458 ? 31.225 -22.383 -23.289 1.00 72.44 458 ALA A O 1
ATOM 3650 N N . ALA A 1 459 ? 29.289 -22.750 -22.202 1.00 72.44 459 ALA A N 1
ATOM 3651 C CA . ALA A 1 459 ? 29.502 -24.170 -21.942 1.00 72.44 459 ALA A CA 1
ATOM 3652 C C . ALA A 1 459 ? 28.988 -25.095 -23.071 1.00 72.44 459 ALA A C 1
ATOM 3654 O O . ALA A 1 459 ? 29.381 -26.261 -23.117 1.00 72.44 459 ALA A O 1
ATOM 3655 N N . GLU A 1 460 ? 28.160 -24.600 -24.001 1.00 61.38 460 GLU A N 1
ATOM 3656 C CA . GLU A 1 460 ? 27.540 -25.351 -25.103 1.00 61.38 460 GLU A CA 1
ATOM 3657 C C . GLU A 1 460 ? 28.054 -24.847 -26.470 1.00 61.38 460 GLU A C 1
ATOM 3659 O O . GLU A 1 460 ? 27.916 -23.690 -26.835 1.00 61.38 460 GLU A O 1
ATOM 3664 N N . THR A 1 461 ? 28.670 -25.707 -27.281 1.00 55.81 461 THR A N 1
ATOM 3665 C CA . THR A 1 461 ? 29.527 -25.317 -28.427 1.00 55.81 461 THR A CA 1
ATOM 3666 C C . THR A 1 461 ? 28.803 -24.754 -29.678 1.00 55.81 461 THR A C 1
ATOM 3668 O O . THR A 1 461 ? 29.333 -24.876 -30.781 1.00 55.81 461 THR A O 1
ATOM 3671 N N . ASP A 1 462 ? 27.611 -24.153 -29.555 1.00 56.97 462 ASP A N 1
ATOM 3672 C CA . ASP A 1 462 ? 26.811 -23.625 -30.679 1.00 56.97 462 ASP A CA 1
ATOM 3673 C C . ASP A 1 462 ? 26.503 -22.108 -30.547 1.00 56.97 462 ASP A C 1
ATOM 3675 O O . ASP A 1 462 ? 25.536 -21.714 -29.889 1.00 56.97 462 ASP A O 1
ATOM 3679 N N . PRO A 1 463 ? 27.299 -21.230 -31.189 1.00 57.78 463 PRO A N 1
ATOM 3680 C CA . PRO A 1 463 ? 27.194 -19.774 -31.060 1.00 57.78 463 PRO A CA 1
ATOM 3681 C C . PRO A 1 463 ? 26.066 -19.126 -31.887 1.00 57.78 463 PRO A C 1
ATOM 3683 O O . PRO A 1 463 ? 25.800 -17.937 -31.718 1.00 57.78 463 PRO A O 1
ATOM 3686 N N . HIS A 1 464 ? 25.390 -19.854 -32.786 1.00 59.03 464 HIS A N 1
ATOM 3687 C CA . HIS A 1 464 ? 24.445 -19.243 -33.735 1.00 59.03 464 HIS A CA 1
ATOM 3688 C C . HIS A 1 464 ? 23.039 -18.980 -33.168 1.00 59.03 464 HIS A C 1
ATOM 3690 O O . HIS A 1 464 ? 22.316 -18.153 -33.721 1.00 59.03 464 HIS A O 1
ATOM 3696 N N . LYS A 1 465 ? 22.648 -19.614 -32.053 1.00 58.75 465 LYS A N 1
ATOM 3697 C CA . LYS A 1 465 ? 21.305 -19.450 -31.456 1.00 58.75 465 LYS A CA 1
ATOM 3698 C C . LYS A 1 465 ? 21.121 -18.160 -30.648 1.00 58.75 465 LYS A C 1
ATOM 3700 O O . LYS A 1 465 ? 19.989 -17.726 -30.463 1.00 58.75 465 LYS A O 1
ATOM 3705 N N . SER A 1 466 ? 22.201 -17.535 -30.175 1.00 59.84 466 SER A N 1
ATOM 3706 C CA . SER A 1 466 ? 22.103 -16.365 -29.288 1.00 59.84 466 SER A CA 1
ATOM 3707 C C . SER A 1 466 ? 21.836 -15.053 -30.033 1.00 59.84 466 SER A C 1
ATOM 3709 O O . SER A 1 466 ? 21.144 -14.179 -29.517 1.00 59.84 466 SER A O 1
ATOM 3711 N N . SER A 1 467 ? 22.327 -14.933 -31.272 1.00 63.16 467 SER A N 1
ATOM 3712 C CA . SER A 1 467 ? 22.223 -13.705 -32.072 1.00 63.16 467 SER A CA 1
ATOM 3713 C C . SER A 1 467 ? 20.803 -13.404 -32.558 1.00 63.16 467 SER A C 1
ATOM 3715 O O . SER A 1 467 ? 20.527 -12.266 -32.934 1.00 63.16 467 SER A O 1
ATOM 3717 N N . GLU A 1 468 ? 19.917 -14.400 -32.608 1.00 70.62 468 GLU A N 1
ATOM 3718 C CA . GLU A 1 468 ? 18.529 -14.201 -33.038 1.00 70.62 468 GLU A CA 1
ATOM 3719 C C . GLU A 1 468 ? 17.667 -13.625 -31.907 1.00 70.62 468 GLU A C 1
ATOM 3721 O O . GLU A 1 468 ? 16.805 -12.790 -32.166 1.00 70.62 468 GLU A O 1
ATOM 3726 N N . ILE A 1 469 ? 17.947 -14.013 -30.656 1.00 74.56 469 ILE A N 1
ATOM 3727 C CA . ILE A 1 469 ? 17.159 -13.627 -29.478 1.00 74.56 469 ILE A CA 1
ATOM 3728 C C . ILE A 1 469 ? 17.365 -12.150 -29.121 1.00 74.56 469 ILE A C 1
ATOM 3730 O O . ILE A 1 469 ? 16.422 -11.507 -28.692 1.00 74.56 469 ILE A O 1
ATOM 3734 N N . THR A 1 470 ? 18.564 -11.594 -29.316 1.00 79.06 470 THR A N 1
ATOM 3735 C CA . THR A 1 470 ? 18.911 -10.215 -28.907 1.00 79.06 470 THR A CA 1
ATOM 3736 C C . THR A 1 470 ? 18.919 -9.203 -30.053 1.00 79.06 470 THR A C 1
ATOM 3738 O O . THR A 1 470 ? 19.393 -8.075 -29.893 1.00 79.06 470 THR A O 1
ATOM 3741 N N . LYS A 1 471 ? 18.433 -9.601 -31.234 1.00 82.00 471 LYS A N 1
ATOM 3742 C CA . LYS A 1 471 ? 18.632 -8.857 -32.481 1.00 82.00 471 LYS A CA 1
ATOM 3743 C C . LYS A 1 471 ? 18.086 -7.425 -32.436 1.00 82.00 471 LYS A C 1
ATOM 3745 O O . LYS A 1 471 ? 18.738 -6.537 -32.986 1.00 82.00 471 LYS A O 1
ATOM 3750 N N . ASN A 1 472 ? 16.922 -7.190 -31.821 1.00 85.81 472 ASN A N 1
ATOM 3751 C CA . ASN A 1 472 ? 16.319 -5.850 -31.778 1.00 85.81 472 ASN A CA 1
ATOM 3752 C C . ASN A 1 472 ? 16.661 -5.097 -30.487 1.00 85.81 472 ASN A C 1
ATOM 3754 O O . ASN A 1 472 ? 16.650 -3.865 -30.480 1.00 85.81 472 ASN A O 1
ATOM 3758 N N . LEU A 1 473 ? 17.033 -5.821 -29.431 1.00 88.81 473 LEU A N 1
ATOM 3759 C CA . LEU A 1 473 ? 17.388 -5.259 -28.136 1.00 88.81 473 LEU A CA 1
ATOM 3760 C C . LEU A 1 473 ? 18.547 -4.256 -28.210 1.00 88.81 473 LEU A C 1
ATOM 3762 O O . LEU A 1 473 ? 18.429 -3.163 -27.664 1.00 88.81 473 LEU A O 1
ATOM 3766 N N . LEU A 1 474 ? 19.654 -4.587 -28.890 1.00 88.06 474 LEU A N 1
ATOM 3767 C CA . LEU A 1 474 ? 20.815 -3.686 -28.972 1.00 88.06 474 LEU A CA 1
ATOM 3768 C C . LEU A 1 474 ? 20.491 -2.373 -29.718 1.00 88.06 474 LEU A C 1
ATOM 3770 O O . LEU A 1 474 ? 20.761 -1.309 -29.158 1.00 88.06 474 LEU A O 1
ATOM 3774 N N . PRO A 1 475 ? 19.898 -2.391 -30.932 1.00 90.75 475 PRO A N 1
ATOM 3775 C CA . PRO A 1 475 ? 19.454 -1.164 -31.593 1.00 90.75 475 PRO A CA 1
ATOM 3776 C C . PRO A 1 475 ? 18.497 -0.325 -30.740 1.00 90.75 475 PRO A C 1
ATOM 3778 O O . PRO A 1 475 ? 18.660 0.891 -30.668 1.00 90.75 475 PRO A O 1
ATOM 3781 N N . ALA A 1 476 ? 17.529 -0.961 -30.073 1.00 91.81 476 ALA A N 1
ATOM 3782 C CA . ALA A 1 476 ? 16.577 -0.265 -29.214 1.00 91.81 476 ALA A CA 1
ATOM 3783 C C . ALA A 1 476 ? 17.263 0.366 -27.989 1.00 91.81 476 ALA A C 1
ATOM 3785 O O . ALA A 1 476 ? 17.006 1.523 -27.667 1.00 91.81 476 ALA A O 1
ATOM 3786 N N . ALA A 1 477 ? 18.190 -0.352 -27.347 1.00 91.56 477 ALA A N 1
ATOM 3787 C CA . ALA A 1 477 ? 18.961 0.158 -26.217 1.00 91.56 477 ALA A CA 1
ATOM 3788 C C . ALA A 1 477 ? 19.815 1.376 -26.601 1.00 91.56 477 ALA A C 1
ATOM 3790 O O . ALA A 1 477 ? 19.824 2.363 -25.871 1.00 91.56 477 ALA A O 1
ATOM 3791 N N . LEU A 1 478 ? 20.485 1.348 -27.759 1.00 90.69 478 LEU A N 1
ATOM 3792 C CA . LEU A 1 478 ? 21.266 2.490 -28.253 1.00 90.69 478 LEU A CA 1
ATOM 3793 C C . LEU A 1 478 ? 20.382 3.722 -28.503 1.00 90.69 478 LEU A C 1
ATOM 3795 O O . LEU A 1 478 ? 20.728 4.816 -28.071 1.00 90.69 478 LEU A O 1
ATOM 3799 N N . GLN A 1 479 ? 19.209 3.542 -29.117 1.00 91.00 479 GLN A N 1
ATOM 3800 C CA . GLN A 1 479 ? 18.260 4.644 -29.321 1.00 91.00 479 GLN A CA 1
ATOM 3801 C C . GLN A 1 479 ? 17.742 5.224 -27.999 1.00 91.00 479 GLN A C 1
ATOM 3803 O O . GLN A 1 479 ? 17.590 6.441 -27.867 1.00 91.00 479 GLN A O 1
ATOM 3808 N N . LEU A 1 480 ? 17.485 4.373 -27.001 1.00 91.62 480 LEU A N 1
ATOM 3809 C CA . LEU A 1 480 ? 17.093 4.834 -25.672 1.00 91.62 480 LEU A CA 1
ATOM 3810 C C . LEU A 1 480 ? 18.217 5.596 -24.971 1.00 91.62 480 LEU A C 1
ATOM 3812 O O . LEU A 1 480 ? 17.927 6.610 -24.343 1.00 91.62 480 LEU A O 1
ATOM 3816 N N . ILE A 1 481 ? 19.476 5.162 -25.101 1.00 91.06 481 ILE A N 1
ATOM 3817 C CA . ILE A 1 481 ? 20.635 5.890 -24.561 1.00 91.06 481 ILE A CA 1
ATOM 3818 C C . ILE A 1 481 ? 20.678 7.312 -25.130 1.00 91.06 481 ILE A C 1
ATOM 3820 O O . ILE A 1 481 ? 20.738 8.267 -24.356 1.00 91.06 481 ILE A O 1
ATOM 3824 N N . ASP A 1 482 ? 20.564 7.464 -26.451 1.00 89.12 482 ASP A N 1
ATOM 3825 C CA . ASP A 1 482 ? 20.556 8.781 -27.103 1.00 89.12 482 ASP A CA 1
ATOM 3826 C C . ASP A 1 482 ? 19.385 9.652 -26.611 1.00 89.12 482 ASP A C 1
ATOM 3828 O O . ASP A 1 482 ? 19.546 10.836 -26.296 1.00 89.12 482 ASP A O 1
ATOM 3832 N N . THR A 1 483 ? 18.200 9.051 -26.480 1.00 90.69 483 THR A N 1
ATOM 3833 C CA . THR A 1 483 ? 16.983 9.736 -26.020 1.00 90.69 483 THR A CA 1
ATOM 3834 C C . THR A 1 483 ? 17.114 10.204 -24.561 1.00 90.69 483 THR A C 1
ATOM 3836 O O . THR A 1 483 ? 16.860 11.369 -24.246 1.00 90.69 483 THR A O 1
ATOM 3839 N N . TYR A 1 484 ? 17.581 9.335 -23.660 1.00 91.12 484 TYR A N 1
ATOM 3840 C CA . TYR A 1 484 ? 17.753 9.652 -22.237 1.00 91.12 484 TYR A CA 1
ATOM 3841 C C . TYR A 1 484 ? 18.935 10.595 -21.969 1.00 91.12 484 TYR A C 1
ATOM 3843 O O . TYR A 1 484 ? 18.886 11.390 -21.022 1.00 91.12 484 TYR A O 1
ATOM 3851 N N . ALA A 1 485 ? 19.961 10.593 -22.825 1.00 90.62 485 ALA A N 1
ATOM 3852 C CA . ALA A 1 485 ? 20.996 11.622 -22.813 1.00 90.62 485 ALA A CA 1
ATOM 3853 C C . ALA A 1 485 ? 20.394 13.012 -23.090 1.00 90.62 485 ALA A C 1
ATOM 3855 O O . ALA A 1 485 ? 20.704 13.978 -22.387 1.00 90.62 485 ALA A O 1
ATOM 3856 N N . THR A 1 486 ? 19.460 13.116 -24.044 1.00 90.38 486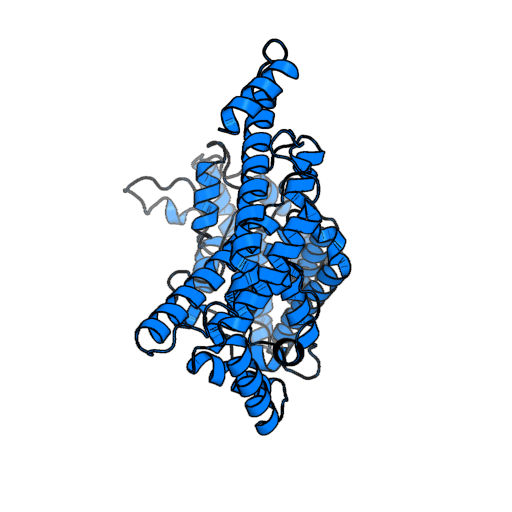 THR A N 1
ATOM 3857 C CA . THR A 1 486 ? 18.718 14.362 -24.301 1.00 90.38 486 THR A CA 1
ATOM 3858 C C . THR A 1 486 ? 17.829 14.783 -23.132 1.00 90.38 486 THR A C 1
ATOM 3860 O O . THR A 1 486 ? 17.782 15.974 -22.812 1.00 90.38 486 THR A O 1
ATOM 3863 N N . PHE A 1 487 ? 17.183 13.844 -22.438 1.00 91.62 487 PHE A N 1
ATOM 3864 C CA . PHE A 1 487 ? 16.433 14.157 -21.215 1.00 91.62 487 PHE A CA 1
ATOM 3865 C C . PHE A 1 487 ? 17.324 14.721 -20.116 1.00 91.62 487 PHE A C 1
ATOM 3867 O O . PHE A 1 487 ? 16.998 15.754 -19.535 1.00 91.62 487 PHE A O 1
ATOM 3874 N N . THR A 1 488 ? 18.474 14.091 -19.876 1.00 89.88 488 THR A N 1
ATOM 3875 C CA . THR A 1 488 ? 19.439 14.531 -18.860 1.00 89.88 488 THR A CA 1
ATOM 3876 C C . THR A 1 488 ? 19.948 15.936 -19.170 1.00 89.88 488 THR A C 1
ATOM 3878 O O . THR A 1 488 ? 19.953 16.809 -18.303 1.00 89.88 488 THR A O 1
ATOM 3881 N N . ARG A 1 489 ? 20.302 16.187 -20.435 1.00 90.19 489 ARG A N 1
ATOM 3882 C CA . ARG A 1 489 ? 20.715 17.508 -20.916 1.00 90.19 489 ARG A CA 1
ATOM 3883 C C . ARG A 1 489 ? 19.616 18.551 -20.722 1.00 90.19 489 ARG A C 1
ATOM 3885 O O . ARG A 1 489 ? 19.882 19.613 -20.168 1.00 90.19 489 ARG A O 1
ATOM 3892 N N . SER A 1 490 ? 18.391 18.243 -21.147 1.00 90.19 490 SER A N 1
ATOM 3893 C CA . SER A 1 490 ? 17.242 19.147 -21.011 1.00 90.19 490 SER A CA 1
ATOM 3894 C C . SER A 1 490 ? 16.969 19.475 -19.545 1.00 90.19 490 SER A C 1
ATOM 3896 O O . SER A 1 490 ? 16.825 20.643 -19.204 1.00 90.19 490 SER A O 1
ATOM 3898 N N . TYR A 1 491 ? 16.991 18.471 -18.664 1.00 88.19 491 TYR A N 1
ATOM 3899 C CA . TYR A 1 491 ? 16.812 18.655 -17.226 1.00 88.19 491 TYR A CA 1
ATOM 3900 C C . TYR A 1 491 ? 17.849 19.624 -16.643 1.00 88.19 491 TYR A C 1
ATOM 3902 O O . TYR A 1 491 ? 17.478 20.628 -16.043 1.00 88.19 491 TYR A O 1
ATOM 3910 N N . LEU A 1 492 ? 19.142 19.381 -16.893 1.00 87.44 492 LEU A N 1
ATOM 3911 C CA . LEU A 1 492 ? 20.229 20.232 -16.393 1.00 87.44 492 LEU A CA 1
ATOM 3912 C C . LEU A 1 492 ? 20.098 21.684 -16.874 1.00 87.44 492 LEU A C 1
ATOM 3914 O O . LEU A 1 492 ? 20.264 22.615 -16.089 1.00 87.44 492 LEU A O 1
ATOM 3918 N N . LEU A 1 493 ? 19.783 21.888 -18.156 1.00 87.50 493 LEU A N 1
ATOM 3919 C CA . LEU A 1 493 ? 19.640 23.221 -18.749 1.00 87.50 493 LEU A CA 1
ATOM 3920 C C . LEU A 1 493 ? 18.429 23.989 -18.204 1.00 87.50 493 LEU A C 1
ATOM 3922 O O . LEU A 1 493 ? 18.515 25.203 -17.994 1.00 87.50 493 LEU A O 1
ATOM 3926 N N . GLN A 1 494 ? 17.315 23.297 -17.954 1.00 84.62 494 GLN A N 1
ATOM 3927 C CA . GLN A 1 494 ? 16.132 23.911 -17.356 1.00 84.62 494 GLN A CA 1
ATOM 3928 C C . GLN A 1 494 ? 16.371 24.253 -15.882 1.00 84.62 494 GLN A C 1
ATOM 3930 O O . GLN A 1 494 ? 16.092 25.381 -15.483 1.00 84.62 494 GLN A O 1
ATOM 3935 N N . SER A 1 495 ? 16.991 23.362 -15.100 1.00 78.06 495 SER A N 1
ATOM 3936 C CA . SER A 1 495 ? 17.338 23.648 -13.698 1.00 78.06 495 SER A CA 1
ATOM 3937 C C . SER A 1 495 ? 18.297 24.836 -13.565 1.00 78.06 495 SER A C 1
ATOM 3939 O O . SER A 1 495 ? 18.074 25.719 -12.742 1.00 78.06 495 SER A O 1
ATOM 3941 N N . LEU A 1 496 ? 19.304 24.945 -14.443 1.00 79.06 496 LEU A N 1
ATOM 3942 C CA . LEU A 1 496 ? 20.189 26.121 -14.499 1.00 79.06 496 LEU A CA 1
ATOM 3943 C C . LEU A 1 496 ? 19.424 27.430 -14.744 1.00 79.06 496 LEU A C 1
ATOM 3945 O O . LEU A 1 496 ? 19.822 28.488 -14.256 1.00 79.06 496 LEU A O 1
ATOM 3949 N N . SER A 1 497 ? 18.339 27.362 -15.513 1.00 71.94 497 SER A N 1
ATOM 3950 C CA . SER A 1 497 ? 17.492 28.511 -15.836 1.00 71.94 497 SER A CA 1
ATOM 3951 C C . SER A 1 497 ? 16.535 28.884 -14.697 1.00 71.94 497 SER A C 1
ATOM 3953 O O . SER A 1 497 ? 16.104 30.037 -14.625 1.00 71.94 497 SER A O 1
ATOM 3955 N N . GLU A 1 498 ? 16.188 27.934 -13.827 1.00 69.50 498 GLU A N 1
ATOM 3956 C CA . GLU A 1 498 ? 15.346 28.136 -12.640 1.00 69.50 498 GLU A CA 1
ATOM 3957 C C . GLU A 1 498 ? 16.145 28.676 -11.444 1.00 69.50 498 GLU A C 1
ATOM 3959 O O . GLU A 1 498 ? 15.662 29.570 -10.751 1.00 69.50 498 GLU A O 1
ATOM 3964 N N . ASP A 1 499 ? 17.388 28.217 -11.257 1.00 63.66 499 ASP A N 1
ATOM 3965 C CA . ASP A 1 499 ? 18.273 28.654 -10.163 1.00 63.66 499 ASP A CA 1
ATOM 3966 C C . ASP A 1 499 ? 18.896 30.045 -10.398 1.00 63.66 499 ASP A C 1
ATOM 3968 O O . ASP A 1 499 ? 19.392 30.700 -9.475 1.00 63.66 499 ASP A O 1
ATOM 3972 N N . SER A 1 500 ? 18.885 30.527 -11.643 1.00 64.75 500 SER A N 1
ATOM 3973 C CA . SER A 1 500 ? 19.399 31.850 -12.005 1.00 64.75 500 SER A CA 1
ATOM 3974 C C . SER A 1 500 ? 18.417 32.976 -11.646 1.00 64.75 500 SER A C 1
ATOM 3976 O O . SER A 1 500 ? 17.232 32.915 -11.973 1.00 64.75 500 SER A O 1
ATOM 3978 N N . SER A 1 501 ? 18.910 34.058 -11.026 1.00 62.66 501 SER A N 1
ATOM 3979 C CA . SER A 1 501 ? 18.113 35.278 -10.827 1.00 62.66 501 SER A CA 1
ATOM 3980 C C . SER A 1 501 ? 17.612 35.827 -12.171 1.00 62.66 501 SER A C 1
ATOM 3982 O O . SER A 1 501 ? 18.247 35.620 -13.204 1.00 62.66 501 SER A O 1
ATOM 3984 N N . ALA A 1 502 ? 16.496 36.567 -12.174 1.00 62.91 502 ALA A N 1
ATOM 3985 C CA . ALA A 1 502 ? 15.873 37.072 -13.407 1.00 62.91 502 ALA A CA 1
ATOM 3986 C C . ALA A 1 502 ? 16.832 37.870 -14.323 1.00 62.91 502 ALA A C 1
ATOM 3988 O O . ALA A 1 502 ? 16.641 37.888 -15.535 1.00 62.91 502 ALA A O 1
ATOM 3989 N N . GLU A 1 503 ? 17.878 38.486 -13.762 1.00 56.56 503 GLU A N 1
ATOM 3990 C CA . GLU A 1 503 ? 18.923 39.215 -14.499 1.00 56.56 503 GLU A CA 1
ATOM 3991 C C . GLU A 1 503 ? 20.036 38.311 -15.071 1.00 56.56 503 GLU A C 1
ATOM 3993 O O . GLU A 1 503 ? 20.721 38.705 -16.012 1.00 56.56 503 GLU A O 1
ATOM 3998 N N . ASN A 1 504 ? 20.206 37.097 -14.537 1.00 64.19 504 ASN A N 1
ATOM 3999 C CA . ASN A 1 504 ? 21.243 36.129 -14.917 1.00 64.19 504 ASN A CA 1
ATOM 4000 C C . ASN A 1 504 ? 20.708 34.927 -15.709 1.00 64.19 504 ASN A C 1
ATOM 4002 O O . ASN A 1 504 ? 21.481 34.016 -16.019 1.00 64.19 504 ASN A O 1
ATOM 4006 N N . LYS A 1 505 ? 19.412 34.909 -16.043 1.00 74.62 505 LYS A N 1
ATOM 4007 C CA . LYS A 1 505 ? 18.813 33.812 -16.802 1.00 74.62 505 LYS A CA 1
ATOM 4008 C C . LYS A 1 505 ? 19.482 33.704 -18.180 1.00 74.62 505 LYS A C 1
ATOM 4010 O O . LYS A 1 505 ? 19.540 34.703 -18.905 1.00 74.62 505 LYS A O 1
ATOM 4015 N N . PRO A 1 506 ? 20.044 32.539 -18.549 1.00 75.56 506 PRO A N 1
ATOM 4016 C CA . PRO A 1 506 ? 20.735 32.389 -19.821 1.00 75.56 506 PRO A CA 1
ATOM 4017 C C . PRO A 1 506 ? 19.766 32.640 -20.983 1.00 75.56 506 PRO A C 1
ATOM 4019 O O . PRO A 1 506 ? 18.617 32.203 -20.964 1.00 75.56 506 PRO A O 1
ATOM 4022 N N . THR A 1 507 ? 20.234 33.371 -21.998 1.00 81.19 507 THR A N 1
ATOM 4023 C CA . THR A 1 507 ? 19.483 33.555 -23.245 1.00 81.19 507 THR A CA 1
ATOM 4024 C C . THR A 1 507 ? 19.330 32.218 -23.967 1.00 81.19 507 THR A C 1
ATOM 4026 O O . THR A 1 507 ? 20.138 31.308 -23.775 1.00 81.19 507 THR A O 1
ATOM 4029 N N . GLU A 1 508 ? 18.332 32.104 -24.841 1.00 79.38 508 GLU A N 1
ATOM 4030 C CA . GLU A 1 508 ? 18.098 30.891 -25.636 1.00 79.38 508 GLU A CA 1
ATOM 4031 C C . GLU A 1 508 ? 19.347 30.471 -26.433 1.00 79.38 508 GLU A C 1
ATOM 4033 O O . GLU A 1 508 ? 19.733 29.307 -26.420 1.00 79.38 508 GLU A O 1
ATOM 4038 N N . GLU A 1 509 ? 20.066 31.435 -27.010 1.00 80.38 509 GLU A N 1
ATOM 4039 C CA . GLU A 1 509 ? 21.340 31.206 -27.707 1.00 80.38 509 GLU A CA 1
ATOM 4040 C C . GLU A 1 509 ? 22.434 30.637 -26.783 1.00 80.38 509 GLU A C 1
ATOM 4042 O O . GLU A 1 509 ? 23.201 29.762 -27.184 1.00 80.38 509 GLU A O 1
ATOM 4047 N N . LYS A 1 510 ? 22.505 31.096 -25.523 1.00 82.44 510 LYS A N 1
ATOM 4048 C CA . LYS A 1 510 ? 23.448 30.552 -24.530 1.00 82.44 510 LYS A CA 1
ATOM 4049 C C . LYS A 1 510 ? 23.064 29.134 -24.119 1.00 82.44 510 LYS A C 1
ATOM 4051 O O . LYS A 1 510 ? 23.950 28.295 -23.991 1.00 82.44 510 LYS A O 1
ATOM 4056 N N . LEU A 1 511 ? 21.770 28.861 -23.945 1.00 81.81 511 LEU A N 1
ATOM 4057 C CA . LEU A 1 511 ? 21.266 27.521 -23.641 1.00 81.81 511 LEU A CA 1
ATOM 4058 C C . LEU A 1 511 ? 21.546 26.542 -24.783 1.00 81.81 511 LEU A C 1
ATOM 4060 O O . LEU A 1 511 ? 21.998 25.433 -24.519 1.00 81.81 511 LEU A O 1
ATOM 4064 N N . GLN A 1 512 ? 21.371 26.963 -26.037 1.00 82.00 512 GLN A N 1
ATOM 4065 C CA . GLN A 1 512 ? 21.759 26.171 -27.207 1.00 82.00 512 GLN A CA 1
ATOM 4066 C C . GLN A 1 512 ? 23.275 25.935 -27.259 1.00 82.00 512 GLN A C 1
ATOM 4068 O O . GLN A 1 512 ? 23.717 24.824 -27.543 1.00 82.00 512 GLN A O 1
ATOM 4073 N N . GLY A 1 513 ? 24.082 26.944 -26.911 1.00 80.06 513 GLY A N 1
ATOM 4074 C CA . GLY A 1 513 ? 25.531 26.792 -26.767 1.00 80.06 513 GLY A CA 1
ATOM 4075 C C . GLY A 1 513 ? 25.920 25.760 -25.702 1.00 80.06 513 GLY A C 1
ATOM 4076 O O . GLY A 1 513 ? 26.761 24.900 -25.958 1.00 80.06 513 GLY A O 1
ATOM 4077 N N . TYR A 1 514 ? 25.286 25.792 -24.526 1.00 84.62 514 TYR A N 1
ATOM 4078 C CA . TYR A 1 514 ? 25.500 24.791 -23.475 1.00 84.62 514 TYR A CA 1
ATOM 4079 C C . TYR A 1 514 ? 25.008 23.401 -23.887 1.00 84.62 514 TYR A C 1
ATOM 4081 O O . TYR A 1 514 ? 25.700 22.417 -23.636 1.00 84.62 514 TYR A O 1
ATOM 4089 N N . ALA A 1 515 ? 23.862 23.312 -24.565 1.00 82.81 515 ALA A N 1
ATOM 4090 C CA . ALA A 1 515 ? 23.343 22.061 -25.106 1.00 82.81 515 ALA A CA 1
ATOM 4091 C C . ALA A 1 515 ? 24.328 21.420 -26.093 1.00 82.81 515 ALA A C 1
ATOM 4093 O O . ALA A 1 515 ? 24.579 20.223 -26.005 1.00 82.81 515 ALA A O 1
ATOM 4094 N N . ALA A 1 516 ? 24.938 22.214 -26.976 1.00 79.69 516 ALA A N 1
ATOM 4095 C CA . ALA A 1 516 ? 25.933 21.725 -27.925 1.00 79.69 516 ALA A CA 1
ATOM 4096 C C . ALA A 1 516 ? 27.192 21.175 -27.232 1.00 79.69 516 ALA A C 1
ATOM 4098 O O . ALA A 1 516 ? 27.737 20.172 -27.679 1.00 79.69 516 ALA A O 1
ATOM 4099 N N . VAL A 1 517 ? 27.637 21.791 -26.129 1.00 80.00 517 VAL A N 1
ATOM 4100 C CA . VAL A 1 517 ? 28.775 21.289 -25.334 1.00 80.00 517 VAL A CA 1
ATOM 4101 C C . VAL A 1 517 ? 28.424 19.988 -24.616 1.00 80.00 517 VAL A C 1
ATOM 4103 O O . VAL A 1 517 ? 29.231 19.070 -24.608 1.00 80.00 517 VAL A O 1
ATOM 4106 N N . LEU A 1 518 ? 27.224 19.895 -24.037 1.00 80.31 518 LEU A N 1
ATOM 4107 C CA . LEU A 1 518 ? 26.745 18.698 -23.333 1.00 80.31 518 LEU A CA 1
ATOM 4108 C C . LEU A 1 518 ? 26.384 17.529 -24.270 1.00 80.31 518 LEU A C 1
ATOM 4110 O O . LEU A 1 518 ? 26.049 16.451 -23.788 1.00 80.31 518 LEU A O 1
ATOM 4114 N N . ALA A 1 519 ? 26.372 17.748 -25.586 1.00 73.75 519 ALA A N 1
ATOM 4115 C CA . ALA A 1 519 ? 26.118 16.718 -26.593 1.00 73.75 519 ALA A CA 1
ATOM 4116 C C . ALA A 1 519 ? 27.401 16.028 -27.107 1.00 73.75 519 ALA A C 1
ATOM 4118 O O . ALA A 1 519 ? 27.291 15.078 -27.882 1.00 73.75 519 ALA A O 1
ATOM 4119 N N . ILE A 1 520 ? 28.583 16.512 -26.704 1.00 65.38 520 ILE A N 1
ATOM 4120 C CA . ILE A 1 520 ? 29.906 15.905 -26.947 1.00 65.38 520 ILE A CA 1
ATOM 4121 C C . ILE A 1 520 ? 30.232 14.974 -25.782 1.00 65.38 520 ILE A C 1
ATOM 4123 O O . ILE A 1 520 ? 30.761 13.873 -26.055 1.00 65.38 520 ILE A O 1
#

Organism: NCBI:txid35019

pLDDT: mean 87.21, std 12.68, range [31.81, 98.56]

Foldseek 3Di:
DLLVVLVVCLPVDQPPDPVSLVVQLVNLVVLLCVLPDPPDDPVNLQVSCVSQVQHLPDDDAHAQDHGQSSVLSVLSNLVVQQVVLLVDPFSDDVSLLSNLLRHLVNLLVCQLVQDAQPNGAHHDPLNVLSNVVSLQSHDPVSLLVSLVSLLVSLLVSLVSQVSQLAHLRLSVLVSLLVNLCCQQDVHHDDPVSVVQNCQRRVDRSPPPVPPDPDDDDPPDDGDFAAPVVLVVLCVVAPDPPDDDPVGRTHPDDPPDDPCSLLDTDPVVLLSCLDPVHPNLSSLVSLLSCLSGNQCNCLVCLVVVHHDGSVSVSSNVSSNVSSVSVLSNDADDPVRLVCLLPPHDQADLSRLVSLLSVLVQLLPVVSLVVNLVSNVSSVDDNVVSNVSSVSSSVQSLALLNLLVSLLSLLVVVCVLQPPDALLDQDRLSSAHTPSNVVSNVSSVVSNVVSVVVVVVVVVVPPDPPVSCVSCVSVVVSVVSVVSVVLSSVLNVVLVVQQVPDDPVGRDDPVVSSVSSVVSSD

Radius of gyration: 27.16 Å; chains: 1; bounding box: 56×70×72 Å

Sequence (520 aa):
TLASIIKEVDKDGLKGTSEEEEFAAALYHFNHSLVTSDLQSPTLQNILLQQLGVSPFSEGPWPLYIHPQSLSVLSRFLLIWQHKASTQTDPDVPECLNVWERFVATLKQNALQGILPGDTEDLNVEHLQLLLLIFHSFSEKGRRSILTLCVQTILDVTANLDSQLRCVPLLLARLLLVFDYLLHQYSKTPVYLFEQVQYNLLTPPIVWASASQEGSRPACSPLYHGFKEVEENWAKHCPSDAAPQPRFYCILSPEASEDDLNRLDSTVCEVLFSKAMKYDELYSALASLLAAGSQFDTLRRKENKNVTALEACALQYYFLILWRVLGLLPPSKSYMNQLAMNSPEMRECDILHTLRWSSRLHIPSYVNWIKDHLIKQGMKTEHAASLVELTSAKCSSVKYDVEIAEEYFARQISSFCGVDCTTILQLHEIPSLQSIYTLDAAISKVQVSLDEHFSKLAAETDPHKSSEITKNLLPAALQLIDTYATFTRSYLLQSLSEDSSAENKPTEEKLQGYAAVLAI

InterPro domains:
  IPR045189 E3 ubiquitin ligase UBR4-like [PTHR21725] (1-520)
  IPR045841 E3 ubiquitin-protein ligase UBR4, N-terminal [PF19423] (1-520)

Secondary structure (DSSP, 8-state):
-HHHHHHHHHHH---S-HHHHHHHHHHHHHHHHHHHSTT--HHHHHHHHHHHT--TTS-SPPPS---HHHHHHHHHHHHHHHHHHHTSS----HHHHHHHHHHHHHHHHHHHHTPPBTTB----HHHHHHHHHHHTTS-HHHHHHHHHHHHHHHHHHHTTHHHHTTS--HHHHHHHHHHHHHHHSSSS--HHHHHHHIIIIIS-GGGGTTS-SSS---S-----EE-HHHHHHHHHHS-TTS--SS--EESS-TTS-HHHHT---HHHHHHHTSTTS-HHHHHHHHHHHTTTTTTHHHHHHHTT-PPPHHHHHHHHHHHHHHHHHHHHSPPPHHHHHHHHS---S--HHHHHHHHHHHHHTTSHHHHHHHHHHHHHTT--HHHHHHHHHHHHHHHTSHHHHHHHHHHHHHHHHHHTTT--TT----GGGS--HHHHHHHHHHHHHHHHHHHHHHHHHHTSS-TTTHHHHTTTHHHHHHHHHHHHHHHHHHHHHHHHHHHS-TTTPPPHHHHHHHHHHHT-